Protein AF-A0A0Q5LQ69-F1 (afdb_monomer)

Radius of gyration: 21.46 Å; Cα contacts (8 Å, |Δi|>4): 1223; chains: 1; bounding box: 60×50×64 Å

Mean predicted aligned error: 6.52 Å

Secondary structure (DSSP, 8-state):
-EE-S-SSS-HHHHHHHHHHHH-S-EEEEEPSB-TTSPBEEEEE---EEPTT---TTSEEEE--TTEEEEE-TT-TTTEEEEEPTT---HHHHHHHHH--SSS-----EEEEEE---STTS-EEEES-EEEEPPPPEE----GGG---SSEEPP-EEEEE-TT-EEEEES-EEE--S----SSTT---BSEEEES-EEEEES-EEESBPPTTT-TT--B--BSEEEES-SEEEEES-EEEEETTB-EEEE-TT-S---EEEEES-EEEEEESS-SB-TTSGGG-B----SS--SEEEES--SEEEEES-EEEE-S----GGGG-EEEE--SS---S--EEEEE--EEEETTSGGGTT--EEEE-TTSHHHHT-HHHHEEEE-TT-PBPEEEE--SSSSPPHHHHHHTT--TTTEEEEEE-

Sequence (420 aa):
MPLNTSGTTDFYQQVINTVAAQGKRTVIQLTGYDAFGQPSVYHLNQFRLIGSSGDPTYAFGLWHSNLQGFLCTDGPLACKIQMDANSMTTAQLNAMASMTAASFAPLQMGMMRLDGSNPSSPILIAGVTFQAEDQQMLTATASDTGIVVPQPAPHQGIVLYYGAYSDIGYCRFLAAGRACMSAPPFEMANLSSARGYHNIHNVESDGRLPADLNPARPRRSDVIMGNNELTHSLTDSWLHHSNVSHYAVNDQNSSTSGVYSLTRVKFEHITDNQNTDPALNNGQSLGGWSNGSILGYESVNGTVNITDCNFAIDNTSTNPSCADIKFTWVGSRNPQGGRLHVKGGVWHHHTFPQLEGFFIAAILQSTYWWTDGPATTLDVRRSDNTPLTGYNVTTSWPPSAAQLSAAGVSPSTHYLYKGV

Solvent-accessible surface area (backbone atoms only — not comparable to full-atom values): 20385 Å² total; per-residue (Å²): 102,76,45,76,76,88,64,93,68,55,47,53,60,53,49,54,54,52,34,60,75,63,77,43,73,36,62,39,32,46,45,22,52,44,102,82,71,44,60,25,67,43,56,28,66,38,55,42,70,59,84,88,73,83,46,60,53,39,16,23,33,34,73,50,94,33,41,23,40,39,37,19,91,68,27,29,85,19,20,33,43,34,32,41,57,56,22,68,51,72,63,36,52,54,49,59,27,63,46,44,46,85,67,79,53,74,64,48,27,22,45,27,45,41,55,8,82,39,84,92,58,34,25,41,37,30,10,37,20,39,37,36,47,65,31,53,72,36,75,55,60,36,86,74,45,75,65,48,64,59,33,51,38,64,29,27,15,41,35,41,34,77,45,16,21,34,45,36,29,43,27,32,33,29,10,13,28,33,41,38,39,96,45,64,39,42,66,25,15,24,33,31,41,28,47,18,38,37,43,36,31,44,30,40,24,32,16,32,34,49,59,91,83,36,77,82,35,39,54,17,9,19,31,33,35,43,30,38,33,54,28,39,37,39,30,55,24,39,39,40,25,27,32,62,17,26,45,35,35,37,20,48,93,48,98,69,45,25,42,40,37,40,33,45,26,36,40,35,38,73,47,72,76,47,46,31,38,70,93,43,64,84,38,42,74,48,52,56,51,93,74,19,26,51,31,40,33,30,15,46,36,26,41,37,38,42,32,50,28,37,39,37,34,81,32,92,55,87,58,74,45,55,67,21,36,34,40,42,73,47,88,90,38,78,43,80,51,40,39,38,41,37,35,38,51,48,34,45,29,68,66,43,64,70,49,43,51,34,57,39,40,35,30,29,58,91,30,47,58,39,71,70,31,55,82,73,24,45,47,45,24,41,76,88,64,50,75,40,45,82,40,78,58,84,67,66,84,73,64,51,56,67,59,34,56,75,71,72,53,45,50,93,52,24,31,43,34,32,76,89

Nearest PDB structures (foldseek):
  2nt9-assembly2_B  TM=2.999E-01  e=2.131E-01  Dickeya dadantii 3937
  8hui-assembly1_B  TM=2.451E-01  e=1.192E-01  Streptomyces peucetius subsp. caesius ATCC 27952
  3sze-assembly1_A  TM=1.566E-01  e=8.044E+00  Escherichia coli O157:H7 str. EDL933

Structure (mmCIF, N/CA/C/O backbone):
data_AF-A0A0Q5LQ69-F1
#
_entry.id   AF-A0A0Q5LQ69-F1
#
loop_
_atom_site.group_PDB
_atom_site.id
_atom_site.type_symbol
_atom_site.label_atom_id
_atom_site.label_alt_id
_atom_site.label_comp_id
_atom_site.label_asym_id
_atom_site.label_entity_id
_atom_site.label_seq_id
_atom_site.pdbx_PDB_ins_code
_atom_site.Cartn_x
_atom_site.Cartn_y
_atom_site.Cartn_z
_atom_site.occupancy
_atom_site.B_iso_or_equiv
_atom_site.auth_seq_id
_atom_site.auth_comp_id
_atom_site.auth_asym_id
_atom_site.auth_atom_id
_atom_site.pdbx_PDB_model_num
ATOM 1 N N . MET A 1 1 ? -20.650 -13.742 16.231 1.00 64.50 1 MET A N 1
ATOM 2 C CA . MET A 1 1 ? -21.883 -13.019 16.616 1.00 64.50 1 MET A CA 1
ATOM 3 C C . MET A 1 1 ? -21.990 -11.802 15.715 1.00 64.50 1 MET A C 1
ATOM 5 O O . MET A 1 1 ? -20.954 -11.166 15.535 1.00 64.50 1 MET A O 1
ATOM 9 N N . PRO A 1 2 ? -23.156 -11.534 15.105 1.00 73.44 2 PRO A N 1
ATOM 10 C CA . PRO A 1 2 ? -23.350 -10.345 14.288 1.00 73.44 2 PRO A CA 1
ATOM 11 C C . PRO A 1 2 ? -23.405 -9.091 15.170 1.00 73.44 2 PRO A C 1
ATOM 13 O O . PRO A 1 2 ? -24.098 -9.088 16.187 1.00 73.44 2 PRO A O 1
ATOM 16 N N . LEU A 1 3 ? -22.681 -8.042 14.783 1.00 78.75 3 LEU A N 1
ATOM 17 C CA . LEU A 1 3 ? -22.846 -6.692 15.321 1.00 78.75 3 LEU A CA 1
ATOM 18 C C . LEU A 1 3 ? -23.728 -5.870 14.384 1.00 78.75 3 LEU A C 1
ATOM 20 O O . LEU A 1 3 ? -23.622 -5.984 13.162 1.00 78.75 3 LEU A O 1
ATOM 24 N N . ASN A 1 4 ? -24.574 -5.016 14.948 1.00 71.00 4 ASN A N 1
ATOM 25 C CA . ASN A 1 4 ? -25.393 -4.057 14.211 1.00 71.00 4 ASN A CA 1
ATOM 26 C C . ASN A 1 4 ? -25.081 -2.633 14.690 1.00 71.00 4 ASN A C 1
ATOM 28 O O . ASN A 1 4 ? -24.425 -2.436 15.709 1.00 71.00 4 ASN A O 1
ATOM 32 N N . THR A 1 5 ? -25.537 -1.637 13.941 1.00 68.75 5 THR A N 1
ATOM 33 C CA . THR A 1 5 ? -25.366 -0.218 14.288 1.00 68.75 5 THR A CA 1
ATOM 34 C C . THR A 1 5 ? -26.437 0.287 15.263 1.00 68.75 5 THR A C 1
ATOM 36 O O . THR A 1 5 ? -26.357 1.413 15.745 1.00 68.75 5 THR A O 1
ATOM 39 N N . SER A 1 6 ? -27.447 -0.529 15.587 1.00 55.50 6 SER A N 1
ATOM 40 C CA . SER A 1 6 ? -28.566 -0.134 16.445 1.00 55.50 6 SER A CA 1
ATOM 41 C C . SER A 1 6 ? -28.205 -0.252 17.930 1.00 55.50 6 SER A C 1
ATOM 43 O O . SER A 1 6 ? -28.432 -1.282 18.561 1.00 55.50 6 SER A O 1
ATOM 45 N N . GLY A 1 7 ? -27.655 0.817 18.507 1.00 58.44 7 GLY A N 1
ATOM 46 C CA . GLY A 1 7 ? -27.388 0.913 19.943 1.00 58.44 7 GLY A CA 1
ATOM 47 C C . GLY A 1 7 ? -26.707 2.224 20.341 1.00 58.44 7 GLY A C 1
ATOM 48 O O . GLY A 1 7 ? -26.097 2.891 19.518 1.00 58.44 7 GLY A O 1
ATOM 49 N N . THR A 1 8 ? -26.794 2.598 21.622 1.00 55.69 8 THR A N 1
ATOM 50 C CA . THR A 1 8 ? -26.099 3.775 22.191 1.00 55.69 8 THR A CA 1
ATOM 51 C C . THR A 1 8 ? -24.650 3.489 22.596 1.00 55.69 8 THR A C 1
ATOM 53 O O . THR A 1 8 ? -23.929 4.392 23.009 1.00 55.69 8 THR A O 1
ATOM 56 N N . THR A 1 9 ? -24.228 2.224 22.536 1.00 66.75 9 THR A N 1
ATOM 57 C CA . THR A 1 9 ? -22.876 1.794 22.909 1.00 66.75 9 THR A CA 1
ATOM 58 C C . THR A 1 9 ? -21.931 2.002 21.733 1.00 66.75 9 THR A C 1
ATOM 60 O O . THR A 1 9 ? -22.229 1.533 20.634 1.00 66.75 9 THR A O 1
ATOM 63 N N . ASP A 1 10 ? -20.796 2.669 21.962 1.00 84.31 10 ASP A N 1
ATOM 64 C CA . ASP A 1 10 ? -19.792 2.889 20.917 1.00 84.31 10 ASP A CA 1
ATOM 65 C C . ASP A 1 10 ? -19.305 1.553 20.305 1.00 84.31 10 ASP A C 1
ATOM 67 O O . ASP A 1 10 ? -19.334 0.500 20.955 1.00 84.31 10 ASP A O 1
ATOM 71 N N . PHE A 1 11 ? -18.889 1.575 19.035 1.00 91.50 11 PHE A N 1
ATOM 72 C CA . PHE A 1 11 ? -18.493 0.364 18.308 1.00 91.50 11 PHE A CA 1
ATOM 73 C C . PHE A 1 11 ? -17.311 -0.362 18.963 1.00 91.50 11 PHE A C 1
ATOM 75 O O . PHE A 1 11 ? -17.285 -1.593 19.001 1.00 91.50 11 PHE A O 1
ATOM 82 N N . TYR A 1 12 ? -16.360 0.385 19.529 1.00 92.38 12 TYR A N 1
ATOM 83 C CA . TYR A 1 12 ? -15.230 -0.189 20.253 1.00 92.38 12 TYR A CA 1
ATOM 84 C C . TYR A 1 12 ? -15.726 -1.069 21.405 1.00 92.38 12 TYR A C 1
ATOM 86 O O . TYR A 1 12 ? -15.361 -2.240 21.490 1.00 92.38 12 TYR A O 1
ATOM 94 N N . GLN A 1 13 ? -16.626 -0.567 22.245 1.00 90.88 13 GLN A N 1
ATOM 95 C CA . GLN A 1 13 ? -17.140 -1.295 23.396 1.00 90.88 13 GLN A CA 1
ATOM 96 C C . GLN A 1 13 ? -17.983 -2.503 22.972 1.00 90.88 13 GLN A C 1
ATOM 98 O O . GLN A 1 13 ? -17.910 -3.553 23.616 1.00 90.88 13 GLN A O 1
ATOM 103 N N . GLN A 1 14 ? -18.731 -2.400 21.867 1.00 91.69 14 GLN A N 1
ATOM 104 C CA . GLN A 1 14 ? -19.430 -3.550 21.284 1.00 91.69 14 GLN A CA 1
ATOM 105 C C . GLN A 1 14 ? -18.453 -4.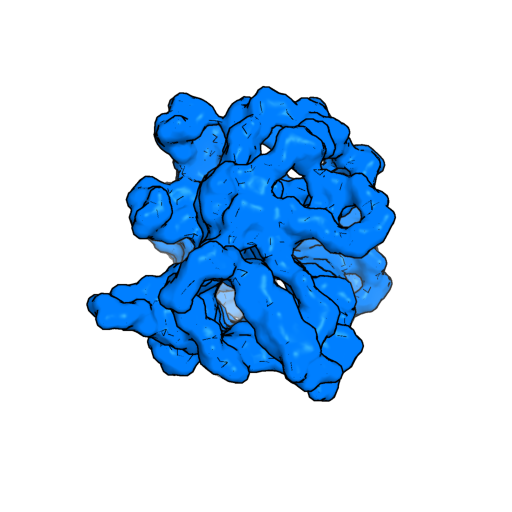659 20.882 1.00 91.69 14 GLN A C 1
ATOM 107 O O . GLN A 1 14 ? -18.685 -5.831 21.198 1.00 91.69 14 GLN A O 1
ATOM 112 N N . VAL A 1 15 ? -17.343 -4.296 20.232 1.00 92.56 15 VAL A N 1
ATOM 113 C CA . VAL A 1 15 ? -16.277 -5.237 19.881 1.00 92.56 15 VAL A CA 1
ATOM 114 C C . VAL A 1 15 ? -15.678 -5.841 21.145 1.00 92.56 15 VAL A C 1
ATOM 116 O O . VAL A 1 15 ? -15.722 -7.061 21.278 1.00 92.56 15 VAL A O 1
ATOM 119 N N . ILE A 1 16 ? -15.203 -5.029 22.098 1.00 90.81 16 ILE A N 1
ATOM 120 C CA . ILE A 1 16 ? -14.569 -5.512 23.336 1.00 90.81 16 ILE A CA 1
ATOM 121 C C . ILE A 1 16 ? -15.477 -6.492 24.087 1.00 90.81 16 ILE A C 1
ATOM 123 O O . ILE A 1 16 ? -15.038 -7.584 24.447 1.00 90.81 16 ILE A O 1
ATOM 127 N N . ASN A 1 17 ? -16.755 -6.156 24.267 1.00 90.31 17 ASN A N 1
ATOM 128 C CA . ASN A 1 17 ? -17.714 -7.035 24.938 1.00 90.31 17 ASN A CA 1
ATOM 129 C C . ASN A 1 17 ? -17.918 -8.347 24.170 1.00 90.31 17 ASN A C 1
ATOM 131 O O . ASN A 1 17 ? -17.982 -9.421 24.770 1.00 90.31 17 ASN A O 1
ATOM 135 N N . THR A 1 18 ? -17.981 -8.269 22.840 1.00 91.38 18 THR A N 1
ATOM 136 C CA . THR A 1 18 ? -18.153 -9.431 21.962 1.00 91.38 18 THR A CA 1
ATOM 137 C C . THR A 1 18 ? -16.970 -10.383 22.053 1.00 91.38 18 THR A C 1
ATOM 139 O O . THR A 1 18 ? -17.181 -11.574 22.272 1.00 91.38 18 THR A O 1
ATOM 142 N N . VAL A 1 19 ? -15.730 -9.897 21.921 1.00 91.75 19 VAL A N 1
ATOM 143 C CA . VAL A 1 19 ? -14.546 -10.769 22.024 1.00 91.75 19 VAL A CA 1
ATOM 144 C C . VAL A 1 19 ? -14.328 -11.288 23.444 1.00 91.75 19 VAL A C 1
ATOM 146 O O . VAL A 1 19 ? -13.984 -12.461 23.602 1.00 91.75 19 VAL A O 1
ATOM 149 N N . ALA A 1 20 ? -14.587 -10.480 24.478 1.00 88.38 20 ALA A N 1
ATOM 150 C CA . ALA A 1 20 ? -14.492 -10.921 25.869 1.00 88.38 20 ALA A CA 1
ATOM 151 C C . ALA A 1 20 ? -15.463 -12.075 26.171 1.00 88.38 20 ALA A C 1
ATOM 153 O O . ALA A 1 20 ? -15.065 -13.072 26.773 1.00 88.38 20 ALA A O 1
ATOM 154 N N . ALA A 1 21 ? -16.705 -11.990 25.683 1.00 89.25 21 ALA A N 1
ATOM 155 C CA . ALA A 1 21 ? -17.717 -13.029 25.878 1.00 89.25 21 ALA A CA 1
ATOM 156 C C . ALA A 1 21 ? -17.370 -14.367 25.200 1.00 89.25 21 ALA A C 1
ATOM 158 O O . ALA A 1 21 ? -17.846 -15.414 25.630 1.00 89.25 21 ALA A O 1
ATOM 159 N N . GLN A 1 22 ? -16.552 -14.357 24.143 1.00 90.44 22 GLN A N 1
ATOM 160 C CA . GLN A 1 22 ? -16.159 -15.581 23.438 1.00 90.44 22 GLN A CA 1
ATOM 161 C C . GLN A 1 22 ? -15.002 -16.321 24.114 1.00 90.44 22 GLN A C 1
ATOM 163 O O . GLN A 1 22 ? -14.830 -17.518 23.882 1.00 90.44 22 GLN A O 1
ATOM 168 N N . GLY A 1 23 ? -14.182 -15.629 24.914 1.00 84.19 23 GLY A N 1
ATOM 169 C CA . GLY A 1 23 ? -13.035 -16.221 25.613 1.00 84.19 23 GLY A CA 1
ATOM 170 C C . GLY A 1 23 ? -11.917 -16.755 24.703 1.00 84.19 23 GLY A C 1
ATOM 171 O O . GLY A 1 23 ? -10.998 -17.410 25.187 1.00 84.19 23 GLY A O 1
ATOM 172 N N . LYS A 1 24 ? -11.980 -16.497 23.390 1.00 89.00 24 LYS A N 1
ATOM 173 C CA . LYS A 1 24 ? -11.014 -16.952 22.377 1.00 89.00 24 LYS A CA 1
ATOM 174 C C . LYS A 1 24 ? -10.913 -15.957 21.224 1.00 89.00 24 LYS A C 1
ATOM 176 O O . LYS A 1 24 ? -11.789 -15.103 21.056 1.00 89.00 24 LYS A O 1
ATOM 181 N N . ARG A 1 25 ? -9.869 -16.104 20.398 1.00 90.50 25 ARG A N 1
ATOM 182 C CA . ARG A 1 25 ? -9.727 -15.326 19.161 1.00 90.50 25 ARG A CA 1
ATOM 183 C C . ARG A 1 25 ? -10.953 -15.505 18.267 1.00 90.50 25 ARG A C 1
ATOM 185 O O . ARG A 1 25 ? -11.378 -16.634 18.031 1.00 90.50 25 ARG A O 1
ATOM 192 N N . THR A 1 26 ? -11.550 -14.393 17.847 1.00 92.25 26 THR A N 1
ATOM 193 C CA . THR A 1 26 ? -12.857 -14.386 17.180 1.00 92.25 26 THR A CA 1
ATOM 194 C C . THR A 1 26 ? -12.877 -13.430 15.996 1.00 92.25 26 THR A C 1
ATOM 196 O O . THR A 1 26 ? -12.436 -12.285 16.106 1.00 92.25 26 THR A O 1
ATOM 199 N N . VAL A 1 27 ? -13.448 -13.895 14.883 1.00 95.00 27 VAL A N 1
ATOM 200 C CA . VAL A 1 27 ? -13.880 -13.044 13.769 1.00 95.00 27 VAL A CA 1
ATOM 201 C C . VAL A 1 27 ? -15.279 -12.521 14.073 1.00 95.00 27 VAL A C 1
ATOM 203 O O . VAL A 1 27 ? -16.198 -13.295 14.360 1.00 95.00 27 VAL A O 1
ATOM 206 N N . ILE A 1 28 ? -15.442 -11.204 14.033 1.00 96.00 28 ILE A N 1
ATOM 207 C CA . ILE A 1 28 ? -16.730 -10.557 14.263 1.00 96.00 28 ILE A CA 1
ATOM 208 C C . ILE A 1 28 ? -17.448 -10.402 12.929 1.00 96.00 28 ILE A C 1
ATOM 210 O O . ILE A 1 28 ? -16.900 -9.852 11.977 1.00 96.00 28 ILE A O 1
ATOM 214 N N . GLN A 1 29 ? -18.692 -10.871 12.872 1.00 95.75 29 GLN A N 1
ATOM 215 C CA . GLN A 1 29 ? -19.537 -10.645 11.711 1.00 95.75 29 GLN A CA 1
ATOM 216 C C . GLN A 1 29 ? -20.187 -9.267 11.832 1.00 95.75 29 GLN A C 1
ATOM 218 O O . GLN A 1 29 ? -20.771 -8.944 12.865 1.00 95.75 29 GLN A O 1
ATOM 223 N N . LEU A 1 30 ? -20.085 -8.463 10.785 1.00 95.06 30 LEU A N 1
ATOM 224 C CA . LEU A 1 30 ? -20.755 -7.178 10.653 1.00 95.06 30 LEU A CA 1
ATOM 225 C C . LEU A 1 30 ? -22.012 -7.357 9.800 1.00 95.06 30 LEU A C 1
ATOM 227 O O . LEU A 1 30 ? -22.044 -8.179 8.883 1.00 95.06 30 LEU A O 1
ATOM 231 N N . THR A 1 31 ? -23.050 -6.603 10.131 1.00 93.44 31 THR A N 1
ATOM 232 C CA . THR A 1 31 ? -24.287 -6.524 9.353 1.00 93.44 31 THR A CA 1
ATOM 233 C C . THR A 1 31 ? -24.090 -5.486 8.251 1.00 93.44 31 THR A C 1
ATOM 235 O O . THR A 1 31 ? -23.644 -4.382 8.547 1.00 93.44 31 THR A O 1
ATOM 238 N N . GLY A 1 32 ? -24.398 -5.818 6.993 1.00 92.88 32 GLY A N 1
ATOM 239 C CA . GLY A 1 32 ? -24.198 -4.907 5.863 1.00 92.88 32 GLY A CA 1
ATOM 240 C C . GLY A 1 32 ? -25.155 -3.733 5.826 1.00 92.88 32 GLY A C 1
ATOM 241 O O . GLY A 1 32 ? -24.763 -2.637 5.449 1.00 92.88 32 GLY A O 1
ATOM 242 N N . TYR A 1 33 ? -26.397 -3.926 6.250 1.00 92.38 33 TYR A N 1
ATOM 243 C CA . TYR A 1 33 ? -27.430 -2.908 6.125 1.00 92.38 33 TYR A CA 1
ATOM 244 C C . TYR A 1 33 ? -28.100 -2.628 7.463 1.00 92.38 33 TYR A C 1
ATOM 246 O O . TYR A 1 33 ? -28.371 -3.544 8.241 1.00 92.38 33 TYR A O 1
ATOM 254 N N . ASP A 1 34 ? -28.356 -1.352 7.726 1.00 87.38 34 ASP A N 1
ATOM 255 C CA . ASP A 1 34 ? -29.121 -0.936 8.891 1.00 87.38 34 ASP A CA 1
ATOM 256 C C . ASP A 1 34 ? -30.625 -1.234 8.717 1.00 87.38 34 ASP A C 1
ATOM 258 O O . ASP A 1 34 ? -31.083 -1.752 7.694 1.00 87.38 34 ASP A O 1
ATOM 262 N N . ALA A 1 35 ? -31.425 -0.894 9.731 1.00 85.81 35 ALA A N 1
ATOM 263 C CA . ALA A 1 35 ? -32.873 -1.116 9.713 1.00 85.81 35 ALA A CA 1
ATOM 264 C C . ALA A 1 35 ? -33.612 -0.354 8.590 1.00 85.81 35 ALA A C 1
ATOM 266 O O . ALA A 1 35 ? -34.784 -0.634 8.335 1.00 85.81 35 ALA A O 1
ATOM 267 N N . PHE A 1 36 ? -32.945 0.592 7.923 1.00 87.81 36 PHE A N 1
ATOM 268 C CA . PHE A 1 36 ? -33.471 1.403 6.827 1.00 87.81 36 PHE A CA 1
ATOM 269 C C . PHE A 1 36 ? -32.895 0.995 5.461 1.00 87.81 36 PHE A C 1
ATOM 271 O O . PHE A 1 36 ? -33.162 1.659 4.457 1.00 87.81 36 PHE A O 1
ATOM 278 N N . GLY A 1 37 ? -32.121 -0.093 5.403 1.00 89.94 37 GLY A N 1
ATOM 279 C CA . GLY A 1 37 ? -31.508 -0.586 4.174 1.00 89.94 37 GLY A CA 1
ATOM 280 C C . GLY A 1 37 ? -30.327 0.256 3.686 1.00 89.94 37 GLY A C 1
ATOM 281 O O . GLY A 1 37 ? -29.952 0.140 2.520 1.00 89.94 37 GLY A O 1
ATOM 282 N N . GLN A 1 38 ? -29.746 1.111 4.534 1.00 90.69 38 GLN A N 1
ATOM 283 C CA . GLN A 1 38 ? -28.528 1.856 4.208 1.00 90.69 38 GLN A CA 1
ATOM 284 C C . GLN A 1 38 ? -27.282 1.050 4.591 1.00 90.69 38 GLN A C 1
ATOM 286 O O . GLN A 1 38 ? -27.338 0.292 5.562 1.00 90.69 38 GLN A O 1
ATOM 291 N N . PRO A 1 39 ? -26.156 1.199 3.863 1.00 92.69 39 PRO A N 1
ATOM 292 C CA . PRO A 1 39 ? -24.878 0.627 4.272 1.00 92.69 39 PRO A CA 1
ATOM 293 C C . PRO A 1 39 ? -24.546 0.962 5.729 1.00 92.69 39 PRO A C 1
ATOM 295 O O . PRO A 1 39 ? -24.624 2.120 6.142 1.00 92.69 39 PRO A O 1
ATOM 298 N N . SER A 1 40 ? -24.161 -0.046 6.502 1.00 94.44 40 SER A N 1
ATOM 299 C CA . SER A 1 40 ? -23.799 0.117 7.905 1.00 94.44 40 SER A CA 1
ATOM 300 C C . SER A 1 40 ? -22.432 0.777 8.048 1.00 94.44 40 SER A C 1
ATOM 302 O O . SER A 1 40 ? -21.438 0.329 7.467 1.00 94.44 40 SER A O 1
ATOM 304 N N . VAL A 1 41 ? -22.374 1.816 8.883 1.00 92.75 41 VAL A N 1
ATOM 305 C CA . VAL A 1 41 ? -21.133 2.494 9.267 1.00 92.75 41 VAL A CA 1
ATOM 306 C C . VAL A 1 41 ? -20.873 2.269 10.753 1.00 92.75 41 VAL A C 1
ATOM 308 O O . VAL A 1 41 ? -21.693 2.590 11.611 1.00 92.75 41 VAL A O 1
ATOM 311 N N . TYR A 1 42 ? -19.720 1.681 11.049 1.00 94.19 42 TYR A N 1
ATOM 312 C CA . TYR A 1 42 ? -19.241 1.387 12.390 1.00 94.19 42 TYR A CA 1
ATOM 313 C C . TYR A 1 42 ? -18.183 2.415 12.784 1.00 94.19 42 TYR A C 1
ATOM 315 O O . TYR A 1 42 ? -17.066 2.409 12.265 1.00 94.19 42 TYR A O 1
ATOM 323 N N . HIS A 1 43 ? -18.566 3.301 13.697 1.00 92.94 43 HIS A N 1
ATOM 324 C CA . HIS A 1 43 ? -17.819 4.506 14.035 1.00 92.94 43 HIS A CA 1
ATOM 325 C C . HIS A 1 43 ? -16.814 4.284 15.174 1.00 92.94 43 HIS A C 1
ATOM 327 O O . HIS A 1 43 ? -17.175 3.872 16.281 1.00 92.94 43 HIS A O 1
ATOM 333 N N . LEU A 1 44 ? -15.547 4.590 14.909 1.00 93.06 44 LEU A N 1
ATOM 334 C CA . LEU A 1 44 ? -14.469 4.725 15.882 1.00 93.06 44 LEU A CA 1
ATOM 335 C C . LEU A 1 44 ? -14.236 6.219 16.110 1.00 93.06 44 LEU A C 1
ATOM 337 O O . LEU A 1 44 ? -13.854 6.927 15.193 1.00 93.06 44 LEU A O 1
ATOM 341 N N . ASN A 1 45 ? -14.442 6.695 17.332 1.00 92.50 45 ASN A N 1
ATOM 342 C CA . ASN A 1 45 ? -14.491 8.132 17.637 1.00 92.50 45 ASN A CA 1
ATOM 343 C C . ASN A 1 45 ? -13.339 8.639 18.517 1.00 92.50 45 ASN A C 1
ATOM 345 O O . ASN A 1 45 ? -13.362 9.779 18.978 1.00 92.50 45 ASN A O 1
ATOM 349 N N . GLN A 1 46 ? -12.382 7.767 18.845 1.00 93.06 46 GLN A N 1
ATOM 350 C CA . GLN A 1 46 ? -11.258 8.078 19.729 1.00 93.06 46 GLN A CA 1
ATOM 351 C C . GLN A 1 46 ? -10.073 7.162 19.434 1.00 93.06 46 GLN A C 1
ATOM 353 O O . GLN A 1 46 ? -10.255 5.950 19.299 1.00 93.06 46 GLN A O 1
ATOM 358 N N . PHE A 1 47 ? -8.855 7.705 19.457 1.00 93.25 47 PHE A N 1
ATOM 359 C CA . PHE A 1 47 ? -7.632 6.902 19.548 1.00 93.25 47 PHE A CA 1
ATOM 360 C C . PHE A 1 47 ? -7.345 6.551 21.010 1.00 93.25 47 PHE A C 1
ATOM 362 O O . PHE A 1 47 ? -6.973 7.411 21.811 1.00 93.25 47 PHE A O 1
ATOM 369 N N . ARG A 1 48 ? -7.507 5.275 21.362 1.00 92.81 48 ARG A N 1
ATOM 370 C CA . ARG A 1 48 ? -7.360 4.766 22.730 1.00 92.81 48 ARG A CA 1
ATOM 371 C C . ARG A 1 48 ? -5.942 4.239 22.942 1.00 92.81 48 ARG A C 1
ATOM 373 O O . ARG A 1 48 ? -5.436 3.474 22.123 1.00 92.81 48 ARG A O 1
ATOM 380 N N . LEU A 1 49 ? -5.304 4.635 24.043 1.00 91.88 49 LEU A N 1
ATOM 381 C CA . LEU A 1 49 ? -3.981 4.125 24.415 1.00 91.88 49 LEU A CA 1
ATOM 382 C C . LEU A 1 49 ? -4.029 2.610 24.624 1.00 91.88 49 LEU A C 1
ATOM 384 O O . LEU A 1 49 ? -4.962 2.095 25.242 1.00 91.88 49 LEU A O 1
ATOM 388 N N . ILE A 1 50 ? -3.006 1.906 24.142 1.00 85.94 50 ILE A N 1
ATOM 389 C CA . ILE A 1 50 ? -2.884 0.460 24.343 1.00 85.94 50 ILE A CA 1
ATOM 390 C C . ILE A 1 50 ? -1.880 0.159 25.456 1.00 85.94 50 ILE A C 1
ATOM 392 O O . ILE A 1 50 ? -0.721 0.566 25.407 1.00 85.94 50 ILE A O 1
ATOM 396 N N . GLY A 1 51 ? -2.298 -0.675 26.410 1.00 77.31 51 GLY A N 1
ATOM 397 C CA . GLY A 1 51 ? -1.427 -1.188 27.465 1.00 77.31 51 GLY A CA 1
ATOM 398 C C . GLY A 1 51 ? -1.014 -0.122 28.482 1.00 77.31 51 GLY A C 1
ATOM 399 O O . GLY A 1 51 ? -1.689 0.886 28.665 1.00 77.31 51 GLY A O 1
ATOM 400 N N . SER A 1 52 ? 0.092 -0.372 29.184 1.00 76.00 52 SER A N 1
ATOM 401 C CA . SER A 1 52 ? 0.603 0.490 30.259 1.00 76.00 52 SER A CA 1
ATOM 402 C C . SER A 1 52 ? 1.776 1.376 29.828 1.00 76.00 52 SER A C 1
ATOM 404 O O . SER A 1 52 ? 2.495 1.871 30.692 1.00 76.00 52 SER A O 1
ATOM 406 N N . SER A 1 53 ? 2.023 1.537 28.521 1.00 73.31 53 SER A N 1
ATOM 407 C CA . SER A 1 53 ? 3.181 2.294 28.019 1.00 73.31 53 SER A CA 1
ATOM 408 C C . SER A 1 53 ? 3.133 3.771 28.416 1.00 73.31 53 SER A C 1
ATOM 410 O O . SER A 1 53 ? 4.181 4.395 28.545 1.00 73.31 53 SER A O 1
ATOM 412 N N . GLY A 1 54 ? 1.930 4.331 28.595 1.00 80.06 54 GLY A N 1
ATOM 413 C CA . GLY A 1 54 ? 1.729 5.766 28.817 1.00 80.06 54 GLY A CA 1
ATOM 414 C C . GLY A 1 54 ? 2.107 6.632 27.611 1.00 80.06 54 GLY A C 1
ATOM 415 O O . GLY A 1 54 ? 2.053 7.854 27.712 1.00 80.06 54 GLY A O 1
ATOM 416 N N . ASP A 1 55 ? 2.481 6.015 26.486 1.00 87.75 55 ASP A N 1
ATOM 417 C CA . ASP A 1 55 ? 2.926 6.701 25.280 1.00 87.75 55 ASP A CA 1
ATOM 418 C C . ASP A 1 55 ? 1.710 7.205 24.486 1.00 87.75 55 ASP A C 1
ATOM 420 O O . ASP A 1 55 ? 0.966 6.385 23.938 1.00 87.75 55 ASP A O 1
ATOM 424 N N . PRO A 1 56 ? 1.495 8.533 24.389 1.00 87.88 56 PRO A N 1
ATOM 425 C CA . PRO A 1 56 ? 0.373 9.104 23.650 1.00 87.88 56 PRO A CA 1
ATOM 426 C C . PRO A 1 56 ? 0.399 8.758 22.156 1.00 87.88 56 PRO A C 1
ATOM 428 O O . PRO A 1 56 ? -0.649 8.798 21.520 1.00 87.88 56 PRO A O 1
ATOM 431 N N . THR A 1 57 ? 1.557 8.400 21.598 1.00 87.25 57 THR A N 1
ATOM 432 C CA . THR A 1 57 ? 1.724 8.043 20.182 1.00 87.25 57 THR A CA 1
ATOM 433 C C . THR A 1 57 ? 1.530 6.553 19.900 1.00 87.25 57 THR A C 1
ATOM 435 O O . THR A 1 57 ? 1.583 6.149 18.742 1.00 87.25 57 THR A O 1
ATOM 438 N N . TYR A 1 58 ? 1.245 5.752 20.933 1.00 90.62 58 TYR A N 1
ATOM 439 C CA . TYR A 1 58 ? 0.889 4.337 20.838 1.00 90.62 58 TYR A CA 1
ATOM 440 C C . TYR A 1 58 ? -0.602 4.137 21.152 1.00 90.62 58 TYR A C 1
ATOM 442 O O . TYR A 1 58 ? -0.996 3.693 22.239 1.00 90.62 58 TYR A O 1
ATOM 450 N N . ALA A 1 59 ? -1.458 4.522 20.206 1.00 92.44 59 ALA A N 1
ATOM 451 C CA . ALA A 1 59 ? -2.900 4.614 20.417 1.00 92.44 59 ALA A CA 1
ATOM 452 C C . ALA A 1 59 ? -3.697 4.207 19.177 1.00 92.44 59 ALA A C 1
ATOM 454 O O . ALA A 1 59 ? -3.385 4.613 18.065 1.00 92.44 59 ALA A O 1
ATOM 455 N N . PHE A 1 60 ? -4.768 3.436 19.353 1.00 93.88 60 PHE A N 1
ATOM 456 C CA . PHE A 1 60 ? -5.543 2.921 18.228 1.00 93.88 60 PHE A CA 1
ATOM 457 C C . PHE A 1 60 ? -7.039 3.108 18.429 1.00 93.88 60 PHE A C 1
ATOM 459 O O . PHE A 1 60 ? -7.536 3.047 19.554 1.00 93.88 60 PHE A O 1
ATOM 466 N N . GLY A 1 61 ? -7.766 3.315 17.330 1.00 93.25 61 GLY A N 1
ATOM 467 C CA . GLY A 1 61 ? -9.231 3.340 17.355 1.00 93.25 61 GLY A CA 1
ATOM 468 C C . GLY A 1 61 ? -9.807 2.038 17.895 1.00 93.25 61 GLY A C 1
ATOM 469 O O . GLY A 1 61 ? -10.715 2.044 18.730 1.00 93.25 61 GLY A O 1
ATOM 470 N N . LEU A 1 62 ? -9.215 0.923 17.464 1.00 93.12 62 LEU A N 1
ATOM 471 C CA . LEU A 1 62 ? -9.595 -0.411 17.890 1.00 93.12 62 LEU A CA 1
ATOM 472 C C . LEU A 1 62 ? -8.392 -1.342 18.061 1.00 93.12 62 LEU A C 1
ATOM 474 O O . LEU A 1 62 ? -7.556 -1.473 17.166 1.00 93.12 62 LEU A O 1
ATOM 478 N N . TRP A 1 63 ? -8.359 -2.044 19.196 1.00 92.75 63 TRP A N 1
ATOM 479 C CA . TRP A 1 63 ? -7.457 -3.165 19.450 1.00 92.75 63 TRP A CA 1
ATOM 480 C C . TRP A 1 63 ? -8.022 -4.093 20.527 1.00 92.75 63 TRP A C 1
ATOM 482 O O . TRP A 1 63 ? -8.575 -3.639 21.527 1.00 92.75 63 TRP A O 1
ATOM 492 N N . HIS A 1 64 ? -7.826 -5.398 20.341 1.00 91.75 64 HIS A N 1
ATOM 493 C CA . HIS A 1 64 ? -7.956 -6.403 21.391 1.00 91.75 64 HIS A CA 1
ATOM 494 C C . HIS A 1 64 ? -7.136 -7.640 21.004 1.00 91.75 64 HIS A C 1
ATOM 496 O O . HIS A 1 64 ? -7.219 -8.113 19.875 1.00 91.75 64 HIS A O 1
ATOM 502 N N . SER A 1 65 ? -6.420 -8.240 21.957 1.00 89.06 65 SER A N 1
ATOM 503 C CA . SER A 1 65 ? -5.639 -9.479 21.758 1.00 89.06 65 SER A CA 1
ATOM 504 C C . SER A 1 65 ? -6.419 -10.676 21.171 1.00 89.06 65 SER A C 1
ATOM 506 O O . SER A 1 65 ? -5.846 -11.513 20.470 1.00 89.06 65 SER A O 1
ATOM 508 N N . ASN A 1 66 ? -7.727 -10.757 21.444 1.00 91.88 66 ASN A N 1
ATOM 509 C CA . ASN A 1 66 ? -8.629 -11.807 20.973 1.00 91.88 66 ASN A CA 1
ATOM 510 C C . ASN A 1 66 ? -9.424 -11.392 19.723 1.00 91.88 66 ASN A C 1
ATOM 512 O O . ASN A 1 66 ? -10.254 -12.162 19.241 1.00 91.88 66 ASN A O 1
ATOM 516 N N . LEU A 1 67 ? -9.204 -10.199 19.173 1.00 93.62 67 LEU A N 1
ATOM 517 C CA . LEU A 1 67 ? -9.801 -9.833 17.896 1.00 93.62 67 LEU A CA 1
ATOM 518 C C . LEU A 1 67 ? -9.015 -10.509 16.770 1.00 93.62 67 LEU A C 1
ATOM 520 O O . LEU A 1 67 ? -7.828 -10.253 16.589 1.00 93.62 67 LEU A O 1
ATOM 524 N N . GLN A 1 68 ? -9.685 -11.387 16.026 1.00 94.56 68 GLN A N 1
ATOM 525 C CA . GLN A 1 68 ? -9.105 -12.038 14.853 1.00 94.56 68 GLN A CA 1
ATOM 526 C C . GLN A 1 68 ? -9.380 -11.244 13.569 1.00 94.56 68 GLN A C 1
ATOM 528 O O . GLN A 1 68 ? -8.601 -11.319 12.628 1.00 94.56 68 GLN A O 1
ATOM 533 N N . GLY A 1 69 ? -10.460 -10.466 13.534 1.00 95.69 69 GLY A N 1
ATOM 534 C CA . GLY A 1 69 ? -10.790 -9.577 12.425 1.00 95.69 69 GLY A CA 1
ATOM 535 C C . GLY A 1 69 ? -12.293 -9.500 12.187 1.00 95.69 69 GLY A C 1
ATOM 536 O O . GLY A 1 69 ? -13.083 -9.744 13.105 1.00 95.69 69 GLY A O 1
ATOM 537 N N . PHE A 1 70 ? -12.679 -9.149 10.963 1.00 97.19 70 PHE A N 1
ATOM 538 C CA . PHE A 1 70 ? -14.051 -8.795 10.607 1.00 97.19 70 PHE A CA 1
ATOM 539 C C . PHE A 1 70 ? -14.510 -9.496 9.339 1.00 97.19 70 PHE A C 1
ATOM 541 O O . PHE A 1 70 ? -13.746 -9.650 8.392 1.00 97.19 70 PHE A O 1
ATOM 548 N N . LEU A 1 71 ? -15.783 -9.864 9.305 1.00 97.31 71 LEU A N 1
ATOM 549 C CA . LEU A 1 71 ? -16.424 -10.426 8.127 1.00 97.31 71 LEU A CA 1
ATOM 550 C C . LEU A 1 71 ? -17.729 -9.692 7.854 1.00 97.31 71 LEU A C 1
ATOM 552 O O . LEU A 1 71 ? -18.577 -9.609 8.737 1.00 97.31 71 LEU A O 1
ATOM 556 N N . CYS A 1 72 ? -17.931 -9.245 6.623 1.00 97.12 72 CYS A N 1
ATOM 557 C CA . CYS A 1 72 ? -19.226 -8.782 6.150 1.00 97.12 72 CYS A CA 1
ATOM 558 C C . CYS A 1 72 ? -19.592 -9.502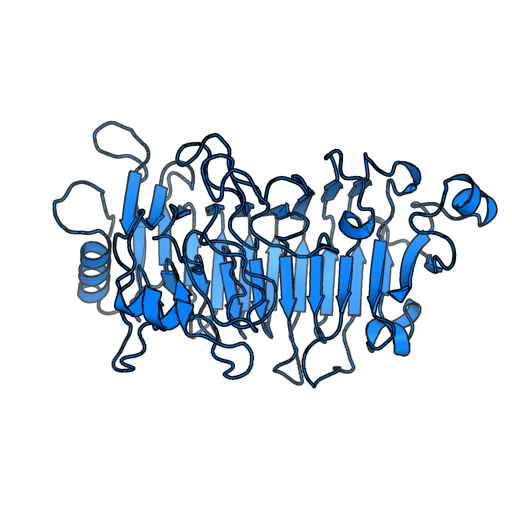 4.858 1.00 97.12 72 CYS A C 1
ATOM 560 O O . CYS A 1 72 ? -18.936 -9.356 3.829 1.00 97.12 72 CYS A O 1
ATOM 562 N N . THR A 1 73 ? -20.646 -10.312 4.918 1.00 94.88 73 THR A N 1
ATOM 563 C CA . THR A 1 73 ? -21.076 -11.145 3.787 1.00 94.88 73 THR A CA 1
ATOM 564 C C . THR A 1 73 ? -21.753 -10.349 2.676 1.00 94.88 73 THR A C 1
ATOM 566 O O . THR A 1 73 ? -21.779 -10.808 1.541 1.00 94.88 73 THR A O 1
ATOM 569 N N . ASP A 1 74 ? -22.252 -9.154 2.991 1.00 95.38 74 ASP A N 1
ATOM 570 C CA . ASP A 1 74 ? -22.889 -8.245 2.032 1.00 95.38 74 ASP A CA 1
ATOM 571 C C . ASP A 1 74 ? -21.861 -7.430 1.220 1.00 95.38 74 ASP A C 1
ATOM 573 O O . ASP A 1 74 ? -22.210 -6.717 0.279 1.00 95.38 74 ASP A O 1
ATOM 577 N N . GLY A 1 75 ? -20.572 -7.564 1.553 1.00 95.38 75 GLY A N 1
ATOM 578 C CA . GLY A 1 75 ? -19.459 -6.971 0.823 1.00 95.38 75 GLY A CA 1
ATOM 579 C C . GLY A 1 75 ? -19.061 -5.565 1.289 1.00 95.38 75 GLY A C 1
ATOM 580 O O . GLY A 1 75 ? -19.748 -4.922 2.091 1.00 95.38 75 GLY A O 1
ATOM 581 N N . PRO A 1 76 ? -17.934 -5.049 0.763 1.00 94.75 76 PRO A N 1
ATOM 582 C CA . PRO A 1 76 ? -17.279 -3.858 1.305 1.00 94.75 76 PRO A CA 1
ATOM 583 C C . PRO A 1 76 ? -18.079 -2.574 1.094 1.00 94.75 76 PRO A C 1
ATOM 585 O O . PRO A 1 76 ? -17.883 -1.608 1.823 1.00 94.75 76 PRO A O 1
ATOM 588 N N . LEU A 1 77 ? -18.993 -2.533 0.123 1.00 93.31 77 LEU A N 1
ATOM 589 C CA . LEU A 1 77 ? -19.862 -1.371 -0.083 1.00 93.31 77 LEU A CA 1
ATOM 590 C C . LEU A 1 77 ? -20.995 -1.283 0.947 1.00 93.31 77 LEU A C 1
ATOM 592 O O . LEU A 1 77 ? -21.535 -0.195 1.138 1.00 93.31 77 LEU A O 1
ATOM 596 N N . ALA A 1 78 ? -21.340 -2.399 1.594 1.00 94.88 78 ALA A N 1
ATOM 597 C CA . ALA A 1 78 ? -22.373 -2.461 2.618 1.00 94.88 78 ALA A CA 1
ATOM 598 C C . ALA A 1 78 ? -21.791 -2.200 4.019 1.00 94.88 78 ALA A C 1
ATOM 600 O O . ALA A 1 78 ? -22.378 -1.453 4.787 1.00 94.88 78 ALA A O 1
ATOM 601 N N . CYS A 1 79 ? -20.606 -2.731 4.342 1.00 94.31 79 CYS A N 1
ATOM 602 C CA . CYS A 1 79 ? -19.988 -2.544 5.660 1.00 94.31 79 CYS A CA 1
ATOM 603 C C . CYS A 1 79 ? -18.786 -1.597 5.641 1.00 94.31 79 CYS A C 1
ATOM 605 O O . CYS A 1 79 ? -17.752 -1.912 5.043 1.00 94.31 79 CYS A O 1
ATOM 607 N N . LYS A 1 80 ? -18.874 -0.499 6.397 1.00 94.06 80 LYS A N 1
ATOM 608 C CA . LYS A 1 80 ? -17.772 0.449 6.606 1.00 94.06 80 LYS A CA 1
ATOM 609 C C . LYS A 1 80 ? -17.349 0.483 8.073 1.00 94.06 80 LYS A C 1
ATOM 611 O O . LYS A 1 80 ? -18.194 0.650 8.945 1.00 94.06 80 LYS A O 1
ATOM 616 N N . ILE A 1 81 ? -16.053 0.382 8.353 1.00 95.12 81 ILE A N 1
ATOM 617 C CA . ILE A 1 81 ? -15.465 0.809 9.629 1.00 95.12 81 ILE A CA 1
ATOM 618 C C . ILE A 1 81 ? -14.799 2.159 9.379 1.00 95.12 81 ILE A C 1
ATOM 620 O O . ILE A 1 81 ? -13.933 2.267 8.508 1.00 95.12 81 ILE A O 1
ATOM 624 N N . GLN A 1 82 ? -15.221 3.176 10.128 1.00 93.44 82 GLN A N 1
ATOM 625 C CA . GLN A 1 82 ? -14.776 4.553 9.952 1.00 93.44 82 GLN A CA 1
ATOM 626 C C . GLN A 1 82 ? -14.114 5.081 11.221 1.00 93.44 82 GLN A C 1
ATOM 628 O O . GLN A 1 82 ? -14.681 4.955 12.302 1.00 93.44 82 GLN A O 1
ATOM 633 N N . MET A 1 83 ? -12.938 5.697 11.089 1.00 92.94 83 MET A N 1
ATOM 634 C CA . MET A 1 83 ? -12.427 6.623 12.103 1.00 92.94 83 MET A CA 1
ATOM 635 C C . MET A 1 83 ? -13.049 8.005 11.884 1.00 92.94 83 MET A C 1
ATOM 637 O O . MET A 1 83 ? -12.844 8.608 10.829 1.00 92.94 83 MET A O 1
ATOM 641 N N . ASP A 1 84 ? -13.787 8.499 12.872 1.00 91.81 84 ASP A N 1
ATOM 642 C CA . ASP A 1 84 ? -14.473 9.788 12.819 1.00 91.81 84 ASP A CA 1
ATOM 643 C C . ASP A 1 84 ? -13.491 10.955 12.926 1.00 91.81 84 ASP A C 1
ATOM 645 O O . ASP A 1 84 ? -12.373 10.830 13.452 1.00 91.81 84 ASP A O 1
ATOM 649 N N . ALA A 1 85 ? -13.930 12.120 12.454 1.00 89.88 85 ALA A N 1
ATOM 650 C CA . ALA A 1 85 ? -13.154 13.344 12.553 1.00 89.88 85 ALA A CA 1
ATOM 651 C C . ALA A 1 85 ? -12.867 13.713 14.013 1.00 89.88 85 ALA A C 1
ATOM 653 O O . ALA A 1 85 ? -13.665 13.476 14.919 1.00 89.88 85 ALA A O 1
ATOM 654 N N . ASN A 1 86 ? -11.749 14.401 14.224 1.00 90.75 86 ASN A N 1
ATOM 655 C CA . ASN A 1 86 ? -11.370 14.948 15.526 1.00 90.75 86 ASN A CA 1
ATOM 656 C C . ASN A 1 86 ? -11.287 13.909 16.671 1.00 90.75 86 ASN A C 1
ATOM 658 O O . ASN A 1 86 ? -11.622 14.205 17.821 1.00 90.75 86 ASN A O 1
ATOM 662 N N . SER A 1 87 ? -10.802 12.704 16.379 1.00 92.81 87 SER A N 1
ATOM 663 C CA . SER A 1 87 ? -10.707 11.601 17.344 1.00 92.81 87 SER A CA 1
ATOM 664 C C . SER A 1 87 ? -9.443 11.641 18.217 1.00 92.81 87 SER A C 1
ATOM 666 O O . SER A 1 87 ? -9.298 10.826 19.135 1.00 92.81 87 SER A O 1
ATOM 668 N N . MET A 1 88 ? -8.498 12.553 17.956 1.00 92.88 88 MET A N 1
ATOM 669 C CA . MET A 1 88 ? -7.264 12.672 18.742 1.00 92.88 88 MET A CA 1
ATOM 670 C C . MET A 1 88 ? -7.435 13.567 19.975 1.00 92.88 88 MET A C 1
ATOM 672 O O . MET A 1 88 ? -8.217 14.510 20.012 1.00 92.88 88 MET A O 1
ATOM 676 N N . THR A 1 89 ? -6.657 13.296 21.011 1.00 93.31 89 THR A N 1
ATOM 677 C CA . THR A 1 89 ? -6.560 14.107 22.226 1.00 93.31 89 THR A CA 1
ATOM 678 C C . THR A 1 89 ? -5.493 15.191 22.078 1.00 93.31 89 THR A C 1
ATOM 680 O O . THR A 1 89 ? -4.545 15.061 21.302 1.00 93.31 89 THR A O 1
ATOM 683 N N . THR A 1 90 ? -5.564 16.239 22.900 1.00 92.88 90 THR A N 1
ATOM 684 C CA . THR A 1 90 ? -4.515 17.272 22.961 1.00 92.88 90 THR A CA 1
ATOM 685 C C . THR A 1 90 ? -3.132 16.686 23.268 1.00 92.88 90 THR A C 1
ATOM 687 O O . THR A 1 90 ? -2.133 17.156 22.734 1.00 92.88 90 THR A O 1
ATOM 690 N N . ALA A 1 91 ? -3.056 15.639 24.097 1.00 92.06 91 ALA A N 1
ATOM 691 C CA . ALA A 1 91 ? -1.794 14.974 24.417 1.00 92.06 91 ALA A CA 1
ATOM 692 C C . ALA A 1 91 ? -1.179 14.274 23.191 1.00 92.06 91 ALA A C 1
ATOM 694 O O . ALA A 1 91 ? 0.020 14.405 22.963 1.00 92.06 91 ALA A O 1
ATOM 695 N N . GLN A 1 92 ? -1.999 13.594 22.380 1.00 92.44 92 GLN A N 1
ATOM 696 C CA . GLN A 1 92 ? -1.580 12.998 21.103 1.00 92.44 92 GLN A CA 1
ATOM 697 C C . GLN A 1 92 ? -1.054 14.059 20.129 1.00 92.44 92 GLN A C 1
ATOM 699 O O . GLN A 1 92 ? 0.023 13.895 19.558 1.00 92.44 92 GLN A O 1
ATOM 704 N N . LEU A 1 93 ? -1.774 15.176 19.991 1.00 91.19 93 LEU A N 1
ATOM 705 C CA . LEU A 1 93 ? -1.387 16.291 19.120 1.00 91.19 93 LEU A CA 1
ATOM 706 C C . LEU A 1 93 ? -0.065 16.934 19.545 1.00 91.19 93 LEU A C 1
ATOM 708 O O . LEU A 1 93 ? 0.824 17.117 18.715 1.00 91.19 93 LEU A O 1
ATOM 712 N N . ASN A 1 94 ? 0.094 17.213 20.839 1.00 90.94 94 ASN A N 1
ATOM 713 C CA . ASN A 1 94 ? 1.331 17.773 21.381 1.00 90.94 94 ASN A CA 1
ATOM 714 C C . ASN A 1 94 ? 2.516 16.818 21.204 1.00 90.94 94 ASN A C 1
ATOM 716 O O . ASN A 1 94 ? 3.612 17.265 20.873 1.00 90.94 94 ASN A O 1
ATOM 720 N N . ALA A 1 95 ? 2.297 15.514 21.399 1.00 88.56 95 ALA A N 1
ATOM 721 C CA . ALA A 1 95 ? 3.337 14.515 21.203 1.00 88.56 95 ALA A CA 1
ATOM 722 C C . ALA A 1 95 ? 3.810 14.497 19.746 1.00 88.56 95 ALA A C 1
ATOM 724 O O . ALA A 1 95 ? 5.004 14.662 19.510 1.00 88.56 95 ALA A O 1
ATOM 725 N N . MET A 1 96 ? 2.890 14.422 18.775 1.00 87.31 96 MET A N 1
ATOM 726 C CA . MET A 1 96 ? 3.239 14.484 17.349 1.00 87.31 96 MET A CA 1
ATOM 727 C C . MET A 1 96 ? 3.958 15.777 16.967 1.00 87.31 96 MET A C 1
ATOM 729 O O . MET A 1 96 ? 4.970 15.725 16.274 1.00 87.31 96 MET A O 1
ATOM 733 N N . ALA A 1 97 ? 3.485 16.931 17.446 1.00 87.00 97 ALA A N 1
ATOM 734 C CA . ALA A 1 97 ? 4.128 18.218 17.179 1.00 87.00 97 ALA A CA 1
ATOM 735 C C . ALA A 1 97 ? 5.579 18.280 17.697 1.00 87.00 97 ALA A C 1
ATOM 737 O O . ALA A 1 97 ? 6.385 19.050 17.177 1.00 87.00 97 ALA A O 1
ATOM 738 N N . SER A 1 98 ? 5.917 17.468 18.703 1.00 86.12 98 SER A N 1
ATOM 739 C CA . SER A 1 98 ? 7.257 17.399 19.296 1.00 86.12 98 SER A CA 1
ATOM 740 C C . SER A 1 98 ? 8.176 16.322 18.703 1.00 86.12 98 SER A C 1
ATOM 742 O O . SER A 1 98 ? 9.358 16.300 19.044 1.00 86.12 98 SER A O 1
ATOM 744 N N . MET A 1 99 ? 7.669 15.425 17.846 1.00 83.81 99 MET A N 1
ATOM 745 C CA . MET A 1 99 ? 8.473 14.332 17.284 1.00 83.81 99 MET A CA 1
ATOM 746 C C . MET A 1 99 ? 9.566 14.874 16.358 1.00 83.81 99 MET A C 1
ATOM 748 O O . MET A 1 99 ? 9.309 15.762 15.551 1.00 83.81 99 MET A O 1
ATOM 752 N N . THR A 1 100 ? 10.767 14.300 16.450 1.00 79.19 100 THR A N 1
ATOM 753 C CA . THR A 1 100 ? 11.936 14.654 15.623 1.00 79.19 100 THR A CA 1
ATOM 754 C C . THR A 1 100 ? 12.366 13.458 14.778 1.00 79.19 100 THR A C 1
ATOM 756 O O . THR A 1 100 ? 12.075 12.312 15.133 1.00 79.19 100 THR A O 1
ATOM 759 N N . ALA A 1 101 ? 13.097 13.695 13.688 1.00 71.75 101 ALA A N 1
ATOM 760 C CA . ALA A 1 101 ? 13.639 12.616 12.860 1.00 71.75 101 ALA A CA 1
ATOM 761 C C . ALA A 1 101 ? 14.744 11.824 13.594 1.00 71.75 101 ALA A C 1
ATOM 763 O O . ALA A 1 101 ? 14.912 10.624 13.378 1.00 71.75 101 ALA A O 1
ATOM 764 N N . ALA A 1 102 ? 15.486 12.480 14.496 1.00 70.25 102 ALA A N 1
ATOM 765 C CA . ALA A 1 102 ? 16.615 11.887 15.220 1.00 70.25 102 ALA A CA 1
ATOM 766 C C . ALA A 1 102 ? 16.201 10.894 16.324 1.00 70.25 102 ALA A C 1
ATOM 768 O O . ALA A 1 102 ? 16.938 9.954 16.627 1.00 70.25 102 ALA A O 1
ATOM 769 N N . SER A 1 103 ? 15.031 11.083 16.937 1.00 66.00 103 SER A N 1
ATOM 770 C CA . SER A 1 103 ? 14.515 10.232 18.013 1.00 66.00 103 SER A CA 1
ATOM 771 C C . SER A 1 103 ? 13.648 9.101 17.456 1.00 66.00 103 SER A C 1
ATOM 773 O O . SER A 1 103 ? 12.474 9.019 17.813 1.00 66.00 103 SER A O 1
ATOM 775 N N . PHE A 1 104 ? 14.194 8.292 16.538 1.00 58.22 104 PHE A N 1
ATOM 776 C CA . PHE A 1 104 ? 13.429 7.306 15.763 1.00 58.22 104 PHE A CA 1
ATOM 777 C C . PHE A 1 104 ? 12.452 6.503 16.640 1.00 58.22 104 PHE A C 1
ATOM 779 O O . PHE A 1 104 ? 12.843 5.613 17.398 1.00 58.22 104 PHE A O 1
ATOM 786 N N . ALA A 1 105 ? 11.170 6.830 16.500 1.00 65.31 105 ALA A N 1
ATOM 787 C CA . ALA A 1 105 ? 10.039 6.106 17.045 1.00 65.31 105 ALA A CA 1
ATOM 788 C C . ALA A 1 105 ? 8.943 6.170 15.976 1.00 65.31 105 ALA A C 1
ATOM 790 O O . ALA A 1 105 ? 8.504 7.272 15.642 1.00 65.31 105 ALA A O 1
ATOM 791 N N . PRO A 1 106 ? 8.539 5.038 15.376 1.00 71.38 106 PRO A N 1
ATOM 792 C CA . PRO A 1 106 ? 7.455 5.052 14.406 1.00 71.38 106 PRO A CA 1
ATOM 793 C C . PRO A 1 106 ? 6.188 5.577 15.083 1.00 71.38 106 PRO A C 1
ATOM 795 O O . PRO A 1 106 ? 5.889 5.174 16.207 1.00 71.38 106 PRO A O 1
ATOM 798 N N . LEU A 1 107 ? 5.431 6.444 14.408 1.00 80.62 107 LEU A N 1
ATOM 799 C CA . LEU A 1 107 ? 4.130 6.874 14.911 1.00 80.62 107 LEU A CA 1
ATOM 800 C C . LEU A 1 107 ? 3.165 5.674 14.907 1.00 80.62 107 LEU A C 1
ATOM 802 O O . LEU A 1 107 ? 2.611 5.294 13.876 1.00 80.62 107 LEU A O 1
ATOM 806 N N . GLN A 1 108 ? 2.979 5.062 16.078 1.00 84.25 108 GLN A N 1
ATOM 807 C CA . GLN A 1 108 ? 2.137 3.883 16.299 1.00 84.25 108 GLN A CA 1
ATOM 808 C C . GLN A 1 108 ? 0.700 4.289 16.639 1.00 84.25 108 GLN A C 1
ATOM 810 O O . GLN A 1 108 ? 0.111 3.841 17.627 1.00 84.25 108 GLN A O 1
ATOM 815 N N . MET A 1 109 ? 0.142 5.166 15.810 1.00 88.44 109 MET A N 1
ATOM 816 C CA . MET A 1 109 ? -1.222 5.634 15.955 1.00 88.44 109 MET A CA 1
ATOM 817 C C . MET A 1 109 ? -2.013 5.287 14.709 1.00 88.44 109 MET A C 1
ATOM 819 O O . MET A 1 109 ? -1.647 5.717 13.620 1.00 88.44 109 MET A O 1
ATOM 823 N N . GLY A 1 110 ? -3.086 4.513 14.856 1.00 90.88 110 GLY A N 1
ATOM 824 C CA . GLY A 1 110 ? -3.836 4.011 13.708 1.00 90.88 110 GLY A CA 1
ATOM 825 C C . GLY A 1 110 ? -5.306 3.755 13.981 1.00 90.88 110 GLY A C 1
ATOM 826 O O . GLY A 1 110 ? -5.728 3.613 15.128 1.00 90.88 110 GLY A O 1
ATOM 827 N N . MET A 1 111 ? -6.111 3.686 12.925 1.00 92.75 111 MET A N 1
ATOM 828 C CA . MET A 1 111 ? -7.525 3.330 13.051 1.00 92.75 111 MET A CA 1
ATOM 829 C C . MET A 1 111 ? -7.675 1.978 13.759 1.00 92.75 111 MET A C 1
ATOM 831 O O . MET A 1 111 ? -8.530 1.822 14.631 1.00 92.75 111 MET A O 1
ATOM 835 N N . MET A 1 112 ? -6.817 1.011 13.431 1.00 93.19 112 MET A N 1
ATOM 836 C CA . MET A 1 112 ? -6.897 -0.324 14.006 1.00 93.19 112 MET A CA 1
ATOM 837 C C . MET A 1 112 ? -5.532 -0.985 14.118 1.00 93.19 112 MET A C 1
ATOM 839 O O . MET A 1 112 ? -4.698 -0.859 13.225 1.00 93.19 112 MET A O 1
ATOM 843 N N . ARG A 1 113 ? -5.347 -1.767 15.181 1.00 93.69 113 ARG A N 1
ATOM 844 C CA . ARG A 1 113 ? -4.257 -2.733 15.288 1.00 93.69 113 ARG A CA 1
ATOM 845 C C . ARG A 1 113 ? -4.813 -4.141 15.387 1.00 93.69 113 ARG A C 1
ATOM 847 O O . ARG A 1 113 ? -5.660 -4.423 16.236 1.00 93.69 113 ARG A O 1
ATOM 854 N N . LEU A 1 114 ? -4.265 -5.036 14.575 1.00 93.94 114 LEU A N 1
ATOM 855 C CA . LEU A 1 114 ? -4.601 -6.451 14.595 1.00 93.94 114 LEU A CA 1
ATOM 856 C C . LEU A 1 114 ? -3.348 -7.276 14.871 1.00 93.94 114 LEU A C 1
ATOM 858 O O . LEU A 1 114 ? -2.353 -7.184 14.157 1.00 93.94 114 LEU A O 1
ATOM 862 N N . ASP A 1 115 ? -3.420 -8.094 15.916 1.00 90.94 115 ASP A N 1
ATOM 863 C CA . ASP A 1 115 ? -2.368 -9.044 16.264 1.00 90.94 115 ASP A CA 1
ATOM 864 C C . ASP A 1 115 ? -2.706 -10.395 15.619 1.00 90.94 115 ASP A C 1
ATOM 866 O O . ASP A 1 115 ? -3.862 -10.812 15.653 1.00 90.94 115 ASP A O 1
ATOM 870 N N . GLY A 1 116 ? -1.731 -11.102 15.045 1.00 84.00 116 GLY A N 1
ATOM 871 C CA . GLY A 1 116 ? -1.946 -12.355 14.302 1.00 84.00 116 GLY A CA 1
ATOM 872 C C . GLY A 1 116 ? -0.842 -13.380 14.518 1.00 84.00 116 GLY A C 1
ATOM 873 O O . GLY A 1 116 ? -0.300 -13.890 13.554 1.00 84.00 116 GLY A O 1
ATOM 874 N N . SER A 1 117 ? -0.449 -13.644 15.760 1.00 78.50 117 SER A N 1
ATOM 875 C CA . SER A 1 117 ? 0.860 -14.232 16.096 1.00 78.50 117 SER A CA 1
ATOM 876 C C . SER A 1 117 ? 1.109 -15.702 15.704 1.00 78.50 117 SER A C 1
ATOM 878 O O . SER A 1 117 ? 2.194 -16.211 15.977 1.00 78.50 117 SER A O 1
ATOM 880 N N . ASN A 1 118 ? 0.151 -16.414 15.098 1.00 82.44 118 ASN A N 1
ATOM 881 C CA . ASN A 1 118 ? 0.308 -17.825 14.715 1.00 82.44 118 ASN A CA 1
ATOM 882 C C . ASN A 1 118 ? -0.519 -18.157 13.453 1.00 82.44 118 ASN A C 1
ATOM 884 O O . ASN A 1 118 ? -1.681 -17.742 13.385 1.00 82.44 118 ASN A O 1
ATOM 888 N N . PRO A 1 119 ? 0.011 -18.954 12.501 1.00 84.81 119 PRO A N 1
ATOM 889 C CA . PRO A 1 119 ? -0.714 -19.392 11.304 1.00 84.81 119 PRO A CA 1
ATOM 890 C C . PRO A 1 119 ? -2.016 -20.153 11.588 1.00 84.81 119 PRO A C 1
ATOM 892 O O . PRO A 1 119 ? -2.907 -20.149 10.748 1.00 84.81 119 PRO A O 1
ATOM 895 N N . SER A 1 120 ? -2.170 -20.795 12.752 1.00 86.19 120 SER A N 1
ATOM 896 C CA . SER A 1 120 ? -3.418 -21.484 13.119 1.00 86.19 120 SER A CA 1
ATOM 897 C C . SER A 1 120 ? -4.519 -20.543 13.631 1.00 86.19 120 SER A C 1
ATOM 899 O O . SER A 1 120 ? -5.636 -20.986 13.888 1.00 86.19 120 SER A O 1
ATOM 901 N N . SER A 1 121 ? -4.214 -19.259 13.839 1.00 87.12 121 SER A N 1
ATOM 902 C CA . SER A 1 121 ? -5.188 -18.223 14.200 1.00 87.12 121 SER A CA 1
ATOM 903 C C . SER A 1 121 ? -4.800 -16.883 13.557 1.00 87.12 121 SER A C 1
ATOM 905 O O . SER A 1 121 ? -4.517 -15.904 14.264 1.00 87.12 121 SER A O 1
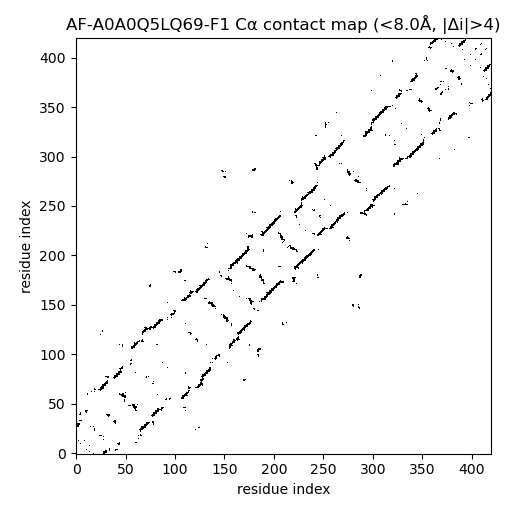ATOM 907 N N . PRO A 1 122 ? -4.761 -16.836 12.212 1.00 94.06 122 PRO A N 1
ATOM 908 C CA . PRO A 1 122 ? -4.327 -15.655 11.483 1.00 94.06 122 PRO A CA 1
ATOM 909 C C . PRO A 1 122 ? -5.357 -14.538 11.638 1.00 94.06 122 PRO A C 1
ATOM 911 O O . PRO A 1 122 ? -6.494 -14.777 12.046 1.00 94.06 122 PRO A O 1
ATOM 914 N N . ILE A 1 123 ? -4.972 -13.318 11.295 1.00 97.12 123 ILE A N 1
ATOM 915 C CA . ILE A 1 123 ? -5.913 -12.225 11.067 1.00 97.12 123 ILE A CA 1
ATOM 916 C C . ILE A 1 123 ? -6.791 -12.595 9.868 1.00 97.12 123 ILE A C 1
ATOM 918 O O . ILE A 1 123 ? -6.263 -13.018 8.845 1.00 97.12 123 ILE A O 1
ATOM 922 N N . LEU A 1 124 ? -8.109 -12.446 10.001 1.00 96.75 124 LEU A N 1
ATOM 923 C CA . LEU A 1 124 ? -9.081 -12.755 8.951 1.00 96.75 124 LEU A CA 1
ATOM 924 C C . LEU A 1 124 ? -9.988 -11.549 8.732 1.00 96.75 124 LEU A C 1
ATOM 926 O O . LEU A 1 124 ? -10.781 -11.203 9.612 1.00 96.75 124 LEU A O 1
ATOM 930 N N . ILE A 1 125 ? -9.872 -10.912 7.570 1.00 97.44 125 ILE A N 1
ATOM 931 C CA . ILE A 1 125 ? -10.703 -9.762 7.210 1.00 97.44 125 ILE A CA 1
ATOM 932 C C . ILE A 1 125 ? -11.314 -9.995 5.837 1.00 97.44 125 ILE A C 1
ATOM 934 O O . ILE A 1 125 ? -10.582 -10.216 4.874 1.00 97.44 125 ILE A O 1
ATOM 938 N N . ALA A 1 126 ? -12.640 -9.905 5.733 1.00 97.88 126 ALA A N 1
ATOM 939 C CA . ALA A 1 126 ? -13.286 -9.937 4.432 1.00 97.88 126 ALA A CA 1
ATOM 940 C C . ALA A 1 126 ? -14.555 -9.097 4.320 1.00 97.88 126 ALA A C 1
ATOM 942 O O . ALA A 1 126 ? -15.380 -9.057 5.235 1.00 97.88 126 ALA A O 1
ATOM 943 N N . GLY A 1 127 ? -14.732 -8.465 3.158 1.00 97.69 127 GLY A N 1
ATOM 944 C CA . GLY A 1 127 ? -15.968 -7.764 2.813 1.00 97.69 127 GLY A CA 1
ATOM 945 C C . GLY A 1 127 ? -16.151 -6.416 3.507 1.00 97.69 127 GLY A C 1
ATOM 946 O O . GLY A 1 127 ? -17.279 -5.967 3.642 1.00 97.69 127 GLY A O 1
ATOM 947 N N . VAL A 1 128 ? -15.084 -5.771 3.983 1.00 97.19 128 VAL A N 1
ATOM 948 C CA . VAL A 1 128 ? -15.174 -4.526 4.770 1.00 97.19 128 VAL A CA 1
ATOM 949 C C . VAL A 1 128 ? -14.438 -3.383 4.076 1.00 97.19 128 VAL A C 1
ATOM 951 O O . VAL A 1 128 ? -13.323 -3.570 3.583 1.00 97.19 128 VAL A O 1
ATOM 954 N N . THR A 1 129 ? -15.053 -2.198 4.056 1.00 96.19 129 THR A N 1
ATOM 955 C CA . THR A 1 129 ? -14.365 -0.937 3.759 1.00 96.19 129 THR A CA 1
ATOM 956 C C . THR A 1 129 ? -13.819 -0.329 5.041 1.00 96.19 129 THR A C 1
ATOM 958 O O . THR A 1 129 ? -14.536 -0.196 6.031 1.00 96.19 129 THR A O 1
ATOM 961 N N . PHE A 1 130 ? -12.566 0.094 4.999 1.00 94.69 130 PHE A N 1
ATOM 962 C CA . PHE A 1 130 ? -11.917 0.864 6.045 1.00 94.69 130 PHE A CA 1
ATOM 963 C C . PHE A 1 130 ? -11.669 2.275 5.548 1.00 94.69 130 PHE A C 1
ATOM 965 O O . PHE A 1 130 ? -11.099 2.447 4.469 1.00 94.69 130 PHE A O 1
ATOM 972 N N . GLN A 1 131 ? -12.092 3.264 6.330 1.00 92.19 131 GLN A N 1
ATOM 973 C CA . GLN A 1 131 ? -11.905 4.665 5.982 1.00 92.19 131 GLN A CA 1
ATOM 974 C C . GLN A 1 131 ? -11.677 5.554 7.200 1.00 92.19 131 GLN A C 1
ATOM 976 O O . GLN A 1 131 ? -12.018 5.182 8.322 1.00 92.19 131 GLN A O 1
ATOM 981 N N . ALA A 1 132 ? -11.110 6.737 6.986 1.00 89.50 132 ALA A N 1
ATOM 982 C CA . ALA A 1 132 ? -10.967 7.735 8.035 1.00 89.50 132 ALA A CA 1
ATOM 983 C C . ALA A 1 132 ? -11.318 9.137 7.537 1.00 89.50 132 ALA A C 1
ATOM 985 O O . ALA A 1 132 ? -11.061 9.501 6.390 1.00 89.50 132 ALA A O 1
ATOM 986 N N . GLU A 1 133 ? -11.877 9.936 8.437 1.00 88.12 133 GLU A N 1
ATOM 987 C CA . GLU A 1 133 ? -12.001 11.378 8.271 1.00 88.12 133 GLU A CA 1
ATOM 988 C C . GLU A 1 133 ? -10.723 12.115 8.706 1.00 88.12 133 GLU A C 1
ATOM 990 O O . GLU A 1 133 ? -9.829 11.564 9.365 1.00 88.12 133 GLU A O 1
ATOM 995 N N . ASP A 1 134 ? -10.660 13.405 8.369 1.00 86.12 134 ASP A N 1
ATOM 996 C CA . ASP A 1 134 ? -9.579 14.284 8.802 1.00 86.12 134 ASP A CA 1
ATOM 997 C C . ASP A 1 134 ? -9.542 14.418 10.329 1.00 86.12 134 ASP A C 1
ATOM 999 O O . ASP A 1 134 ? -10.537 14.703 11.000 1.00 86.12 134 ASP A O 1
ATOM 1003 N N . GLN A 1 135 ? -8.348 14.234 10.883 1.00 88.44 135 GLN A N 1
ATOM 1004 C CA . GLN A 1 135 ? -8.085 14.442 12.304 1.00 88.44 135 GLN A CA 1
ATOM 1005 C C . GLN A 1 135 ? -7.713 15.903 12.562 1.00 88.44 135 GLN A C 1
ATOM 1007 O O . GLN A 1 135 ? -7.469 16.664 11.622 1.00 88.44 135 GLN A O 1
ATOM 1012 N N . GLN A 1 136 ? -7.673 16.304 13.836 1.00 90.25 136 GLN A N 1
ATOM 1013 C CA . GLN A 1 136 ? -7.401 17.689 14.220 1.00 90.25 136 GLN A CA 1
ATOM 1014 C C . GLN A 1 136 ? -6.162 18.255 13.514 1.00 90.25 136 GLN A C 1
ATOM 1016 O O . GLN A 1 136 ? -5.161 17.566 13.316 1.00 90.25 136 GLN A O 1
ATOM 1021 N N . MET A 1 137 ? -6.220 19.541 13.170 1.00 85.69 137 MET A N 1
ATOM 1022 C CA . MET A 1 137 ? -5.119 20.238 12.510 1.00 85.69 137 MET A CA 1
ATOM 1023 C C . MET A 1 137 ? -3.887 20.340 13.423 1.00 85.69 137 MET A C 1
ATOM 1025 O O . MET A 1 137 ? -3.932 20.969 14.478 1.00 85.69 137 MET A O 1
ATOM 1029 N N . LEU A 1 138 ? -2.760 19.798 12.970 1.00 84.62 138 LEU A N 1
ATOM 1030 C CA . LEU A 1 138 ? -1.421 20.159 13.414 1.00 84.62 138 LEU A CA 1
ATOM 1031 C C . LEU A 1 138 ? -1.029 21.514 12.826 1.00 84.62 138 LEU A C 1
ATOM 1033 O O . LEU A 1 138 ? -1.037 21.717 11.611 1.00 84.62 138 LEU A O 1
ATOM 1037 N N . THR A 1 139 ? -0.642 22.440 13.695 1.00 86.00 139 THR A N 1
ATOM 1038 C CA . THR A 1 139 ? -0.197 23.792 13.319 1.00 86.00 139 THR A CA 1
ATOM 1039 C C . THR A 1 139 ? 1.297 24.011 13.537 1.00 86.00 139 THR A C 1
ATOM 1041 O O . THR A 1 139 ? 1.815 25.062 13.175 1.00 86.00 139 THR A O 1
ATOM 1044 N N . ALA A 1 140 ? 1.988 23.043 14.138 1.00 85.44 140 ALA A N 1
ATOM 1045 C CA . ALA A 1 140 ? 3.416 23.079 14.413 1.00 85.44 140 ALA A CA 1
ATOM 1046 C C . ALA A 1 140 ? 3.993 21.658 14.404 1.00 85.44 140 ALA A C 1
ATOM 1048 O O . ALA A 1 140 ? 3.300 20.705 14.763 1.00 85.44 140 ALA A O 1
ATOM 1049 N N . THR A 1 141 ? 5.261 21.546 14.022 1.00 84.06 141 THR A N 1
ATOM 1050 C CA . THR A 1 141 ? 6.085 20.334 14.105 1.00 84.06 141 THR A CA 1
ATOM 1051 C C . THR A 1 141 ? 7.531 20.719 14.406 1.00 84.06 141 THR A C 1
ATOM 1053 O O . THR A 1 141 ? 7.910 21.889 14.272 1.00 84.06 141 THR A O 1
ATOM 1056 N N . ALA A 1 142 ? 8.361 19.747 14.787 1.00 80.56 142 ALA A N 1
ATOM 1057 C CA . ALA A 1 142 ? 9.801 19.956 14.804 1.00 80.56 142 ALA A CA 1
ATOM 1058 C C . ALA A 1 142 ? 10.322 20.235 13.382 1.00 80.56 142 ALA A C 1
ATOM 1060 O O . ALA A 1 142 ? 9.874 19.637 12.398 1.00 80.56 142 ALA A O 1
ATOM 1061 N N . SER A 1 143 ? 11.279 21.159 13.273 1.00 76.56 143 SER A N 1
ATOM 1062 C CA . SER A 1 143 ? 11.774 21.685 11.993 1.00 76.56 143 SER A CA 1
ATOM 1063 C C . SER A 1 143 ? 12.495 20.655 11.121 1.00 76.56 143 SER A C 1
ATOM 1065 O O . SER A 1 143 ? 12.647 20.867 9.923 1.00 76.56 143 SER A O 1
ATOM 1067 N N . ASP A 1 144 ? 12.970 19.562 11.714 1.00 71.69 144 ASP A N 1
ATOM 1068 C CA . ASP A 1 144 ? 13.730 18.497 11.056 1.00 71.69 144 ASP A CA 1
ATOM 1069 C C . ASP A 1 144 ? 12.841 17.394 10.452 1.00 71.69 144 ASP A C 1
ATOM 1071 O O . ASP A 1 144 ? 13.349 16.486 9.803 1.00 71.69 144 ASP A O 1
ATOM 1075 N N . THR A 1 145 ? 11.519 17.479 10.630 1.00 70.12 145 THR A N 1
ATOM 1076 C CA . THR A 1 145 ? 10.557 16.474 10.139 1.00 70.12 145 THR A CA 1
ATOM 1077 C C . THR A 1 145 ? 10.169 16.651 8.673 1.00 70.12 145 THR A C 1
ATOM 1079 O O . THR A 1 145 ? 9.559 15.757 8.098 1.00 70.12 145 THR A O 1
ATOM 1082 N N . GLY A 1 146 ? 10.444 17.820 8.078 1.00 68.81 146 GLY A N 1
ATOM 1083 C CA . GLY A 1 146 ? 10.014 18.190 6.720 1.00 68.81 146 GLY A CA 1
ATOM 1084 C C . GLY A 1 146 ? 8.493 18.198 6.490 1.00 68.81 146 GLY A C 1
ATOM 1085 O O . GLY A 1 146 ? 8.033 18.290 5.353 1.00 68.81 146 GLY A O 1
ATOM 1086 N N . ILE A 1 147 ? 7.696 18.136 7.560 1.00 75.06 147 ILE A N 1
ATOM 1087 C CA . ILE A 1 147 ? 6.238 18.250 7.506 1.00 75.06 147 ILE A CA 1
ATOM 1088 C C . ILE A 1 147 ? 5.834 19.701 7.231 1.00 75.06 147 ILE A C 1
ATOM 1090 O O . ILE A 1 147 ? 6.251 20.622 7.931 1.00 75.06 147 ILE A O 1
ATOM 1094 N N . VAL A 1 148 ? 4.946 19.898 6.253 1.00 76.19 148 VAL A N 1
ATOM 1095 C CA . VAL A 1 148 ? 4.365 21.212 5.937 1.00 76.19 148 VAL A CA 1
ATOM 1096 C C . VAL A 1 148 ? 3.078 21.429 6.737 1.00 76.19 148 VAL A C 1
ATOM 1098 O O . VAL A 1 148 ? 2.040 20.847 6.428 1.00 76.19 148 VAL A O 1
ATOM 1101 N N . VAL A 1 149 ? 3.126 22.266 7.768 1.00 79.56 149 VAL A N 1
ATOM 1102 C CA . VAL A 1 149 ? 1.948 22.703 8.543 1.00 79.56 149 VAL A CA 1
ATOM 1103 C C . VAL A 1 149 ? 1.407 24.042 8.010 1.00 79.56 149 VAL A C 1
ATOM 1105 O O . VAL A 1 149 ? 2.187 24.818 7.458 1.00 79.56 149 VAL A O 1
ATOM 1108 N N . PRO A 1 150 ? 0.107 24.363 8.178 1.00 80.94 150 PRO A N 1
ATOM 1109 C CA . PRO A 1 150 ? -0.929 23.606 8.886 1.00 80.94 150 PRO A CA 1
ATOM 1110 C C . PRO A 1 150 ? -1.453 22.372 8.125 1.00 80.94 150 PRO A C 1
ATOM 1112 O O . PRO A 1 150 ? -1.635 22.398 6.903 1.00 80.94 150 PRO A O 1
ATOM 1115 N N . GLN A 1 151 ? -1.738 21.286 8.860 1.00 80.88 151 GLN A N 1
ATOM 1116 C CA . GLN A 1 151 ? -2.281 20.050 8.292 1.00 80.88 151 GLN A CA 1
ATOM 1117 C C . GLN A 1 151 ? -3.121 19.151 9.202 1.00 80.88 151 GLN A C 1
ATOM 1119 O O . GLN A 1 151 ? -2.799 19.112 10.377 1.00 80.88 151 GLN A O 1
ATOM 1124 N N . PRO A 1 152 ? -4.115 18.367 8.712 1.00 84.00 152 PRO A N 1
ATOM 1125 C CA . PRO A 1 152 ? -4.724 17.301 9.504 1.00 84.00 152 PRO A CA 1
ATOM 1126 C C . PRO A 1 152 ? -3.666 16.347 10.046 1.00 84.00 152 PRO A C 1
ATOM 1128 O O . PRO A 1 152 ? -2.716 16.007 9.336 1.00 84.00 152 PRO A O 1
ATOM 1131 N N . ALA A 1 153 ? -3.828 15.924 11.295 1.00 86.38 153 ALA A N 1
ATOM 1132 C CA . ALA A 1 153 ? -2.859 15.064 11.949 1.00 86.38 153 ALA A CA 1
ATOM 1133 C C . ALA A 1 153 ? -2.716 13.687 11.253 1.00 86.38 153 ALA A C 1
ATOM 1135 O O . ALA A 1 153 ? -3.725 13.040 10.933 1.00 86.38 153 ALA A O 1
ATOM 1136 N N . PRO A 1 154 ? -1.475 13.212 11.030 1.00 84.31 154 PRO A N 1
ATOM 1137 C CA . PRO A 1 154 ? -1.203 11.918 10.415 1.00 84.31 154 PRO A CA 1
ATOM 1138 C C . PRO A 1 154 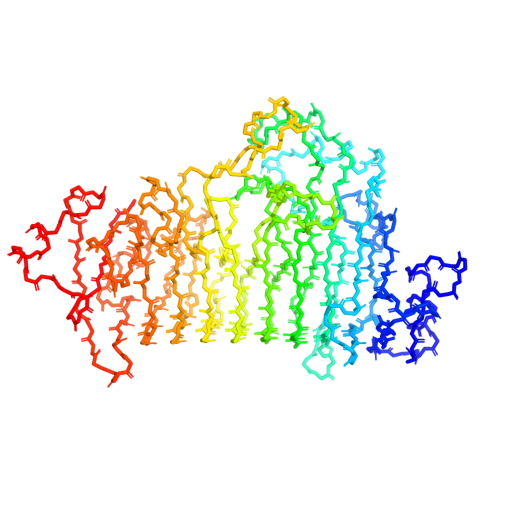? -1.578 10.759 11.342 1.00 84.31 154 PRO A C 1
ATOM 1140 O O . PRO A 1 154 ? -1.447 10.848 12.560 1.00 84.31 154 PRO A O 1
ATOM 1143 N N . HIS A 1 155 ? -2.031 9.657 10.752 1.00 87.50 155 HIS A N 1
ATOM 1144 C CA . HIS A 1 155 ? -2.309 8.395 11.436 1.00 87.50 155 HIS A CA 1
ATOM 1145 C C . HIS A 1 155 ? -2.303 7.242 10.423 1.00 87.50 155 HIS A C 1
ATOM 1147 O O . HIS A 1 155 ? -2.489 7.457 9.232 1.00 87.50 155 HIS A O 1
ATOM 1153 N N . GLN A 1 156 ? -2.098 6.019 10.898 1.00 87.31 156 GLN A N 1
ATOM 1154 C CA . GLN A 1 156 ? -2.150 4.791 10.107 1.00 87.31 156 GLN A CA 1
ATOM 1155 C C . GLN A 1 156 ? -3.605 4.353 9.874 1.00 87.31 156 GLN A C 1
ATOM 1157 O O . GLN A 1 156 ? -4.495 4.622 10.688 1.00 87.31 156 GLN A O 1
ATOM 1162 N N . GLY A 1 157 ? -3.840 3.574 8.821 1.00 91.00 157 GLY A N 1
ATOM 1163 C CA . GLY A 1 157 ? -5.066 2.791 8.688 1.00 91.00 157 GLY A CA 1
ATOM 1164 C C . GLY A 1 157 ? -5.044 1.565 9.583 1.00 91.00 157 GLY A C 1
ATOM 1165 O O . GLY A 1 157 ? -5.113 1.668 10.812 1.00 91.00 157 GLY A O 1
ATOM 1166 N N . ILE A 1 158 ? -4.983 0.391 8.965 1.00 92.62 158 ILE A N 1
ATOM 1167 C CA . ILE A 1 158 ? -4.815 -0.861 9.698 1.00 92.62 158 ILE A CA 1
ATOM 1168 C C . ILE A 1 158 ? -3.331 -1.164 9.842 1.00 92.62 158 ILE A C 1
ATOM 1170 O O . ILE A 1 158 ? -2.605 -1.225 8.854 1.00 92.62 158 ILE A O 1
ATOM 1174 N N . VAL A 1 159 ? -2.916 -1.438 11.074 1.00 92.50 159 VAL A N 1
ATOM 1175 C CA . VAL A 1 159 ? -1.590 -1.960 11.392 1.00 92.50 159 VAL A CA 1
ATOM 1176 C C . VAL A 1 159 ? -1.703 -3.458 11.664 1.00 92.50 159 VAL A C 1
ATOM 1178 O O . VAL A 1 159 ? -2.282 -3.881 12.673 1.00 92.50 159 VAL A O 1
ATOM 1181 N N . LEU A 1 160 ? -1.140 -4.268 10.769 1.00 93.44 160 LEU A N 1
ATOM 1182 C CA . LEU A 1 160 ? -0.895 -5.688 11.001 1.00 93.44 160 LEU A CA 1
ATOM 1183 C C . LEU A 1 160 ? 0.355 -5.789 11.866 1.00 93.44 160 LEU A C 1
ATOM 1185 O O . LEU A 1 160 ? 1.472 -5.538 11.411 1.00 93.44 160 LEU A O 1
ATOM 1189 N N . TYR A 1 161 ? 0.153 -6.075 13.149 1.00 90.56 161 TYR A N 1
ATOM 1190 C CA . TYR A 1 161 ? 1.228 -5.955 14.118 1.00 90.56 161 TYR A CA 1
ATOM 1191 C C . TYR A 1 161 ? 2.356 -6.949 13.838 1.00 90.56 161 TYR A C 1
ATOM 1193 O O . TYR A 1 161 ? 2.153 -8.002 13.235 1.00 90.56 161 TYR A O 1
ATOM 1201 N N . TYR A 1 162 ? 3.547 -6.602 14.319 1.00 88.50 162 TYR A N 1
ATOM 1202 C CA . TYR A 1 162 ? 4.785 -7.341 14.112 1.00 88.50 162 TYR A CA 1
ATOM 1203 C C . TYR A 1 162 ? 4.607 -8.870 14.175 1.00 88.50 162 TYR A C 1
ATOM 1205 O O . TYR A 1 162 ? 4.136 -9.406 15.183 1.00 88.50 162 TYR A O 1
ATOM 1213 N N . GLY A 1 163 ? 5.044 -9.575 13.128 1.00 90.38 163 GLY A N 1
ATOM 1214 C CA . GLY A 1 163 ? 5.012 -11.041 13.086 1.00 90.38 163 GLY A CA 1
ATOM 1215 C C . GLY A 1 163 ? 3.641 -11.647 12.782 1.00 90.38 163 GLY A C 1
ATOM 1216 O O . GLY A 1 163 ? 3.449 -12.844 13.000 1.00 90.38 163 GLY A O 1
ATOM 1217 N N . ALA A 1 164 ? 2.671 -10.846 12.335 1.00 92.75 164 ALA A N 1
ATOM 1218 C CA . ALA A 1 164 ? 1.325 -11.329 12.073 1.00 92.75 164 ALA A CA 1
ATOM 1219 C C . ALA A 1 164 ? 1.235 -12.239 10.839 1.00 92.75 164 ALA A C 1
ATOM 1221 O O . ALA A 1 164 ? 1.870 -12.013 9.814 1.00 92.75 164 ALA A O 1
ATOM 1222 N N . TYR A 1 165 ? 0.355 -13.229 10.932 1.00 96.31 165 TYR A N 1
ATOM 1223 C CA . TYR A 1 165 ? -0.201 -13.978 9.816 1.00 96.31 165 TYR A CA 1
ATOM 1224 C C . TYR A 1 165 ? -1.547 -13.355 9.460 1.00 96.31 165 TYR A C 1
ATOM 1226 O O . TYR A 1 165 ? -2.354 -13.115 10.363 1.00 96.31 165 TYR A O 1
ATOM 1234 N N . SER A 1 166 ? -1.815 -13.107 8.181 1.00 96.75 166 SER A N 1
ATOM 1235 C CA . SER A 1 166 ? -3.092 -12.535 7.752 1.00 96.75 166 SER A CA 1
ATOM 1236 C C . SER A 1 166 ? -3.591 -13.096 6.431 1.00 96.75 166 SER A C 1
ATOM 1238 O O . SER A 1 166 ? -2.812 -13.280 5.497 1.00 96.75 166 SER A O 1
ATOM 1240 N N . ASP A 1 167 ? -4.907 -13.250 6.353 1.00 97.00 167 ASP A N 1
ATOM 1241 C CA . ASP A 1 167 ? -5.660 -13.441 5.123 1.00 97.00 167 ASP A CA 1
ATOM 1242 C C . ASP A 1 167 ? -6.711 -12.330 5.022 1.00 97.00 167 ASP A C 1
ATOM 1244 O O . ASP A 1 167 ? -7.581 -12.185 5.891 1.00 97.00 167 ASP A O 1
ATOM 1248 N N . ILE A 1 168 ? -6.555 -11.470 4.021 1.00 97.75 168 ILE A N 1
ATOM 1249 C CA . ILE A 1 168 ? -7.350 -10.257 3.858 1.00 97.75 168 ILE A CA 1
ATOM 1250 C C . ILE A 1 168 ? -7.864 -10.202 2.431 1.00 97.75 168 ILE A C 1
ATOM 1252 O O . ILE A 1 168 ? -7.068 -10.123 1.495 1.00 97.75 168 ILE A O 1
ATOM 1256 N N . GLY A 1 169 ? -9.183 -10.147 2.248 1.00 97.81 169 GLY A N 1
ATOM 1257 C CA . GLY A 1 169 ? -9.696 -9.984 0.899 1.00 97.81 169 GLY A CA 1
ATOM 1258 C C . GLY A 1 169 ? -11.109 -9.472 0.739 1.00 97.81 169 GLY A C 1
ATOM 1259 O O . GLY A 1 169 ? -11.882 -9.393 1.684 1.00 97.81 169 GLY A O 1
ATOM 1260 N N . TYR A 1 170 ? -11.451 -9.074 -0.485 1.00 97.81 170 TYR A N 1
ATOM 1261 C CA . TYR A 1 170 ? -12.732 -8.417 -0.785 1.00 97.81 170 TYR A CA 1
ATOM 1262 C C . TYR A 1 170 ? -12.942 -7.144 0.052 1.00 97.81 170 TYR A C 1
ATOM 1264 O O . TYR A 1 170 ? -14.046 -6.853 0.512 1.00 97.81 170 TYR A O 1
ATOM 1272 N N . CYS A 1 171 ? -11.861 -6.403 0.289 1.00 97.50 171 CYS A N 1
ATOM 1273 C CA . CYS A 1 171 ? -11.831 -5.217 1.138 1.00 97.50 171 CYS A CA 1
ATOM 1274 C C . CYS A 1 171 ? -11.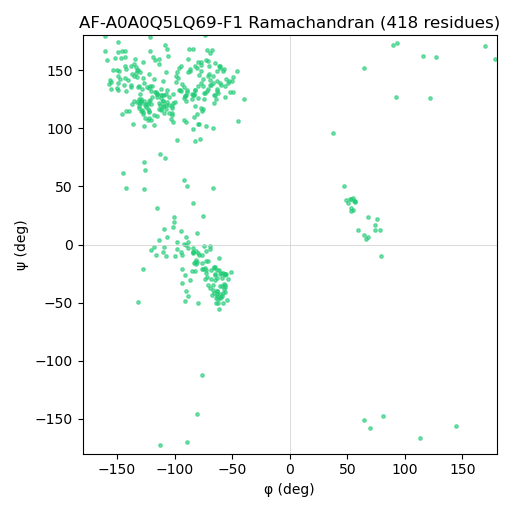545 -3.953 0.334 1.00 97.50 171 CYS A C 1
ATOM 1276 O O . CYS A 1 171 ? -10.979 -4.001 -0.758 1.00 97.50 171 CYS A O 1
ATOM 1278 N N . ARG A 1 172 ? -11.903 -2.807 0.914 1.00 95.19 172 ARG A N 1
ATOM 1279 C CA . ARG A 1 172 ? -11.472 -1.497 0.420 1.00 95.19 172 ARG A CA 1
ATOM 1280 C C . ARG A 1 172 ? -10.745 -0.763 1.534 1.00 95.19 172 ARG A C 1
ATOM 1282 O O . ARG A 1 172 ? -11.239 -0.732 2.658 1.00 95.19 172 ARG A O 1
ATOM 1289 N N . PHE A 1 173 ? -9.609 -0.159 1.226 1.00 92.94 173 PHE A N 1
ATOM 1290 C CA . PHE A 1 173 ? -8.896 0.717 2.148 1.00 92.94 173 PHE A CA 1
ATOM 1291 C C . PHE A 1 173 ? -8.841 2.108 1.542 1.00 92.94 173 PHE A C 1
ATOM 1293 O O . PHE A 1 173 ? -8.214 2.314 0.506 1.00 92.94 173 PHE A O 1
ATOM 1300 N N . LEU A 1 174 ? -9.553 3.046 2.152 1.00 88.25 174 LEU A N 1
ATOM 1301 C CA . LEU A 1 174 ? -9.757 4.379 1.608 1.00 88.25 174 LEU A CA 1
ATOM 1302 C C . LEU A 1 174 ? -9.265 5.403 2.627 1.00 88.25 174 LEU A C 1
ATOM 1304 O O . LEU A 1 174 ? -9.918 5.609 3.640 1.00 88.25 174 LEU A O 1
ATOM 1308 N N . ALA A 1 175 ? -8.125 6.029 2.345 1.00 72.56 175 ALA A N 1
ATOM 1309 C CA . ALA A 1 175 ? -7.515 7.113 3.118 1.00 72.56 175 ALA A CA 1
ATOM 1310 C C . ALA A 1 175 ? -7.627 7.020 4.653 1.00 72.56 175 ALA A C 1
ATOM 1312 O O . ALA A 1 175 ? -8.565 7.530 5.266 1.00 72.56 175 ALA A O 1
ATOM 1313 N N . ALA A 1 176 ? -6.583 6.491 5.281 1.00 64.44 176 ALA A N 1
ATOM 1314 C CA . ALA A 1 176 ? -6.306 6.709 6.692 1.00 64.44 176 ALA A CA 1
ATOM 1315 C C . ALA A 1 176 ? -5.080 7.613 6.877 1.00 64.44 176 ALA A C 1
ATOM 1317 O O . ALA A 1 176 ? -3.974 7.204 6.545 1.00 64.44 176 ALA A O 1
ATOM 1318 N N . GLY A 1 177 ? -5.320 8.821 7.406 1.00 60.19 177 GLY A N 1
ATOM 1319 C CA . GLY A 1 177 ? -4.333 9.819 7.849 1.00 60.19 177 GLY A CA 1
ATOM 1320 C C . GLY A 1 177 ? -3.432 10.420 6.776 1.00 60.19 177 GLY A C 1
ATOM 1321 O O . GLY A 1 177 ? -3.214 9.827 5.737 1.00 60.19 177 GLY A O 1
ATOM 1322 N N . ARG A 1 178 ? -2.970 11.660 6.997 1.00 62.53 178 ARG A N 1
ATOM 1323 C CA . ARG A 1 178 ? -2.306 12.505 5.987 1.00 62.53 178 ARG A CA 1
ATOM 1324 C C . ARG A 1 178 ? -0.839 12.124 5.707 1.00 62.53 178 ARG A C 1
ATOM 1326 O O . ARG A 1 178 ? -0.117 11.702 6.606 1.00 62.53 178 ARG A O 1
ATOM 1333 N N . ALA A 1 179 ? -0.416 12.365 4.462 1.00 53.25 179 ALA A N 1
ATOM 1334 C CA . ALA A 1 179 ? 0.842 11.951 3.870 1.00 53.25 179 ALA A CA 1
ATOM 1335 C C . ALA A 1 179 ? 1.888 12.910 4.391 1.00 53.25 179 ALA A C 1
ATOM 1337 O O . ALA A 1 179 ? 2.110 13.997 3.851 1.00 53.25 179 ALA A O 1
ATOM 1338 N N . CYS A 1 180 ? 2.477 12.531 5.508 1.00 54.06 180 CYS A N 1
ATOM 1339 C CA . CYS A 1 180 ? 3.759 13.076 5.871 1.00 54.06 180 CYS A CA 1
ATOM 1340 C C . CYS A 1 180 ? 4.800 12.372 5.006 1.00 54.06 180 CYS A C 1
ATOM 1342 O O . CYS A 1 180 ? 4.540 11.304 4.456 1.00 54.06 180 CYS A O 1
ATOM 1344 N N . MET A 1 181 ? 5.930 13.036 4.789 1.00 49.16 181 MET A N 1
ATOM 1345 C CA . MET A 1 181 ? 6.977 12.542 3.899 1.00 49.16 181 MET A CA 1
ATOM 1346 C C . MET A 1 181 ? 7.273 11.055 4.159 1.00 49.16 181 MET A C 1
ATOM 1348 O O . MET A 1 181 ? 7.161 10.616 5.302 1.00 49.16 181 MET A O 1
ATOM 1352 N N . SER A 1 182 ? 7.682 10.311 3.126 1.00 50.31 182 SER A N 1
ATOM 1353 C CA . SER A 1 182 ? 8.190 8.928 3.213 1.00 50.31 182 SER A CA 1
ATOM 1354 C C . SER A 1 182 ? 9.536 8.868 3.960 1.00 50.31 182 SER A C 1
ATOM 1356 O O . SER A 1 182 ? 10.538 8.385 3.447 1.00 50.31 182 SER A O 1
ATOM 1358 N N . ALA A 1 183 ? 9.593 9.510 5.122 1.00 53.66 183 ALA A N 1
ATOM 1359 C CA . ALA A 1 183 ? 10.722 9.583 6.013 1.00 53.66 183 ALA A CA 1
ATOM 1360 C C . ALA A 1 183 ? 10.197 9.471 7.453 1.00 53.66 183 ALA A C 1
ATOM 1362 O O . ALA A 1 183 ? 9.160 10.062 7.796 1.00 53.66 183 ALA A O 1
ATOM 1363 N N . PRO A 1 184 ? 10.913 8.765 8.337 1.00 56.47 184 PRO A N 1
ATOM 1364 C CA . PRO A 1 184 ? 10.514 8.650 9.727 1.00 56.47 184 PRO A CA 1
ATOM 1365 C C . PRO A 1 184 ? 10.400 10.025 10.407 1.00 56.47 184 PRO A C 1
ATOM 1367 O O . PRO A 1 184 ? 11.162 10.938 10.082 1.00 56.47 184 PRO A O 1
ATOM 1370 N N . PRO A 1 185 ? 9.502 10.184 11.396 1.00 54.72 185 PRO A N 1
ATOM 1371 C CA . PRO A 1 185 ? 8.664 9.145 12.008 1.00 54.72 185 PRO A CA 1
ATOM 1372 C C . PRO A 1 185 ? 7.250 8.987 11.408 1.00 54.72 185 PRO A C 1
ATOM 1374 O O . PRO A 1 185 ? 6.415 8.303 12.005 1.00 54.72 185 PRO A O 1
ATOM 1377 N N . PHE A 1 186 ? 6.960 9.605 10.257 1.00 66.56 186 PHE A N 1
ATOM 1378 C CA . PHE A 1 186 ? 5.585 9.814 9.789 1.00 66.56 186 PHE A CA 1
ATOM 1379 C C . PHE A 1 186 ? 5.206 9.087 8.483 1.00 66.56 186 PHE A C 1
ATOM 1381 O O . PHE A 1 186 ? 4.339 9.543 7.741 1.00 66.56 186 PHE A O 1
ATOM 1388 N N . GLU A 1 187 ? 5.790 7.918 8.236 1.00 72.19 187 GLU A N 1
ATOM 1389 C CA . GLU A 1 187 ? 5.423 7.029 7.123 1.00 72.19 187 GLU A CA 1
ATOM 1390 C C . GLU A 1 187 ? 4.064 6.347 7.392 1.00 72.19 187 GLU A C 1
ATOM 1392 O O . GLU A 1 187 ? 3.962 5.429 8.215 1.00 72.19 187 GLU A O 1
ATOM 1397 N N . MET A 1 188 ? 2.995 6.838 6.754 1.00 78.56 188 MET A N 1
ATOM 1398 C CA . MET A 1 188 ? 1.611 6.402 7.001 1.00 78.56 188 MET A CA 1
ATOM 1399 C C . MET A 1 188 ? 1.006 5.721 5.777 1.00 78.56 188 MET A C 1
ATOM 1401 O O . MET A 1 188 ? 0.972 6.302 4.693 1.00 78.56 188 MET A O 1
ATOM 1405 N N . ALA A 1 189 ? 0.425 4.537 5.983 1.00 83.38 189 ALA A N 1
ATOM 1406 C CA . ALA A 1 189 ? -0.288 3.802 4.947 1.00 83.38 189 ALA A CA 1
ATOM 1407 C C . ALA A 1 189 ? -1.704 3.403 5.384 1.00 83.38 189 ALA A C 1
ATOM 14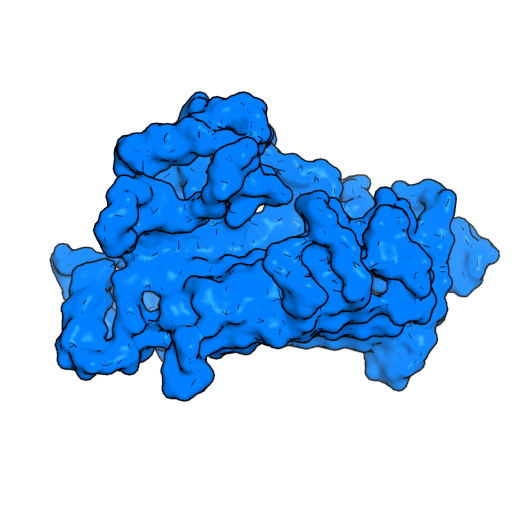09 O O . ALA A 1 189 ? -2.000 3.245 6.572 1.00 83.38 189 ALA A O 1
ATOM 1410 N N . ASN A 1 190 ? -2.569 3.168 4.398 1.00 88.81 190 ASN A N 1
ATOM 1411 C CA . ASN A 1 190 ? -3.881 2.545 4.589 1.00 88.81 190 ASN A CA 1
ATOM 1412 C C . ASN A 1 190 ? -3.782 1.157 5.244 1.00 88.81 190 ASN A C 1
ATOM 1414 O O . ASN A 1 190 ? -4.615 0.783 6.073 1.00 88.81 190 ASN A O 1
ATOM 1418 N N . LEU A 1 191 ? -2.754 0.402 4.863 1.00 90.44 191 LEU A N 1
ATOM 1419 C CA . LEU A 1 191 ? -2.409 -0.890 5.431 1.00 90.44 191 LEU A CA 1
ATOM 1420 C C . LEU A 1 191 ? -0.897 -0.940 5.627 1.00 90.44 191 LEU A C 1
ATOM 1422 O O . LEU A 1 191 ? -0.147 -0.804 4.659 1.00 90.44 191 LEU A O 1
ATOM 1426 N N . SER A 1 192 ? -0.459 -1.148 6.863 1.00 89.88 192 SER A N 1
ATOM 1427 C CA . SER A 1 192 ? 0.951 -1.345 7.182 1.00 89.88 192 SER A CA 1
ATOM 1428 C C . SER A 1 192 ? 1.189 -2.673 7.880 1.00 89.88 192 SER A C 1
ATOM 1430 O O . SER A 1 192 ? 0.349 -3.171 8.634 1.00 89.88 192 SER A O 1
ATOM 1432 N N . SER A 1 193 ? 2.347 -3.260 7.611 1.00 90.00 193 SER A N 1
ATOM 1433 C CA . SER A 1 193 ? 2.762 -4.529 8.194 1.00 90.00 193 SER A CA 1
ATOM 1434 C C . SER A 1 193 ? 4.255 -4.546 8.495 1.00 90.00 193 SER A C 1
ATOM 1436 O O . SER A 1 193 ? 5.025 -3.713 8.003 1.00 90.00 193 SER A O 1
ATOM 1438 N N . ALA A 1 194 ? 4.652 -5.474 9.367 1.00 87.25 194 ALA A N 1
ATOM 1439 C CA . ALA A 1 194 ? 6.056 -5.742 9.611 1.00 87.25 194 ALA A CA 1
ATOM 1440 C C . ALA A 1 194 ? 6.314 -7.206 9.985 1.00 87.25 194 ALA A C 1
ATOM 1442 O O . ALA A 1 194 ? 5.703 -7.748 10.912 1.00 87.25 194 ALA A O 1
ATOM 1443 N N . ARG A 1 195 ? 7.328 -7.803 9.352 1.00 88.25 195 ARG A N 1
ATOM 1444 C CA . ARG A 1 195 ? 7.878 -9.133 9.670 1.00 88.25 195 ARG A CA 1
ATOM 1445 C C . ARG A 1 195 ? 6.859 -10.271 9.668 1.00 88.25 195 ARG A C 1
ATOM 1447 O O . ARG A 1 195 ? 7.026 -11.224 10.430 1.00 88.25 195 ARG A O 1
ATOM 1454 N N . GLY A 1 196 ? 5.812 -10.177 8.856 1.00 90.88 196 GLY A N 1
ATOM 1455 C CA . GLY A 1 196 ? 4.699 -11.117 8.858 1.00 90.88 196 GLY A CA 1
ATOM 1456 C C . GLY A 1 196 ? 4.582 -11.978 7.602 1.00 90.88 196 GLY A C 1
ATOM 1457 O O . GLY A 1 196 ? 5.461 -12.008 6.735 1.00 90.88 196 GLY A O 1
ATOM 1458 N N . TYR A 1 197 ? 3.477 -12.721 7.554 1.00 94.62 197 TYR A N 1
ATOM 1459 C CA . TYR A 1 197 ? 3.046 -13.558 6.437 1.00 94.62 197 TYR A CA 1
ATOM 1460 C C . TYR A 1 197 ? 1.657 -13.108 5.995 1.00 94.62 197 TYR A C 1
ATOM 1462 O O . TYR A 1 197 ? 0.665 -13.334 6.692 1.00 94.62 197 TYR A O 1
ATOM 1470 N N . HIS A 1 198 ? 1.585 -12.483 4.829 1.00 95.31 198 HIS A N 1
ATOM 1471 C CA . HIS A 1 198 ? 0.394 -11.778 4.385 1.00 95.31 198 HIS A CA 1
ATOM 1472 C C . HIS A 1 198 ? -0.097 -12.326 3.050 1.00 95.31 198 HIS A C 1
ATOM 1474 O O . HIS A 1 198 ? 0.627 -12.300 2.055 1.00 95.31 198 HIS A O 1
ATOM 1480 N N . ASN A 1 199 ? -1.339 -12.808 3.040 1.00 96.81 199 ASN A N 1
ATOM 1481 C CA . ASN A 1 199 ? -2.120 -13.042 1.835 1.00 96.81 199 ASN A CA 1
ATOM 1482 C C . ASN A 1 199 ? -3.173 -11.938 1.723 1.00 96.81 199 ASN A C 1
ATOM 1484 O O . ASN A 1 199 ? -4.057 -11.831 2.572 1.00 96.81 199 ASN A O 1
ATOM 1488 N N . ILE A 1 200 ? -3.047 -11.088 0.710 1.00 97.56 200 ILE A N 1
ATOM 1489 C CA . ILE A 1 200 ? -3.950 -9.970 0.454 1.00 97.56 200 ILE A CA 1
ATOM 1490 C C . ILE A 1 200 ? -4.516 -10.159 -0.950 1.00 97.56 200 ILE A C 1
ATOM 1492 O O . ILE A 1 200 ? -3.763 -10.279 -1.917 1.00 97.56 200 ILE A O 1
ATOM 1496 N N . HIS A 1 201 ? -5.836 -10.216 -1.092 1.00 98.19 201 HIS A N 1
ATOM 1497 C CA . HIS A 1 201 ? -6.437 -10.533 -2.383 1.00 98.19 201 HIS A CA 1
ATOM 1498 C C . HIS A 1 201 ? -7.786 -9.858 -2.624 1.00 98.19 201 HIS A C 1
ATOM 1500 O O . HIS A 1 201 ? -8.559 -9.639 -1.701 1.00 98.19 201 HIS A O 1
ATOM 1506 N N . ASN A 1 202 ? -8.115 -9.543 -3.877 1.00 98.06 202 ASN A N 1
ATOM 1507 C CA . ASN A 1 202 ? -9.393 -8.900 -4.210 1.00 98.06 202 ASN A CA 1
ATOM 1508 C C . ASN A 1 202 ? -9.618 -7.589 -3.437 1.00 98.06 202 ASN A C 1
ATOM 1510 O O . ASN A 1 202 ? -10.735 -7.323 -2.990 1.00 98.06 202 ASN A O 1
ATOM 1514 N N . VAL A 1 203 ? -8.561 -6.795 -3.227 1.00 97.12 203 VAL A N 1
ATOM 1515 C CA . VAL A 1 203 ? -8.659 -5.530 -2.490 1.00 97.12 203 VAL A CA 1
ATOM 1516 C C . VAL A 1 203 ? -8.541 -4.321 -3.405 1.00 97.12 203 VAL A C 1
ATOM 1518 O O . VAL A 1 203 ? -7.820 -4.337 -4.400 1.00 97.12 203 VAL A O 1
ATOM 1521 N N . GLU A 1 204 ? -9.217 -3.243 -3.030 1.00 95.06 204 GLU A N 1
ATOM 1522 C CA . GLU A 1 204 ? -8.942 -1.902 -3.538 1.00 95.06 204 GLU A CA 1
ATOM 1523 C C . GLU A 1 204 ? -8.243 -1.102 -2.437 1.00 95.06 204 GLU A C 1
ATOM 1525 O O . GLU A 1 204 ? -8.702 -1.105 -1.294 1.00 95.06 204 GLU A O 1
ATOM 1530 N N . SER A 1 205 ? -7.160 -0.398 -2.752 1.00 91.19 205 SER A N 1
ATOM 1531 C CA . SER A 1 205 ? -6.594 0.583 -1.824 1.00 91.19 205 SER A CA 1
ATOM 1532 C C . SER A 1 205 ? -6.332 1.901 -2.543 1.00 91.19 205 SER A C 1
ATOM 1534 O O . SER A 1 205 ? -5.676 1.946 -3.586 1.00 91.19 205 SER A O 1
ATOM 1536 N N . ASP A 1 206 ? -6.902 2.968 -1.989 1.00 86.81 206 ASP A N 1
ATOM 1537 C CA . ASP A 1 206 ? -6.881 4.320 -2.535 1.00 86.81 206 ASP A CA 1
ATOM 1538 C C . ASP A 1 206 ? -6.430 5.297 -1.446 1.00 86.81 206 ASP A C 1
ATOM 1540 O O . ASP A 1 206 ? -7.021 5.377 -0.365 1.00 86.81 206 ASP A O 1
ATOM 1544 N N . GLY A 1 207 ? -5.361 6.042 -1.724 1.00 79.75 207 GLY A N 1
ATOM 1545 C CA . GLY A 1 207 ? -4.845 7.066 -0.816 1.00 79.75 207 GLY A CA 1
ATOM 1546 C C . GLY A 1 207 ? -5.713 8.329 -0.748 1.00 79.75 207 GLY A C 1
ATOM 1547 O O . GLY A 1 207 ? -5.400 9.231 0.026 1.00 79.75 207 GLY A O 1
ATOM 1548 N N . ARG A 1 208 ? -6.772 8.458 -1.560 1.00 80.94 208 ARG A N 1
ATOM 1549 C CA . ARG A 1 208 ? -7.711 9.596 -1.529 1.00 80.94 208 ARG A CA 1
ATOM 1550 C C . ARG A 1 208 ? -8.836 9.394 -0.527 1.00 80.94 208 ARG A C 1
ATOM 1552 O O . ARG A 1 208 ? -9.326 8.277 -0.361 1.00 80.94 208 ARG A O 1
ATOM 1559 N N . LEU A 1 209 ? -9.334 10.500 0.031 1.00 81.50 209 LEU A N 1
ATOM 1560 C CA . LEU A 1 209 ? -10.578 10.462 0.796 1.00 81.50 209 LEU A CA 1
ATOM 1561 C C . LEU A 1 209 ? -11.735 9.867 -0.037 1.00 81.50 209 LEU A C 1
ATOM 1563 O O . LEU A 1 209 ? -11.850 10.133 -1.248 1.00 81.50 209 LEU A O 1
ATOM 1567 N N . PRO A 1 210 ? -12.613 9.076 0.605 1.00 84.50 210 PRO A N 1
ATOM 1568 C CA . PRO A 1 210 ? -13.898 8.693 0.040 1.00 84.50 210 PRO A CA 1
ATOM 1569 C C . PRO A 1 210 ? -14.708 9.916 -0.416 1.00 84.50 210 PRO A C 1
ATOM 1571 O O . PRO A 1 210 ? -14.724 10.954 0.247 1.00 84.50 210 PRO A O 1
ATOM 1574 N N . ALA A 1 211 ? -15.396 9.793 -1.554 1.00 84.06 211 ALA A N 1
ATOM 1575 C CA . ALA A 1 211 ? -16.166 10.893 -2.143 1.00 84.06 211 ALA A CA 1
ATOM 1576 C C . ALA A 1 211 ? -17.354 11.344 -1.273 1.00 84.06 211 ALA A C 1
ATOM 1578 O O . ALA A 1 211 ? -17.778 12.493 -1.367 1.00 84.06 211 ALA A O 1
ATOM 1579 N N . ASP A 1 212 ? -17.881 10.442 -0.443 1.00 84.88 212 ASP A N 1
ATOM 1580 C CA . ASP A 1 212 ? -18.931 10.700 0.546 1.00 84.88 212 ASP A CA 1
ATOM 1581 C C . ASP A 1 212 ? -18.430 11.497 1.758 1.00 84.88 212 ASP A C 1
ATOM 1583 O O . ASP A 1 212 ? -19.225 12.204 2.369 1.00 84.88 212 ASP A O 1
ATOM 1587 N N . LEU A 1 213 ? -17.130 11.441 2.071 1.00 84.75 213 LEU A N 1
ATOM 1588 C CA . LEU A 1 213 ? -16.518 12.263 3.122 1.00 84.75 213 LEU A CA 1
ATOM 1589 C C . LEU A 1 213 ? -16.045 13.616 2.584 1.00 84.75 213 LEU A C 1
ATOM 1591 O O . LEU A 1 213 ? -16.278 14.655 3.197 1.00 84.75 213 LEU A O 1
ATOM 1595 N N . ASN A 1 214 ? -15.390 13.621 1.422 1.00 81.00 214 ASN A N 1
ATOM 1596 C CA . ASN A 1 214 ? -14.970 14.848 0.757 1.00 81.00 214 ASN A CA 1
ATOM 1597 C C . ASN A 1 214 ? -15.048 14.675 -0.772 1.00 81.00 214 ASN A C 1
ATOM 1599 O O . ASN A 1 214 ? -14.235 13.939 -1.342 1.00 81.00 214 ASN A O 1
ATOM 1603 N N . PRO A 1 215 ? -15.959 15.385 -1.467 1.00 79.88 215 PRO A N 1
ATOM 1604 C CA . PRO A 1 215 ? -16.102 15.294 -2.921 1.00 79.88 215 PRO A CA 1
ATOM 1605 C C . PRO A 1 215 ? -14.852 15.699 -3.709 1.00 79.88 215 PRO A C 1
ATOM 1607 O O . PRO A 1 215 ? -14.661 15.225 -4.828 1.00 79.88 215 PRO A O 1
ATOM 1610 N N . ALA A 1 216 ? -13.989 16.551 -3.144 1.00 75.19 216 ALA A N 1
ATOM 1611 C CA . ALA A 1 216 ? -12.714 16.916 -3.762 1.00 75.19 216 ALA A CA 1
ATOM 1612 C C . ALA A 1 216 ? -11.684 15.775 -3.699 1.00 75.19 216 ALA A C 1
ATOM 1614 O O . ALA A 1 216 ? -10.685 15.819 -4.415 1.00 75.19 216 ALA A O 1
ATOM 1615 N N . ARG A 1 217 ? -11.936 14.751 -2.869 1.00 75.38 217 ARG A N 1
ATOM 1616 C CA . ARG A 1 217 ? -11.113 13.547 -2.693 1.00 75.38 217 ARG A CA 1
ATOM 1617 C C . ARG A 1 217 ? -9.617 13.861 -2.526 1.00 75.38 217 ARG A C 1
ATOM 1619 O O . ARG A 1 217 ? -8.796 13.274 -3.239 1.00 75.38 217 ARG A O 1
ATOM 1626 N N . PRO A 1 218 ? -9.243 14.781 -1.611 1.00 73.56 218 PRO A N 1
ATOM 1627 C CA . PRO A 1 218 ? -7.845 15.115 -1.394 1.00 73.56 218 PRO A CA 1
ATOM 1628 C C . PRO A 1 218 ? -7.081 13.878 -0.917 1.00 73.56 218 PRO A C 1
ATOM 1630 O O . PRO A 1 218 ? -7.641 12.949 -0.322 1.00 73.56 218 PRO A O 1
ATOM 1633 N N . ARG A 1 219 ? -5.781 13.862 -1.192 1.00 70.38 219 ARG A N 1
ATOM 1634 C CA . ARG A 1 219 ? -4.911 12.736 -0.848 1.00 70.38 219 ARG A CA 1
ATOM 1635 C C . ARG A 1 219 ? -4.519 12.743 0.610 1.00 70.38 219 ARG A C 1
ATOM 1637 O O . ARG A 1 219 ? -4.345 13.806 1.213 1.00 70.38 219 ARG A O 1
ATOM 1644 N N . ARG A 1 220 ? -4.378 11.536 1.150 1.00 71.31 220 ARG A N 1
ATOM 1645 C CA . ARG A 1 220 ? -4.108 11.299 2.556 1.00 71.31 220 ARG A CA 1
ATOM 1646 C C . ARG A 1 220 ? -2.970 10.307 2.777 1.00 71.31 220 ARG A C 1
ATOM 1648 O O . ARG A 1 220 ? -2.073 10.723 3.456 1.00 71.31 220 ARG A O 1
ATOM 1655 N N . SER A 1 221 ? -2.854 9.124 2.190 1.00 71.88 221 SER A N 1
ATOM 1656 C CA . SER A 1 221 ? -1.837 8.151 2.676 1.00 71.88 221 SER A CA 1
ATOM 1657 C C . SER A 1 221 ? -1.170 7.329 1.583 1.00 71.88 221 SER A C 1
ATOM 1659 O O . SER A 1 221 ? -1.681 7.281 0.462 1.00 71.88 221 SER A O 1
ATOM 1661 N N . ASP A 1 222 ? -0.063 6.649 1.910 1.00 74.81 222 ASP A N 1
ATOM 1662 C CA . ASP A 1 222 ? 0.443 5.525 1.115 1.00 74.81 222 ASP A CA 1
ATOM 1663 C C . ASP A 1 222 ? -0.592 4.391 1.054 1.00 74.81 222 ASP A C 1
ATOM 1665 O O . ASP A 1 222 ? -1.446 4.213 1.931 1.00 74.81 222 ASP A O 1
ATOM 1669 N N . VAL A 1 223 ? -0.520 3.603 -0.015 1.00 82.44 223 VAL A N 1
ATOM 1670 C CA . VAL A 1 223 ? -1.538 2.598 -0.325 1.00 82.44 223 VAL A CA 1
ATOM 1671 C C . VAL A 1 223 ? -1.346 1.339 0.521 1.00 82.44 223 VAL A C 1
ATOM 1673 O O . VAL A 1 223 ? -2.295 0.852 1.136 1.00 82.44 223 VAL A O 1
ATOM 1676 N N . ILE A 1 224 ? -0.126 0.800 0.542 1.00 88.69 224 ILE A N 1
ATOM 1677 C CA . ILE A 1 224 ? 0.293 -0.340 1.366 1.00 88.69 224 ILE A CA 1
ATOM 1678 C C . ILE A 1 224 ? 1.782 -0.157 1.661 1.00 88.69 224 ILE A C 1
ATOM 1680 O O . ILE A 1 224 ? 2.553 0.112 0.739 1.00 88.69 224 ILE A O 1
ATOM 1684 N N . MET A 1 225 ? 2.180 -0.356 2.918 1.00 87.81 225 MET A N 1
ATOM 1685 C CA . MET A 1 225 ? 3.582 -0.336 3.330 1.00 87.81 225 MET A CA 1
ATOM 1686 C C . MET A 1 225 ? 3.964 -1.636 4.044 1.00 87.81 225 MET A C 1
ATOM 1688 O O . MET A 1 225 ? 3.380 -1.978 5.072 1.00 87.81 225 MET A O 1
ATOM 1692 N N . GLY A 1 226 ? 4.955 -2.353 3.515 1.00 87.88 226 GLY A N 1
ATOM 1693 C CA . GLY A 1 226 ? 5.499 -3.571 4.122 1.00 87.88 226 GLY A CA 1
ATOM 1694 C C . GLY A 1 226 ? 6.912 -3.363 4.654 1.00 87.88 226 GLY A C 1
ATOM 1695 O O . GLY A 1 226 ? 7.727 -2.707 4.010 1.00 87.88 226 GLY A O 1
ATOM 1696 N N . ASN A 1 227 ? 7.228 -3.948 5.808 1.00 85.12 227 ASN A N 1
ATOM 1697 C CA . ASN A 1 227 ? 8.555 -3.832 6.411 1.00 85.12 227 ASN A CA 1
ATOM 1698 C C . ASN A 1 227 ? 9.125 -5.200 6.783 1.00 85.12 227 ASN A C 1
ATOM 1700 O O . ASN A 1 227 ? 8.639 -5.847 7.713 1.00 85.12 227 ASN A O 1
ATOM 1704 N N . ASN A 1 228 ? 10.219 -5.618 6.139 1.00 85.12 228 ASN A N 1
ATOM 1705 C CA . ASN A 1 228 ? 10.905 -6.874 6.456 1.00 85.12 228 ASN A CA 1
ATOM 1706 C C . ASN A 1 228 ? 9.994 -8.109 6.399 1.00 85.12 228 ASN A C 1
ATOM 1708 O O . ASN A 1 228 ? 10.089 -8.975 7.271 1.00 85.12 228 ASN A O 1
ATOM 1712 N N . GLU A 1 229 ? 9.093 -8.178 5.422 1.00 87.62 229 GLU A N 1
ATOM 1713 C CA . GLU A 1 229 ? 8.094 -9.242 5.365 1.00 87.62 229 GLU A CA 1
ATOM 1714 C C . GLU A 1 229 ? 8.719 -10.611 5.113 1.00 87.62 229 GLU A C 1
ATOM 1716 O O . GLU A 1 229 ? 9.685 -10.758 4.368 1.00 87.62 229 GLU A O 1
ATOM 1721 N N . LEU A 1 230 ? 8.139 -11.645 5.723 1.00 88.19 230 LEU A N 1
ATOM 1722 C CA . LEU A 1 230 ? 8.535 -13.035 5.488 1.00 88.19 230 LEU A CA 1
ATOM 1723 C C . LEU A 1 230 ? 7.780 -13.614 4.290 1.00 88.19 230 LEU A C 1
ATOM 1725 O O . LEU A 1 230 ? 8.296 -14.453 3.551 1.00 88.19 230 LEU A O 1
ATOM 1729 N N . THR A 1 231 ? 6.557 -13.147 4.058 1.00 91.44 231 THR A N 1
ATOM 1730 C CA . THR A 1 231 ? 5.814 -13.347 2.812 1.00 91.44 231 THR A CA 1
ATOM 1731 C C . THR A 1 231 ? 4.805 -12.220 2.657 1.00 91.44 231 THR A C 1
ATOM 1733 O O . THR A 1 231 ? 4.069 -11.925 3.594 1.00 91.44 231 THR A O 1
ATOM 1736 N N . HIS A 1 232 ? 4.722 -11.634 1.468 1.00 94.19 232 HIS A N 1
ATOM 1737 C CA . HIS A 1 232 ? 3.706 -10.644 1.132 1.00 94.19 232 HIS A CA 1
ATOM 1738 C C . HIS A 1 232 ? 3.151 -10.960 -0.255 1.00 94.19 232 HIS A C 1
ATOM 1740 O O . HIS A 1 232 ? 3.805 -10.708 -1.266 1.00 94.19 232 HIS A O 1
ATOM 1746 N N . SER A 1 233 ? 1.950 -11.530 -0.312 1.00 96.88 233 SER A N 1
ATOM 1747 C CA . SER A 1 233 ? 1.227 -11.783 -1.556 1.00 96.88 233 SER A CA 1
ATOM 1748 C C . SER A 1 233 ? 0.097 -10.775 -1.718 1.00 96.88 233 SER A C 1
ATOM 1750 O O . SER A 1 233 ? -0.725 -10.627 -0.819 1.00 96.88 233 SER A O 1
ATOM 1752 N N . LEU A 1 234 ? 0.059 -10.106 -2.868 1.00 97.75 234 LEU A N 1
ATOM 1753 C CA . LEU A 1 234 ? -1.028 -9.239 -3.298 1.00 97.75 234 LEU A CA 1
ATOM 1754 C C . LEU A 1 234 ? -1.575 -9.750 -4.634 1.00 97.75 234 LEU A C 1
ATOM 1756 O O . LEU A 1 234 ? -0.864 -9.740 -5.642 1.00 97.75 234 LEU A O 1
ATOM 1760 N N . THR A 1 235 ? -2.829 -10.199 -4.647 1.00 98.44 235 THR A N 1
ATOM 1761 C CA . THR A 1 235 ? -3.449 -10.832 -5.823 1.00 98.44 235 THR A CA 1
ATOM 1762 C C . THR A 1 235 ? -4.775 -10.171 -6.196 1.00 98.44 235 THR A C 1
ATOM 1764 O O . THR A 1 235 ? -5.537 -9.780 -5.319 1.00 98.44 235 THR A O 1
ATOM 1767 N N . ASP A 1 236 ? -5.096 -10.037 -7.483 1.00 98.38 236 ASP A N 1
ATOM 1768 C CA . ASP A 1 236 ? -6.415 -9.548 -7.944 1.00 98.38 236 ASP A CA 1
ATOM 1769 C C . ASP A 1 236 ? -6.848 -8.220 -7.334 1.00 98.38 236 ASP A C 1
ATOM 1771 O O . ASP A 1 236 ? -7.999 -8.032 -6.949 1.00 98.38 236 ASP A O 1
ATOM 1775 N N . SER A 1 237 ? -5.897 -7.311 -7.180 1.00 97.81 237 SER A N 1
ATOM 1776 C CA . SER A 1 237 ? -6.094 -6.092 -6.407 1.00 97.81 237 SER A CA 1
ATOM 1777 C C . SER A 1 237 ? -5.920 -4.854 -7.272 1.00 97.81 237 SER A C 1
ATOM 1779 O O . SER A 1 237 ? -5.331 -4.908 -8.352 1.00 97.81 237 SER A O 1
ATOM 1781 N N . TRP A 1 238 ? -6.431 -3.727 -6.797 1.00 95.25 238 TRP A N 1
ATOM 1782 C CA . TRP A 1 238 ? -6.326 -2.445 -7.477 1.00 95.25 238 TRP A CA 1
ATOM 1783 C C . TRP A 1 238 ? -5.790 -1.386 -6.524 1.00 95.25 238 TRP A C 1
ATOM 1785 O O . TRP A 1 238 ? -6.409 -1.067 -5.509 1.00 95.25 238 TRP A O 1
ATOM 1795 N N . LEU A 1 239 ? -4.610 -0.869 -6.847 1.00 91.75 239 LEU A N 1
ATOM 1796 C CA . LEU A 1 239 ? -3.923 0.157 -6.084 1.00 91.75 239 LEU A CA 1
ATOM 1797 C C . LEU A 1 239 ? -3.947 1.476 -6.854 1.00 91.75 239 LEU A C 1
ATOM 1799 O O . LEU A 1 239 ? -3.546 1.531 -8.020 1.00 91.75 239 LEU A O 1
ATOM 1803 N N . HIS A 1 240 ? -4.372 2.542 -6.187 1.00 86.88 240 HIS A N 1
ATOM 1804 C CA . HIS A 1 240 ? -4.366 3.896 -6.738 1.00 86.88 240 HIS A CA 1
ATOM 1805 C C . HIS A 1 240 ? -3.170 4.667 -6.179 1.00 86.88 240 HIS A C 1
ATOM 1807 O O . HIS A 1 240 ? -3.187 5.063 -5.015 1.00 86.88 240 HIS A O 1
ATOM 1813 N N . HIS A 1 241 ? -2.135 4.879 -6.993 1.00 78.56 241 HIS A N 1
ATOM 1814 C CA . HIS A 1 241 ? -0.873 5.494 -6.566 1.00 78.56 241 HIS A CA 1
ATOM 1815 C C . HIS A 1 241 ? -0.684 6.924 -7.110 1.00 78.56 241 HIS A C 1
ATOM 1817 O O . HIS A 1 241 ? -1.456 7.423 -7.936 1.00 78.56 241 HIS A O 1
ATOM 1823 N N . SER A 1 242 ? 0.351 7.612 -6.623 1.00 73.56 242 SER A N 1
ATOM 1824 C CA . SER A 1 242 ? 0.723 8.987 -6.966 1.00 73.56 242 SER A CA 1
ATOM 1825 C C . SER A 1 242 ? 2.170 9.336 -6.622 1.00 73.56 242 SER A C 1
ATOM 1827 O O . SER A 1 242 ? 2.856 8.526 -6.007 1.00 73.56 242 SER A O 1
ATOM 1829 N N . ASN A 1 243 ? 2.610 10.570 -6.907 1.00 65.44 243 ASN A N 1
ATOM 1830 C CA . ASN A 1 243 ? 3.907 11.085 -6.449 1.00 65.44 243 ASN A CA 1
ATOM 1831 C C . ASN A 1 243 ? 4.207 10.945 -4.942 1.00 65.44 243 ASN A C 1
ATOM 1833 O O . ASN A 1 243 ? 5.376 10.964 -4.566 1.00 65.44 243 ASN A O 1
ATOM 1837 N N . VAL A 1 244 ? 3.186 10.846 -4.085 1.00 61.06 244 VAL A N 1
ATOM 1838 C CA . VAL A 1 244 ? 3.333 10.808 -2.614 1.00 61.06 244 VAL A CA 1
ATOM 1839 C C . VAL A 1 244 ? 2.769 9.547 -1.967 1.00 61.06 244 VAL A C 1
ATOM 1841 O O . VAL A 1 244 ? 2.837 9.422 -0.754 1.00 61.06 244 VAL A O 1
ATOM 1844 N N . SER A 1 245 ? 2.134 8.679 -2.756 1.00 68.00 245 SER A N 1
ATOM 1845 C CA . SER A 1 245 ? 1.398 7.515 -2.267 1.00 68.00 245 SER A CA 1
ATOM 1846 C C . SER A 1 245 ? 1.666 6.347 -3.187 1.00 68.00 245 SER A C 1
ATOM 1848 O O . SER A 1 245 ? 1.294 6.410 -4.357 1.00 68.00 245 SER A O 1
ATOM 1850 N N . HIS A 1 246 ? 2.310 5.301 -2.697 1.00 76.38 246 HIS A N 1
ATOM 1851 C CA . HIS A 1 246 ? 2.622 4.137 -3.512 1.00 76.38 246 HIS A CA 1
ATOM 1852 C C . HIS A 1 246 ? 2.638 2.856 -2.681 1.00 76.38 246 HIS A C 1
ATOM 1854 O O . HIS A 1 246 ? 2.448 2.866 -1.465 1.00 76.38 246 HIS A O 1
ATOM 1860 N N . TYR A 1 247 ? 2.789 1.725 -3.364 1.00 86.69 247 TYR A N 1
ATOM 1861 C CA . TYR A 1 247 ? 3.154 0.485 -2.694 1.00 86.69 247 TYR A CA 1
ATOM 1862 C C . TYR A 1 247 ? 4.639 0.562 -2.345 1.00 86.69 247 TYR A C 1
ATOM 1864 O O . TYR A 1 247 ? 5.476 0.642 -3.252 1.00 86.69 247 TYR A O 1
ATOM 1872 N N . ALA A 1 248 ? 4.944 0.551 -1.051 1.00 84.94 248 ALA A N 1
ATOM 1873 C CA . ALA A 1 248 ? 6.294 0.722 -0.537 1.00 84.94 248 ALA A CA 1
ATOM 1874 C C . ALA A 1 248 ? 6.711 -0.483 0.307 1.00 84.94 248 ALA A C 1
ATOM 1876 O O . ALA A 1 248 ? 5.951 -0.985 1.138 1.00 84.94 248 ALA A O 1
ATOM 1877 N N . VAL A 1 249 ? 7.937 -0.949 0.099 1.00 87.44 249 VAL A N 1
ATOM 1878 C CA . VAL A 1 249 ? 8.527 -2.042 0.868 1.00 87.44 249 VAL A CA 1
ATOM 1879 C C . VAL A 1 249 ? 9.920 -1.655 1.324 1.00 87.44 249 VAL A C 1
ATOM 1881 O O . VAL A 1 249 ? 10.719 -1.168 0.523 1.00 87.44 249 VAL A O 1
ATOM 1884 N N . ASN A 1 250 ? 10.226 -1.936 2.589 1.00 85.44 250 ASN A N 1
ATOM 1885 C CA . ASN A 1 250 ? 11.522 -1.636 3.173 1.00 85.44 250 ASN A CA 1
ATOM 1886 C C . ASN A 1 250 ? 12.072 -2.806 4.006 1.00 85.44 250 ASN A C 1
ATOM 1888 O O . ASN A 1 250 ? 11.442 -3.253 4.966 1.00 85.44 250 ASN A O 1
ATOM 1892 N N . ASP A 1 251 ? 13.277 -3.288 3.670 1.00 84.50 251 ASP A N 1
ATOM 1893 C CA . ASP A 1 251 ? 13.933 -4.379 4.407 1.00 84.50 251 ASP A CA 1
ATOM 1894 C C . ASP A 1 251 ? 15.149 -3.949 5.246 1.00 84.50 251 ASP A C 1
ATOM 1896 O O . ASP A 1 251 ? 15.875 -4.798 5.775 1.00 84.50 251 ASP A O 1
ATOM 1900 N N . GLN A 1 252 ? 15.364 -2.651 5.470 1.00 80.44 252 GLN A N 1
ATOM 1901 C CA . GLN A 1 252 ? 16.588 -2.141 6.101 1.00 80.44 252 GLN A CA 1
ATOM 1902 C C . GLN A 1 252 ? 16.890 -2.731 7.493 1.00 80.44 252 GLN A C 1
ATOM 1904 O O . GLN A 1 252 ? 18.049 -2.767 7.910 1.00 80.44 252 GLN A O 1
ATOM 1909 N N . ASN A 1 253 ? 15.881 -3.205 8.238 1.00 72.94 253 ASN A N 1
ATOM 1910 C CA . ASN A 1 253 ? 16.050 -3.637 9.630 1.00 72.94 253 ASN A CA 1
ATOM 1911 C C . ASN A 1 253 ? 16.362 -5.139 9.801 1.00 72.94 253 ASN A C 1
ATOM 1913 O O . ASN A 1 253 ? 16.560 -5.590 10.934 1.00 72.94 253 ASN A O 1
ATOM 1917 N N . SER A 1 254 ? 16.466 -5.922 8.720 1.00 71.44 254 SER A N 1
ATOM 1918 C CA . SER A 1 254 ? 16.782 -7.363 8.758 1.00 71.44 254 SER A CA 1
ATOM 1919 C C . SER A 1 254 ? 17.878 -7.730 7.758 1.00 71.44 254 SER A C 1
ATOM 1921 O O . SER A 1 254 ? 18.046 -7.084 6.732 1.00 71.44 254 SER A O 1
ATOM 1923 N N . SER A 1 255 ? 18.669 -8.759 8.069 1.00 65.25 255 SER A N 1
ATOM 1924 C CA . SER A 1 255 ? 19.695 -9.295 7.158 1.00 65.25 255 SER A CA 1
ATOM 1925 C C . SER A 1 255 ? 19.126 -10.252 6.109 1.00 65.25 255 SER A C 1
ATOM 1927 O O . SER A 1 255 ? 19.789 -10.526 5.116 1.00 65.25 255 SER A O 1
ATOM 1929 N N . THR A 1 256 ? 17.913 -10.756 6.330 1.00 61.34 256 THR A N 1
ATOM 1930 C CA . THR A 1 256 ? 17.178 -11.626 5.407 1.00 61.34 256 THR A CA 1
ATOM 1931 C C . THR A 1 256 ? 15.732 -11.156 5.330 1.00 61.34 256 THR A C 1
ATOM 1933 O O . THR A 1 256 ? 15.180 -10.679 6.328 1.00 61.34 256 THR A O 1
ATOM 1936 N N . SER A 1 257 ? 15.143 -11.276 4.147 1.00 72.38 257 SER A N 1
ATOM 1937 C CA . SER A 1 257 ? 13.750 -10.944 3.867 1.00 72.38 257 SER A CA 1
ATOM 1938 C C . SER A 1 257 ? 13.119 -12.055 3.041 1.00 72.38 257 SER A C 1
ATOM 1940 O O . SER A 1 257 ? 13.814 -12.887 2.449 1.00 72.38 257 SER A O 1
ATOM 1942 N N . GLY A 1 258 ? 11.798 -12.098 3.078 1.00 85.44 258 GLY A N 1
ATOM 1943 C CA . GLY A 1 258 ? 10.980 -13.083 2.410 1.00 85.44 258 GLY A CA 1
ATOM 1944 C C . GLY A 1 258 ? 10.753 -12.796 0.932 1.00 85.44 258 GLY A C 1
ATOM 1945 O O . GLY A 1 258 ? 11.617 -12.300 0.204 1.00 85.44 258 GLY A O 1
ATOM 1946 N N . VAL A 1 259 ? 9.558 -13.166 0.478 1.00 91.88 259 VAL A N 1
ATOM 1947 C CA . VAL A 1 259 ? 9.126 -13.003 -0.911 1.00 91.88 259 VAL A CA 1
ATOM 1948 C C . VAL A 1 259 ? 7.963 -12.020 -0.982 1.00 91.88 259 VAL A C 1
ATOM 1950 O O . VAL A 1 259 ? 6.948 -12.195 -0.305 1.00 91.88 259 VAL A O 1
ATOM 1953 N N . TYR A 1 260 ? 8.095 -11.041 -1.871 1.00 94.06 260 TYR A N 1
ATOM 1954 C CA . TYR A 1 260 ? 7.050 -10.111 -2.283 1.00 94.06 260 TYR A CA 1
ATOM 1955 C C . TYR A 1 260 ? 6.473 -10.596 -3.611 1.00 94.06 260 TYR A C 1
ATOM 1957 O O . TYR A 1 260 ? 7.214 -10.803 -4.566 1.00 94.06 260 TYR A O 1
ATOM 1965 N N . SER A 1 261 ? 5.168 -10.839 -3.689 1.00 97.00 261 SER A N 1
ATOM 1966 C CA . SER A 1 261 ? 4.512 -11.366 -4.891 1.00 97.00 261 SER A CA 1
ATOM 1967 C C . SER A 1 261 ? 3.284 -10.544 -5.246 1.00 97.00 261 SER A C 1
ATOM 1969 O O . SER A 1 261 ? 2.319 -10.515 -4.492 1.00 97.00 261 SER A O 1
ATOM 1971 N N . LEU A 1 262 ? 3.306 -9.923 -6.420 1.00 97.62 262 LEU A N 1
ATOM 1972 C CA . LEU A 1 262 ? 2.219 -9.133 -6.987 1.00 97.62 262 LEU A CA 1
ATOM 1973 C C . LEU A 1 262 ? 1.680 -9.893 -8.203 1.00 97.62 262 LEU A C 1
ATOM 1975 O O . LEU A 1 262 ? 2.421 -10.127 -9.157 1.00 97.62 262 LEU A O 1
ATOM 1979 N N . THR A 1 263 ? 0.417 -10.321 -8.169 1.00 98.19 263 THR A N 1
ATOM 1980 C CA . THR A 1 263 ? -0.196 -11.122 -9.245 1.00 98.19 263 THR A CA 1
ATOM 1981 C C . THR A 1 263 ? -1.528 -10.532 -9.687 1.00 98.19 263 THR A C 1
ATOM 1983 O O . THR A 1 263 ? -2.439 -10.399 -8.875 1.00 98.19 263 THR A O 1
ATOM 1986 N N . ARG A 1 264 ? -1.681 -10.214 -10.979 1.00 97.75 264 ARG A N 1
ATOM 1987 C CA . ARG A 1 264 ? -2.921 -9.621 -11.525 1.00 97.75 264 ARG A CA 1
ATOM 1988 C C . ARG A 1 264 ? -3.368 -8.374 -10.750 1.00 97.75 264 ARG A C 1
ATOM 1990 O O . ARG A 1 264 ? -4.549 -8.170 -10.485 1.00 97.75 264 ARG A O 1
ATOM 1997 N N . VAL A 1 265 ? -2.400 -7.547 -10.357 1.00 97.12 265 VAL A N 1
ATOM 1998 C CA . VAL A 1 265 ? -2.650 -6.285 -9.654 1.00 97.12 265 VAL A CA 1
ATOM 1999 C C . VAL A 1 265 ? -2.676 -5.148 -10.666 1.00 97.12 265 VAL A C 1
ATOM 2001 O O . VAL A 1 265 ? -1.793 -5.061 -11.522 1.00 97.12 265 VAL A O 1
ATOM 2004 N N . LYS A 1 266 ? -3.678 -4.274 -10.573 1.00 95.31 266 LYS A N 1
ATOM 2005 C CA . LYS A 1 266 ? -3.707 -3.007 -11.303 1.00 95.31 266 LYS A CA 1
ATOM 2006 C C . LYS A 1 266 ? -3.093 -1.911 -10.434 1.00 95.31 266 LYS A C 1
ATOM 2008 O O . LYS A 1 266 ? -3.561 -1.686 -9.323 1.00 95.31 266 LYS A O 1
ATOM 2013 N N . PHE A 1 267 ? -2.102 -1.205 -10.958 1.00 91.19 267 PHE A N 1
ATOM 2014 C CA . PHE A 1 267 ? -1.567 0.029 -10.396 1.00 91.19 267 PHE A CA 1
ATOM 2015 C C . PHE A 1 267 ? -2.020 1.174 -11.289 1.00 91.19 267 PHE A C 1
ATOM 2017 O O . PHE A 1 267 ? -1.692 1.204 -12.473 1.00 91.19 267 PHE A O 1
ATOM 2024 N N . GLU A 1 268 ? -2.816 2.084 -10.743 1.00 88.38 268 GLU A N 1
ATOM 2025 C CA . GLU A 1 268 ? -3.326 3.240 -11.472 1.00 88.38 268 GLU A CA 1
ATOM 2026 C C . GLU A 1 268 ? -2.727 4.523 -10.911 1.00 88.38 268 GLU A C 1
ATOM 2028 O O . GLU A 1 268 ? -2.917 4.847 -9.735 1.00 88.38 268 GLU A O 1
ATOM 2033 N N . HIS A 1 269 ? -2.025 5.272 -11.759 1.00 82.56 269 HIS A N 1
ATOM 2034 C CA . HIS A 1 269 ? -1.522 6.579 -11.395 1.00 82.56 269 HIS A CA 1
ATOM 2035 C C . HIS A 1 269 ? -2.648 7.608 -11.505 1.00 82.56 269 HIS A C 1
ATOM 2037 O O . HIS A 1 269 ? -2.977 8.109 -12.581 1.00 82.56 269 HIS A O 1
ATOM 2043 N N . ILE A 1 270 ? -3.199 8.010 -10.368 1.00 78.06 270 ILE A N 1
ATOM 2044 C CA . ILE A 1 270 ? -4.396 8.851 -10.344 1.00 78.06 270 ILE A CA 1
ATOM 2045 C C . ILE A 1 270 ? -4.137 10.367 -10.478 1.00 78.06 270 ILE A C 1
ATOM 2047 O O . ILE A 1 270 ? -5.066 11.065 -10.870 1.00 78.06 270 ILE A O 1
ATOM 2051 N N . THR A 1 271 ? -2.940 10.905 -10.160 1.00 70.69 271 THR A N 1
ATOM 2052 C CA . THR A 1 271 ? -2.504 12.329 -10.367 1.00 70.69 271 THR A CA 1
ATOM 2053 C C . THR A 1 271 ? -1.164 12.643 -9.658 1.00 70.69 271 THR A C 1
ATOM 2055 O O . THR A 1 271 ? -0.719 11.858 -8.829 1.00 70.69 271 THR A O 1
ATOM 2058 N N . ASP A 1 272 ? -0.550 13.805 -9.890 1.00 67.06 272 ASP A N 1
ATOM 2059 C CA . ASP A 1 272 ? 0.597 14.326 -9.112 1.00 67.06 272 ASP A CA 1
ATOM 2060 C C . ASP A 1 272 ? 0.297 15.632 -8.356 1.00 67.06 272 ASP A C 1
ATOM 2062 O O . ASP A 1 272 ? 1.074 16.074 -7.510 1.00 67.06 272 ASP A O 1
ATOM 2066 N N . ASN A 1 273 ? -0.865 16.240 -8.615 1.00 57.41 273 ASN A N 1
ATOM 2067 C CA . ASN A 1 273 ? -1.158 17.618 -8.204 1.00 57.41 273 ASN A CA 1
ATOM 2068 C C . ASN A 1 273 ? -2.191 17.724 -7.065 1.00 57.41 273 ASN A C 1
ATOM 2070 O O . ASN A 1 273 ? -2.488 18.824 -6.604 1.00 57.41 273 ASN A O 1
ATOM 2074 N N . GLN A 1 274 ? -2.746 16.600 -6.592 1.00 59.09 274 GLN A N 1
ATOM 2075 C CA . GLN A 1 274 ? -3.832 16.579 -5.593 1.00 59.09 274 GLN A CA 1
ATOM 2076 C C . GLN A 1 274 ? -3.375 16.290 -4.156 1.00 59.09 274 GLN A C 1
ATOM 2078 O O . GLN A 1 274 ? -4.181 15.877 -3.325 1.00 59.09 274 GLN A O 1
ATOM 2083 N N . ASN A 1 275 ? -2.106 16.550 -3.820 1.00 66.00 275 ASN A N 1
ATOM 2084 C CA . ASN A 1 275 ? -1.762 16.816 -2.416 1.00 66.00 275 ASN A CA 1
ATOM 2085 C C . ASN A 1 275 ? -2.012 18.293 -2.065 1.00 66.00 275 ASN A C 1
ATOM 2087 O O . ASN A 1 275 ? -1.243 18.925 -1.353 1.00 66.00 275 ASN A O 1
ATOM 2091 N N . THR A 1 276 ? -3.055 18.873 -2.647 1.00 65.19 276 THR A N 1
ATOM 2092 C CA . THR A 1 276 ? -3.577 20.203 -2.358 1.00 65.19 276 THR A CA 1
ATOM 2093 C C . THR A 1 276 ? -5.041 20.005 -2.007 1.00 65.19 276 THR A C 1
ATOM 2095 O O . THR A 1 276 ? -5.746 19.224 -2.645 1.00 65.19 276 THR A O 1
ATOM 2098 N N . ASP A 1 277 ? -5.495 20.672 -0.959 1.00 69.31 277 ASP A N 1
ATOM 2099 C CA . ASP A 1 277 ? -6.898 20.682 -0.573 1.00 69.31 277 ASP A CA 1
ATOM 2100 C C . ASP A 1 277 ? -7.299 22.154 -0.490 1.00 69.31 277 ASP A C 1
ATOM 2102 O O . ASP A 1 277 ? -6.807 22.841 0.396 1.00 69.31 277 ASP A O 1
ATOM 2106 N N . PRO A 1 278 ? -8.117 22.689 -1.414 1.00 72.19 278 PRO A N 1
ATOM 2107 C CA . PRO A 1 278 ? -8.460 24.111 -1.427 1.00 72.19 278 PRO A CA 1
ATOM 2108 C C . PRO A 1 278 ? -9.074 24.619 -0.117 1.00 72.19 278 PRO A C 1
ATOM 2110 O O . PRO A 1 278 ? -8.956 25.805 0.189 1.00 72.19 278 PRO A O 1
ATOM 2113 N N . ALA A 1 279 ? -9.708 23.735 0.660 1.00 71.62 279 ALA A N 1
ATOM 2114 C CA . ALA A 1 279 ? -10.279 24.074 1.958 1.00 71.62 279 ALA A CA 1
ATOM 2115 C C . ALA A 1 279 ? -9.232 24.111 3.090 1.00 71.62 279 ALA A C 1
ATOM 2117 O O . ALA A 1 279 ? -9.507 24.662 4.156 1.00 71.62 279 ALA A O 1
ATOM 2118 N N . LEU A 1 280 ? -8.030 23.564 2.877 1.00 70.44 280 LEU A N 1
ATOM 2119 C CA . LEU A 1 280 ? -6.947 23.492 3.860 1.00 70.44 280 LEU A CA 1
ATOM 2120 C C . LEU A 1 280 ? -5.713 24.267 3.375 1.00 70.44 280 LEU A C 1
ATOM 2122 O O . LEU A 1 280 ? -5.357 24.250 2.2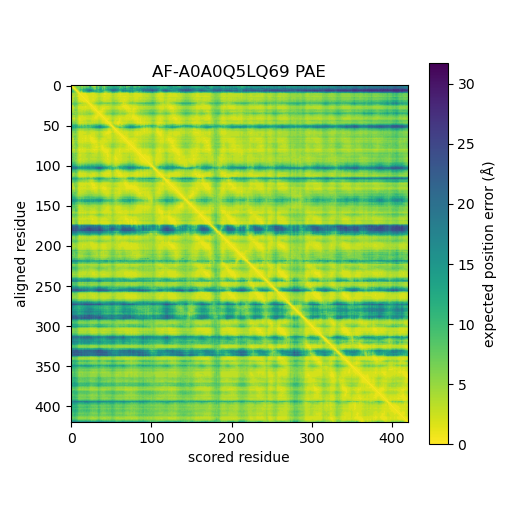03 1.00 70.44 280 LEU A O 1
ATOM 2126 N N . ASN A 1 281 ? -5.009 24.943 4.285 1.00 65.12 281 ASN A N 1
ATOM 2127 C CA . ASN A 1 281 ? -3.761 25.658 3.969 1.00 65.12 281 ASN A CA 1
ATOM 2128 C C . ASN A 1 281 ? -3.855 26.608 2.743 1.00 65.12 281 ASN A C 1
ATOM 2130 O O . ASN A 1 281 ? -2.917 26.720 1.955 1.00 65.12 281 ASN A O 1
ATOM 2134 N N . ASN A 1 282 ? -5.008 27.260 2.537 1.00 68.81 282 ASN A N 1
ATOM 2135 C CA . ASN A 1 282 ? -5.287 28.133 1.384 1.00 68.81 282 ASN A CA 1
ATOM 2136 C C . ASN A 1 282 ? -5.025 27.474 0.009 1.00 68.81 282 ASN A C 1
ATOM 2138 O O . ASN A 1 282 ? -4.653 28.162 -0.942 1.00 68.81 282 ASN A O 1
ATOM 2142 N N . GLY A 1 283 ? -5.162 26.147 -0.097 1.00 70.00 283 GLY A N 1
ATOM 2143 C CA . GLY A 1 283 ? -4.896 25.404 -1.331 1.00 70.00 283 GLY A CA 1
ATOM 2144 C C . GLY A 1 283 ? -3.413 25.245 -1.684 1.00 70.00 283 GLY A C 1
ATOM 2145 O O . GLY A 1 283 ? -3.100 24.838 -2.802 1.00 70.00 283 GLY A O 1
ATOM 2146 N N . GLN A 1 284 ? -2.491 25.549 -0.764 1.00 68.56 284 GLN A N 1
ATOM 2147 C CA . GLN A 1 284 ? -1.070 25.251 -0.950 1.00 68.56 284 GLN A CA 1
ATOM 2148 C C . GLN A 1 284 ? -0.795 23.744 -0.866 1.00 68.56 284 GLN A C 1
ATOM 2150 O O . GLN A 1 284 ? -1.567 22.984 -0.277 1.00 68.56 284 GLN A O 1
ATOM 2155 N N . SER A 1 285 ? 0.331 23.314 -1.449 1.00 70.19 285 SER A N 1
ATOM 2156 C CA . SER A 1 285 ? 0.787 21.926 -1.338 1.00 70.19 285 SER A CA 1
ATOM 2157 C C . SER A 1 285 ? 0.941 21.533 0.125 1.00 70.19 285 SER A C 1
ATOM 2159 O O . SER A 1 285 ? 1.476 22.272 0.951 1.00 70.19 285 SER A O 1
ATOM 2161 N N . LEU A 1 286 ? 0.457 20.341 0.425 1.00 66.88 286 LEU A N 1
ATOM 2162 C CA . LEU A 1 286 ? 0.400 19.759 1.749 1.00 66.88 286 LEU A CA 1
ATOM 2163 C C . LEU A 1 286 ? 1.665 18.953 2.100 1.00 66.88 286 LEU A C 1
ATOM 2165 O O . LEU A 1 286 ? 1.701 18.331 3.163 1.00 66.88 286 LEU A O 1
ATOM 2169 N N . GLY A 1 287 ? 2.687 18.999 1.234 1.00 64.25 287 GLY A N 1
ATOM 2170 C CA . GLY A 1 287 ? 3.937 18.238 1.316 1.00 64.25 287 GLY A CA 1
ATOM 2171 C C . GLY A 1 287 ? 4.056 17.210 0.186 1.00 64.25 287 GLY A C 1
ATOM 2172 O O . GLY A 1 287 ? 3.291 17.256 -0.779 1.00 64.25 287 GLY A O 1
ATOM 2173 N N . GLY A 1 288 ? 4.999 16.272 0.296 1.00 59.81 288 GLY A N 1
ATOM 2174 C CA . GLY A 1 288 ? 5.125 15.151 -0.641 1.00 59.81 288 GLY A CA 1
ATOM 2175 C C . GLY A 1 288 ? 6.505 14.957 -1.259 1.00 59.81 288 GLY A C 1
ATOM 2176 O O . GLY A 1 288 ? 7.329 15.869 -1.276 1.00 59.81 288 GLY A O 1
ATOM 2177 N N . TRP A 1 289 ? 6.743 13.759 -1.795 1.00 58.41 289 TRP A N 1
ATOM 2178 C CA . TRP A 1 289 ? 7.966 13.427 -2.515 1.00 58.41 289 TRP A CA 1
ATOM 2179 C C . TRP A 1 289 ? 7.922 13.957 -3.956 1.00 58.41 289 TRP A C 1
ATOM 2181 O O . TRP A 1 289 ? 6.918 13.848 -4.659 1.00 58.41 289 TRP A O 1
ATOM 2191 N N . SER A 1 290 ? 9.026 14.546 -4.417 1.00 54.44 290 SER A N 1
ATOM 2192 C CA . SER A 1 290 ? 9.147 15.099 -5.775 1.00 54.44 290 SER A CA 1
ATOM 2193 C C . SER A 1 290 ? 9.456 14.039 -6.842 1.00 54.44 290 SER A C 1
ATOM 2195 O O . SER A 1 290 ? 9.309 14.306 -8.034 1.00 54.44 290 SER A O 1
ATOM 2197 N N . ASN A 1 291 ? 9.838 12.828 -6.425 1.00 58.59 291 ASN A N 1
ATOM 2198 C CA . ASN A 1 291 ? 10.287 11.735 -7.290 1.00 58.59 291 ASN A CA 1
ATOM 2199 C C . ASN A 1 291 ? 9.483 10.446 -7.035 1.00 58.59 291 ASN A C 1
ATOM 2201 O O . ASN A 1 291 ? 10.081 9.393 -6.795 1.00 58.59 291 ASN A O 1
ATOM 2205 N N . GLY A 1 292 ? 8.152 10.516 -6.974 1.00 64.94 292 GLY A N 1
ATOM 2206 C CA . GLY A 1 292 ? 7.335 9.331 -6.693 1.00 64.94 292 GLY A CA 1
ATOM 2207 C C . GLY A 1 292 ? 7.352 8.328 -7.843 1.00 64.94 292 GLY A C 1
ATOM 2208 O O . GLY A 1 292 ? 7.290 8.711 -9.009 1.00 64.94 292 GLY A O 1
ATOM 2209 N N . SER A 1 293 ? 7.478 7.053 -7.493 1.00 78.25 293 SER A N 1
ATOM 2210 C CA . SER A 1 293 ? 7.459 5.905 -8.400 1.00 78.25 293 SER A CA 1
ATOM 2211 C C . SER A 1 293 ? 6.142 5.140 -8.262 1.00 78.25 293 SER A C 1
ATOM 2213 O O . SER A 1 293 ? 5.371 5.375 -7.332 1.00 78.25 293 SER A O 1
ATOM 2215 N N . ILE A 1 294 ? 5.864 4.214 -9.182 1.00 81.00 294 ILE A N 1
ATOM 2216 C CA . ILE A 1 294 ? 4.662 3.369 -9.084 1.00 81.00 294 ILE A CA 1
ATOM 2217 C C . ILE A 1 294 ? 4.772 2.416 -7.892 1.00 81.00 294 ILE A C 1
ATOM 2219 O O . ILE A 1 294 ? 3.826 2.237 -7.127 1.00 81.00 294 ILE A O 1
ATOM 2223 N N . LEU A 1 295 ? 5.957 1.821 -7.746 1.00 87.94 295 LEU A N 1
ATOM 2224 C CA . LEU A 1 295 ? 6.350 0.959 -6.637 1.00 87.94 295 LEU A CA 1
ATOM 2225 C C . LEU A 1 295 ? 7.702 1.429 -6.101 1.00 87.94 295 LEU A C 1
ATOM 2227 O O . LEU A 1 295 ? 8.547 1.905 -6.871 1.00 87.94 295 LEU A O 1
ATOM 2231 N N . GLY A 1 296 ? 7.910 1.255 -4.804 1.00 87.12 296 GLY A N 1
ATOM 2232 C CA . GLY A 1 296 ? 9.129 1.626 -4.099 1.00 87.12 296 GLY A CA 1
ATOM 2233 C C . GLY A 1 296 ? 9.666 0.433 -3.326 1.00 87.12 296 GLY A C 1
ATOM 2234 O O . GLY A 1 296 ? 8.962 -0.158 -2.509 1.00 87.12 296 GLY A O 1
ATOM 2235 N N . TYR A 1 297 ? 10.914 0.078 -3.602 1.00 87.81 297 TYR A N 1
ATOM 2236 C CA . TYR A 1 297 ? 11.657 -0.955 -2.896 1.00 87.81 297 TYR A CA 1
ATOM 2237 C C . TYR A 1 297 ? 12.907 -0.314 -2.298 1.00 87.81 297 TYR A C 1
ATOM 2239 O O . TYR A 1 297 ? 13.851 0.025 -3.014 1.00 87.81 297 TYR A O 1
ATOM 2247 N N . GLU A 1 298 ? 12.916 -0.140 -0.983 1.00 84.50 298 GLU A N 1
ATOM 2248 C CA . GLU A 1 298 ? 13.975 0.558 -0.261 1.00 84.50 298 GLU A CA 1
ATOM 2249 C C . GLU A 1 298 ? 14.805 -0.421 0.564 1.00 84.50 298 GLU A C 1
ATOM 2251 O O . GLU A 1 298 ? 14.292 -1.102 1.452 1.00 84.50 298 GLU A O 1
ATOM 2256 N N . SER A 1 299 ? 16.106 -0.523 0.277 1.00 84.94 299 SER A N 1
ATOM 2257 C CA . SER A 1 299 ? 16.987 -1.480 0.965 1.00 84.94 299 SER A CA 1
ATOM 2258 C C . SER A 1 299 ? 16.392 -2.898 0.998 1.00 84.94 299 SER A C 1
ATOM 2260 O O . SER A 1 299 ? 16.492 -3.588 2.008 1.00 84.94 299 SER A O 1
ATOM 2262 N N . VAL A 1 300 ? 15.732 -3.318 -0.088 1.00 86.06 300 VAL A N 1
ATOM 2263 C CA . VAL A 1 300 ? 15.061 -4.621 -0.204 1.00 86.06 300 VAL A CA 1
ATOM 2264 C C . VAL A 1 300 ? 16.063 -5.690 -0.602 1.00 86.06 300 VAL A C 1
ATOM 2266 O O . VAL A 1 300 ? 16.775 -5.528 -1.593 1.00 86.06 300 VAL A O 1
ATOM 2269 N N . ASN A 1 301 ? 16.085 -6.792 0.148 1.00 84.00 301 ASN A N 1
ATOM 2270 C CA . ASN A 1 301 ? 16.896 -7.979 -0.145 1.00 84.00 301 ASN A CA 1
ATOM 2271 C C . ASN A 1 301 ? 16.083 -9.251 -0.389 1.00 84.00 301 ASN A C 1
ATOM 2273 O O . ASN A 1 301 ? 16.661 -10.296 -0.700 1.00 84.00 301 ASN A O 1
ATOM 2277 N N . GLY A 1 302 ? 14.757 -9.162 -0.268 1.00 85.94 302 GLY A N 1
ATOM 2278 C CA . GLY A 1 302 ? 13.828 -10.226 -0.624 1.00 85.94 302 GLY A CA 1
ATOM 2279 C C . GLY A 1 302 ? 13.703 -10.436 -2.135 1.00 85.94 302 GLY A C 1
ATOM 2280 O O . GLY A 1 302 ? 14.132 -9.619 -2.953 1.00 85.94 302 GLY A O 1
ATOM 2281 N N . THR A 1 303 ? 13.085 -11.552 -2.522 1.00 91.38 303 THR A N 1
ATOM 2282 C CA . THR A 1 303 ? 12.710 -11.779 -3.929 1.00 91.38 303 THR A CA 1
ATOM 2283 C C . THR A 1 303 ? 11.395 -11.072 -4.226 1.00 91.38 303 THR A C 1
ATOM 2285 O O . THR A 1 303 ? 10.436 -11.213 -3.470 1.00 91.38 303 THR A O 1
ATOM 2288 N N . VAL A 1 304 ? 11.339 -10.347 -5.338 1.00 94.62 304 VAL A N 1
ATOM 2289 C CA . VAL A 1 304 ? 10.151 -9.650 -5.827 1.00 94.62 304 VAL A CA 1
ATOM 2290 C C . VAL A 1 304 ? 9.653 -10.355 -7.084 1.00 94.62 304 VAL A C 1
ATOM 2292 O O . VAL A 1 304 ? 10.386 -10.485 -8.060 1.00 94.62 304 VAL A O 1
ATOM 2295 N N . ASN A 1 305 ? 8.397 -10.782 -7.077 1.00 97.00 305 ASN A N 1
ATOM 2296 C CA . ASN A 1 305 ? 7.724 -11.398 -8.212 1.00 97.00 305 ASN A CA 1
ATOM 2297 C C . ASN A 1 305 ? 6.569 -10.505 -8.669 1.00 97.00 305 ASN A C 1
ATOM 2299 O O . ASN A 1 305 ? 5.694 -10.171 -7.873 1.00 97.00 305 ASN A O 1
ATOM 2303 N N . ILE A 1 306 ? 6.532 -10.159 -9.953 1.00 97.31 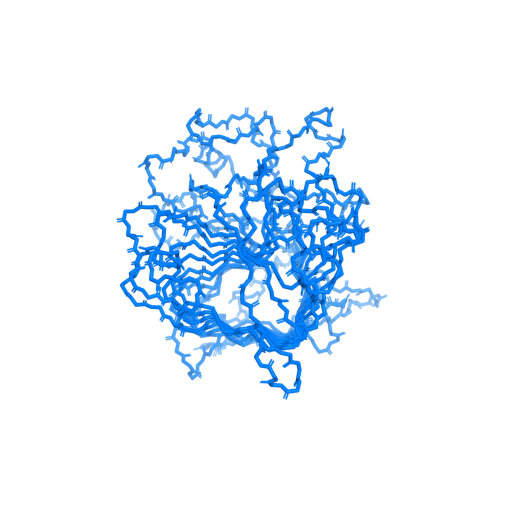306 ILE A N 1
ATOM 2304 C CA . ILE A 1 306 ? 5.445 -9.405 -10.586 1.00 97.31 306 ILE A CA 1
ATOM 2305 C C . ILE A 1 306 ? 4.908 -10.244 -11.742 1.00 97.31 306 ILE A C 1
ATOM 2307 O O . ILE A 1 306 ? 5.638 -10.534 -12.688 1.00 97.31 306 ILE A O 1
ATOM 2311 N N . THR A 1 307 ? 3.644 -10.654 -11.672 1.00 98.00 307 THR A N 1
ATOM 2312 C CA . THR A 1 307 ? 3.028 -11.543 -12.668 1.00 98.00 307 THR A CA 1
ATOM 2313 C C . THR A 1 307 ? 1.706 -10.976 -13.165 1.00 98.00 307 THR A C 1
ATOM 2315 O O . THR A 1 307 ? 0.786 -10.760 -12.380 1.00 98.00 307 THR A O 1
ATOM 2318 N N . ASP A 1 308 ? 1.599 -10.758 -14.476 1.00 96.56 308 ASP A N 1
ATOM 2319 C CA . ASP A 1 308 ? 0.365 -10.334 -15.156 1.00 96.56 308 ASP A CA 1
ATOM 2320 C C . ASP A 1 308 ? -0.297 -9.077 -14.555 1.00 96.56 308 ASP A C 1
ATOM 2322 O O . ASP A 1 308 ? -1.518 -8.922 -14.570 1.00 96.56 308 ASP A O 1
ATOM 2326 N N . CYS A 1 309 ? 0.509 -8.166 -14.009 1.00 96.62 309 CYS A N 1
ATOM 2327 C CA . CYS A 1 309 ? 0.041 -6.895 -13.462 1.00 96.62 309 CYS A CA 1
ATOM 2328 C C . CYS A 1 309 ? -0.197 -5.853 -14.568 1.00 96.62 309 CYS A C 1
ATOM 2330 O O . CYS A 1 309 ? 0.457 -5.873 -15.611 1.00 96.62 309 CYS A O 1
ATOM 2332 N N . ASN A 1 310 ? -1.118 -4.921 -14.326 1.00 94.19 310 ASN A N 1
ATOM 2333 C CA . ASN A 1 310 ? -1.395 -3.792 -15.213 1.00 94.19 310 ASN A CA 1
ATOM 2334 C C . ASN A 1 310 ? -0.918 -2.500 -14.546 1.00 94.19 310 ASN A C 1
ATOM 2336 O O . ASN A 1 310 ? -1.350 -2.185 -13.442 1.00 94.19 310 ASN A O 1
ATOM 2340 N N . PHE A 1 311 ? -0.046 -1.762 -15.213 1.00 91.06 311 PHE A N 1
ATOM 2341 C CA . PHE A 1 311 ? 0.457 -0.472 -14.773 1.00 91.06 311 PHE A CA 1
ATOM 2342 C C . PHE A 1 311 ? -0.092 0.586 -15.716 1.00 91.06 311 PHE A C 1
ATOM 2344 O O . PHE A 1 311 ? 0.218 0.558 -16.903 1.00 91.06 311 PHE A O 1
ATOM 2351 N N . ALA A 1 312 ? -0.911 1.496 -15.199 1.00 88.38 312 ALA A N 1
ATOM 2352 C CA . ALA A 1 312 ? -1.595 2.500 -15.997 1.00 88.38 312 ALA A CA 1
ATOM 2353 C C . ALA A 1 312 ? -1.302 3.908 -15.488 1.00 88.38 312 ALA A C 1
ATOM 2355 O O . ALA A 1 312 ? -1.642 4.260 -14.357 1.00 88.38 312 ALA A O 1
ATOM 2356 N N . ILE A 1 313 ? -0.693 4.724 -16.346 1.00 79.94 313 ILE A N 1
ATOM 2357 C CA . ILE A 1 313 ? -0.388 6.131 -16.100 1.00 79.94 313 ILE A CA 1
ATOM 2358 C C . ILE A 1 313 ? -1.231 6.979 -17.038 1.00 79.94 313 ILE A C 1
ATOM 2360 O O . ILE A 1 313 ? -0.765 7.488 -18.059 1.00 79.94 313 ILE A O 1
ATOM 2364 N N . ASP A 1 314 ? -2.496 7.124 -16.663 1.00 67.19 314 ASP A N 1
ATOM 2365 C CA . ASP A 1 314 ? -3.517 7.766 -17.495 1.00 67.19 314 ASP A CA 1
ATOM 2366 C C . ASP A 1 314 ? -3.806 9.215 -17.071 1.00 67.19 314 ASP A C 1
ATOM 2368 O O . ASP A 1 314 ? -4.842 9.787 -17.411 1.00 67.19 314 ASP A O 1
ATOM 2372 N N . ASN A 1 315 ? -2.895 9.841 -16.321 1.00 67.81 315 ASN A N 1
ATOM 2373 C CA . ASN A 1 315 ? -3.027 11.230 -15.887 1.00 67.81 315 ASN A CA 1
ATOM 2374 C C . ASN A 1 315 ? -2.091 12.169 -16.656 1.00 67.81 315 ASN A C 1
ATOM 2376 O O . ASN A 1 315 ? -1.095 11.748 -17.233 1.00 67.81 315 ASN A O 1
ATOM 2380 N N . THR A 1 316 ? -2.371 13.471 -16.619 1.00 69.25 316 THR A N 1
ATOM 2381 C CA . THR A 1 316 ? -1.615 14.511 -17.339 1.00 69.25 316 THR A CA 1
ATOM 2382 C C . THR A 1 316 ? -0.250 14.848 -16.712 1.00 69.25 316 THR A C 1
ATOM 2384 O O . THR A 1 316 ? 0.216 15.980 -16.852 1.00 69.25 316 THR A O 1
ATOM 2387 N N . SER A 1 317 ? 0.371 13.938 -15.953 1.00 69.69 317 SER A N 1
ATOM 2388 C CA . SER A 1 317 ? 1.654 14.197 -15.295 1.00 69.69 317 SER A CA 1
ATOM 2389 C C . SER A 1 317 ? 2.775 14.403 -16.304 1.00 69.69 317 SER A C 1
ATOM 2391 O O . SER A 1 317 ? 3.041 13.557 -17.149 1.00 69.69 317 SER A O 1
ATOM 2393 N N . THR A 1 318 ? 3.514 15.499 -16.152 1.00 73.38 318 THR A N 1
ATOM 2394 C CA . THR A 1 318 ? 4.754 15.736 -16.898 1.00 73.38 318 THR A CA 1
ATOM 2395 C C . THR A 1 318 ? 5.984 15.156 -16.198 1.00 73.38 318 THR A C 1
ATOM 2397 O O . THR A 1 318 ? 7.096 15.359 -16.681 1.00 73.38 318 THR A O 1
ATOM 2400 N N . ASN A 1 319 ? 5.826 14.475 -15.057 1.00 76.44 319 ASN A N 1
ATOM 2401 C CA . ASN A 1 319 ? 6.929 13.894 -14.301 1.00 76.44 319 ASN A CA 1
ATOM 2402 C C . ASN A 1 319 ? 7.182 12.442 -14.744 1.00 76.44 319 ASN A C 1
ATOM 2404 O O . ASN A 1 319 ? 6.438 11.544 -14.360 1.00 76.44 319 ASN A O 1
ATOM 2408 N N . PRO A 1 320 ? 8.264 12.155 -15.483 1.00 74.06 320 PRO A N 1
ATOM 2409 C CA . PRO A 1 320 ? 8.529 10.816 -16.002 1.00 74.06 320 PRO A CA 1
ATOM 2410 C C . PRO A 1 320 ? 9.023 9.829 -14.933 1.00 74.06 320 PRO A C 1
ATOM 2412 O O . PRO A 1 320 ? 9.304 8.679 -15.265 1.00 74.06 320 PRO A O 1
ATOM 2415 N N . SER A 1 321 ? 9.195 10.255 -13.674 1.00 73.38 321 SER A N 1
ATOM 2416 C CA . SER A 1 321 ? 9.492 9.337 -12.563 1.00 73.38 321 SER A CA 1
ATOM 2417 C C . SER A 1 321 ? 8.269 8.543 -12.111 1.00 73.38 321 SER A C 1
ATOM 2419 O O . SER A 1 321 ? 8.422 7.436 -11.612 1.00 73.38 321 SER A O 1
ATOM 2421 N N . CYS A 1 322 ? 7.056 9.017 -12.406 1.00 72.12 322 CYS A N 1
ATOM 2422 C CA . CYS A 1 322 ? 5.845 8.276 -12.070 1.00 72.12 322 CYS A CA 1
ATOM 2423 C C . CYS A 1 322 ? 5.644 6.991 -12.888 1.00 72.12 322 CYS A C 1
ATOM 2425 O O . CYS A 1 322 ? 4.684 6.270 -12.641 1.00 72.12 322 CYS A O 1
ATOM 2427 N N . ALA A 1 323 ? 6.530 6.730 -13.856 1.00 79.25 323 ALA A N 1
ATOM 2428 C CA . ALA A 1 323 ? 6.516 5.572 -14.738 1.00 79.25 323 ALA A CA 1
ATOM 2429 C C . ALA A 1 323 ? 7.466 4.449 -14.340 1.00 79.25 323 ALA A C 1
ATOM 2431 O O . ALA A 1 323 ? 7.401 3.364 -14.920 1.00 79.25 323 ALA A O 1
ATOM 2432 N N . ASP A 1 324 ? 8.351 4.700 -13.377 1.00 87.00 324 ASP A N 1
ATOM 2433 C CA . ASP A 1 324 ? 9.331 3.718 -12.950 1.00 87.00 324 ASP A CA 1
ATOM 2434 C C . ASP A 1 324 ? 8.881 2.928 -11.715 1.00 87.00 324 ASP A C 1
ATOM 2436 O O . ASP A 1 324 ? 8.103 3.385 -10.876 1.00 87.00 324 ASP A O 1
ATOM 2440 N N . ILE A 1 325 ? 9.383 1.698 -11.623 1.00 89.94 325 ILE A N 1
ATOM 2441 C CA . ILE A 1 325 ? 9.535 0.984 -10.358 1.00 89.94 325 ILE A CA 1
ATOM 2442 C C . ILE A 1 325 ? 10.912 1.338 -9.817 1.00 89.94 325 ILE A C 1
ATOM 2444 O O . ILE A 1 325 ? 11.903 1.253 -10.550 1.00 89.94 325 ILE A O 1
ATOM 2448 N N . LYS A 1 326 ? 10.983 1.726 -8.543 1.00 89.00 326 LYS A N 1
ATOM 2449 C CA . LYS A 1 326 ? 12.204 2.282 -7.971 1.00 89.00 326 LYS A CA 1
ATOM 2450 C C . LYS A 1 326 ? 12.840 1.372 -6.935 1.00 89.00 326 LYS A C 1
ATOM 2452 O O . LYS A 1 326 ? 12.167 0.883 -6.035 1.00 89.00 326 LYS A O 1
ATOM 2457 N N . PHE A 1 327 ? 14.152 1.214 -7.060 1.00 89.00 327 PHE A N 1
ATOM 2458 C CA . PHE A 1 327 ? 15.011 0.508 -6.120 1.00 89.00 327 PHE A CA 1
ATOM 2459 C C . PHE A 1 327 ? 15.987 1.508 -5.506 1.00 89.00 327 PHE A C 1
ATOM 2461 O O . PHE A 1 327 ? 16.860 2.040 -6.199 1.00 89.00 327 PHE A O 1
ATOM 2468 N N . THR A 1 328 ? 15.821 1.795 -4.220 1.00 86.81 328 THR A N 1
ATOM 2469 C CA . THR A 1 328 ? 16.631 2.767 -3.477 1.00 86.81 328 THR A CA 1
ATOM 2470 C C . THR A 1 328 ? 17.328 2.112 -2.293 1.00 86.81 328 THR A C 1
ATOM 2472 O O . THR A 1 328 ? 17.196 0.916 -2.020 1.00 86.81 328 THR A O 1
ATOM 2475 N N . TRP A 1 329 ? 18.110 2.920 -1.587 1.00 82.50 329 TRP A N 1
ATOM 2476 C CA . TRP A 1 329 ? 18.751 2.550 -0.343 1.00 82.50 329 TRP A CA 1
ATOM 2477 C C . TRP A 1 329 ? 18.437 3.596 0.723 1.00 82.50 329 TRP A C 1
ATOM 2479 O O . TRP A 1 329 ? 18.566 4.795 0.476 1.00 82.50 329 TRP A O 1
ATOM 2489 N N . VAL A 1 330 ? 18.070 3.115 1.906 1.00 75.94 330 VAL A N 1
ATOM 2490 C CA . VAL A 1 330 ? 17.852 3.904 3.120 1.00 75.94 330 VAL A CA 1
ATOM 2491 C C . VAL A 1 330 ? 18.542 3.252 4.322 1.00 75.94 330 VAL A C 1
ATOM 2493 O O . VAL A 1 330 ? 18.740 2.031 4.373 1.00 75.94 330 VAL A O 1
ATOM 2496 N N . GLY A 1 331 ? 18.913 4.083 5.299 1.00 70.31 331 GLY A N 1
ATOM 2497 C CA . GLY A 1 331 ? 19.507 3.647 6.564 1.00 70.31 331 GLY A CA 1
ATOM 2498 C C . GLY A 1 331 ? 21.004 3.343 6.474 1.00 70.31 331 GLY A C 1
ATOM 2499 O O . GLY A 1 331 ? 21.738 4.002 5.752 1.00 70.31 331 GLY A O 1
ATOM 2500 N N . SER A 1 332 ? 21.486 2.378 7.263 1.00 64.25 332 SER A N 1
ATOM 2501 C CA . SER A 1 332 ? 22.905 1.972 7.300 1.00 64.25 332 SER A CA 1
ATOM 2502 C C . SER A 1 332 ? 23.175 0.617 6.642 1.00 64.25 332 SER A C 1
ATOM 2504 O O . SER A 1 332 ? 24.333 0.244 6.447 1.00 64.25 332 SER A O 1
ATOM 2506 N N . ARG A 1 333 ? 22.125 -0.135 6.291 1.00 64.69 333 ARG A N 1
ATOM 2507 C CA . ARG A 1 333 ? 22.246 -1.457 5.668 1.00 64.69 333 ARG A CA 1
ATOM 2508 C C . ARG A 1 333 ? 21.978 -1.338 4.181 1.00 64.69 333 ARG A C 1
ATOM 2510 O O . ARG A 1 333 ? 20.866 -1.019 3.793 1.00 64.69 333 ARG A O 1
ATOM 2517 N N . ASN A 1 334 ? 23.001 -1.563 3.3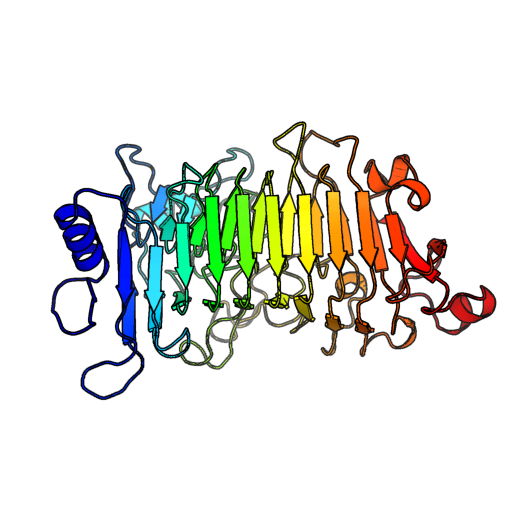64 1.00 68.88 334 ASN A N 1
ATOM 2518 C CA . ASN A 1 334 ? 22.868 -1.778 1.924 1.00 68.88 334 ASN A CA 1
ATOM 2519 C C . ASN A 1 334 ? 22.894 -3.290 1.714 1.00 68.88 334 ASN A C 1
ATOM 2521 O O . ASN A 1 334 ? 23.986 -3.864 1.694 1.00 68.88 334 ASN A O 1
ATOM 2525 N N . PRO A 1 335 ? 21.742 -3.976 1.743 1.00 69.81 335 PRO A N 1
ATOM 2526 C CA . PRO A 1 335 ? 21.779 -5.416 1.837 1.00 69.81 335 PRO A CA 1
ATOM 2527 C C . PRO A 1 335 ? 22.181 -6.016 0.490 1.00 69.81 335 PRO A C 1
ATOM 2529 O O . PRO A 1 335 ? 21.716 -5.602 -0.569 1.00 69.81 335 PRO A O 1
ATOM 2532 N N . GLN A 1 336 ? 23.071 -6.999 0.552 1.00 71.94 336 GLN A N 1
ATOM 2533 C CA . GLN A 1 336 ? 23.431 -7.810 -0.598 1.00 71.94 336 GLN A CA 1
ATOM 2534 C C . GLN A 1 336 ? 22.336 -8.861 -0.803 1.00 71.94 336 GLN A C 1
ATOM 2536 O O . GLN A 1 336 ? 21.999 -9.592 0.129 1.00 71.94 336 GLN A O 1
ATOM 2541 N N . GLY A 1 337 ? 21.778 -8.932 -2.008 1.00 66.00 337 GLY A N 1
ATOM 2542 C CA . GLY A 1 337 ? 20.635 -9.793 -2.311 1.00 66.00 337 GLY A CA 1
ATOM 2543 C C . GLY A 1 337 ? 19.394 -8.993 -2.690 1.00 66.00 337 GLY A C 1
ATOM 2544 O O . GLY A 1 337 ? 19.321 -7.792 -2.463 1.00 66.00 337 GLY A O 1
ATOM 2545 N N . GLY A 1 338 ? 18.449 -9.673 -3.329 1.00 77.50 338 GLY A N 1
ATOM 2546 C CA . GLY A 1 338 ? 17.304 -9.068 -4.001 1.00 77.50 338 GLY A CA 1
ATOM 2547 C C . GLY A 1 338 ? 17.282 -9.456 -5.474 1.00 77.50 338 GLY A C 1
ATOM 2548 O O . GLY A 1 338 ? 18.289 -9.334 -6.177 1.00 77.50 338 GLY A O 1
ATOM 2549 N N . ARG A 1 339 ? 16.159 -10.003 -5.935 1.00 91.19 339 ARG A N 1
ATOM 2550 C CA . ARG A 1 339 ? 15.936 -10.368 -7.340 1.00 91.19 339 ARG A CA 1
ATOM 2551 C C . ARG A 1 339 ? 14.535 -9.957 -7.733 1.00 91.19 339 ARG A C 1
ATOM 2553 O O . ARG A 1 339 ? 13.607 -10.159 -6.954 1.00 91.19 339 ARG A O 1
ATOM 2560 N N . LEU A 1 340 ? 14.396 -9.391 -8.923 1.00 95.19 340 LEU A N 1
ATOM 2561 C CA . LEU A 1 340 ? 13.103 -9.088 -9.510 1.00 95.19 340 LEU A CA 1
ATOM 2562 C C . LEU A 1 340 ? 12.828 -10.084 -10.629 1.00 95.19 340 LEU A C 1
ATOM 2564 O O . LEU A 1 340 ? 13.578 -10.141 -11.601 1.00 95.19 340 LEU A O 1
ATOM 2568 N N . HIS A 1 341 ? 11.719 -10.801 -10.519 1.00 97.06 341 HIS A N 1
ATOM 2569 C CA . HIS A 1 341 ? 11.162 -11.606 -11.592 1.00 97.06 341 HIS A CA 1
ATOM 2570 C C . HIS A 1 341 ? 9.872 -10.956 -12.076 1.00 97.06 341 HIS A C 1
ATOM 2572 O O . HIS A 1 341 ? 8.912 -10.813 -11.319 1.00 97.06 341 HIS A O 1
ATOM 2578 N N . VAL A 1 342 ? 9.841 -10.571 -13.346 1.00 97.25 342 VAL A N 1
ATOM 2579 C CA . VAL A 1 342 ? 8.653 -10.024 -14.000 1.00 97.25 342 VAL A CA 1
ATOM 2580 C C . VAL A 1 342 ? 8.221 -10.977 -15.095 1.00 97.25 342 VAL A C 1
ATOM 2582 O O . VAL A 1 342 ? 9.019 -11.354 -15.953 1.00 97.25 342 VAL A O 1
ATOM 2585 N N . LYS A 1 343 ? 6.944 -11.342 -15.096 1.00 97.19 343 LYS A N 1
ATOM 2586 C CA . LYS A 1 343 ? 6.343 -12.158 -16.141 1.00 97.19 343 LYS A CA 1
ATOM 2587 C C . LYS A 1 343 ? 5.049 -11.528 -16.630 1.00 97.19 343 LYS A C 1
ATOM 2589 O O . LYS A 1 343 ? 4.082 -11.416 -15.881 1.00 97.19 343 LYS A O 1
ATOM 2594 N N . GLY A 1 344 ? 5.027 -11.191 -17.916 1.00 92.75 344 GLY A N 1
ATOM 2595 C CA . GLY A 1 344 ? 3.852 -10.618 -18.557 1.00 92.75 344 GLY A CA 1
ATOM 2596 C C . GLY A 1 344 ? 3.489 -9.246 -17.991 1.00 92.75 344 GLY A C 1
ATOM 2597 O O . GLY A 1 344 ? 4.350 -8.490 -17.542 1.00 92.75 344 GLY A O 1
ATOM 2598 N N . GLY A 1 345 ? 2.196 -8.941 -18.039 1.00 91.75 345 GLY A N 1
ATOM 2599 C CA . GLY A 1 345 ? 1.650 -7.647 -17.651 1.00 91.75 345 GLY A CA 1
ATOM 2600 C C . GLY A 1 345 ? 1.502 -6.659 -18.805 1.00 91.75 345 GLY A C 1
ATOM 2601 O O . GLY A 1 345 ? 1.896 -6.922 -19.943 1.00 91.75 345 GLY A O 1
ATOM 2602 N N . VAL A 1 346 ? 0.882 -5.525 -18.493 1.00 92.56 346 VAL A N 1
ATOM 2603 C CA . VAL A 1 346 ? 0.585 -4.449 -19.442 1.00 92.56 346 VAL A CA 1
ATOM 2604 C C . VAL A 1 346 ? 1.050 -3.126 -18.844 1.00 92.56 346 VAL A C 1
ATOM 2606 O O . VAL A 1 346 ? 0.836 -2.883 -17.659 1.00 92.56 346 VAL A O 1
ATOM 2609 N N . TRP A 1 347 ? 1.703 -2.299 -19.660 1.00 91.69 347 TRP A N 1
ATOM 2610 C CA . TRP A 1 347 ? 2.331 -1.045 -19.242 1.00 91.69 347 TRP A CA 1
ATOM 2611 C C . TRP A 1 347 ? 1.814 0.094 -20.114 1.00 91.69 347 TRP A C 1
ATOM 2613 O O . TRP A 1 347 ? 2.248 0.239 -21.255 1.00 91.69 347 TRP A O 1
ATOM 2623 N N . HIS A 1 348 ? 0.885 0.871 -19.576 1.00 90.44 348 HIS A N 1
ATOM 2624 C CA . HIS A 1 348 ? 0.268 2.008 -20.240 1.00 90.44 348 HIS A CA 1
ATOM 2625 C C . HIS A 1 348 ? 0.867 3.315 -19.720 1.00 90.44 348 HIS A C 1
ATOM 2627 O O . HIS A 1 348 ? 0.764 3.638 -18.536 1.00 90.44 348 HIS A O 1
ATOM 2633 N N . HIS A 1 349 ? 1.483 4.074 -20.621 1.00 86.00 349 HIS A N 1
ATOM 2634 C CA . HIS A 1 349 ? 2.205 5.316 -20.360 1.00 86.00 349 HIS A CA 1
ATOM 2635 C C . HIS A 1 349 ? 1.648 6.429 -21.246 1.00 86.00 349 HIS A C 1
ATOM 2637 O O . HIS A 1 349 ? 2.340 6.975 -22.104 1.00 86.00 349 HIS A O 1
ATOM 2643 N N . HIS A 1 350 ? 0.379 6.783 -21.049 1.00 79.19 350 HIS A N 1
ATOM 2644 C CA . HIS A 1 350 ? -0.359 7.651 -21.971 1.00 79.19 350 HIS A CA 1
ATOM 2645 C C . HIS A 1 350 ? 0.296 9.033 -22.168 1.00 79.19 350 HIS A C 1
ATOM 2647 O O . HIS A 1 350 ? 0.317 9.566 -23.278 1.00 79.19 350 HIS A O 1
ATOM 2653 N N . THR A 1 351 ? 0.900 9.592 -21.114 1.00 79.00 351 THR A N 1
ATOM 2654 C CA . THR A 1 351 ? 1.597 10.893 -21.175 1.00 79.00 351 THR A CA 1
ATOM 2655 C C . THR A 1 351 ? 3.026 10.804 -21.718 1.00 79.00 351 THR A C 1
ATOM 2657 O O . THR A 1 351 ? 3.591 11.805 -22.161 1.00 79.00 351 THR A O 1
ATOM 2660 N N . PHE A 1 352 ? 3.593 9.598 -21.783 1.00 86.94 352 PHE A N 1
ATOM 2661 C CA . PHE A 1 352 ? 4.884 9.324 -22.411 1.00 86.94 352 PHE A CA 1
ATOM 2662 C C . PHE A 1 352 ? 4.732 8.191 -23.438 1.00 86.94 352 PHE A C 1
ATOM 2664 O O . PHE A 1 352 ? 5.235 7.094 -23.199 1.00 86.94 352 PHE A O 1
ATOM 2671 N N . PRO A 1 353 ? 4.073 8.422 -24.594 1.00 88.88 353 PRO A N 1
ATOM 2672 C CA . PRO A 1 353 ? 3.718 7.355 -25.538 1.00 88.88 353 PRO A CA 1
ATOM 2673 C C . PRO A 1 353 ? 4.905 6.523 -26.034 1.00 88.88 353 PRO A C 1
ATOM 2675 O O . PRO A 1 353 ? 4.760 5.366 -26.410 1.00 88.88 353 PRO A O 1
ATOM 2678 N N . GLN A 1 354 ? 6.107 7.097 -26.039 1.00 91.19 354 GLN A N 1
ATOM 2679 C CA . GLN A 1 354 ? 7.335 6.397 -26.403 1.00 91.19 354 GLN A CA 1
ATOM 2680 C C . GLN A 1 354 ? 7.792 5.354 -25.369 1.00 91.19 354 GLN A C 1
ATOM 2682 O O . GLN A 1 354 ? 8.667 4.547 -25.672 1.00 91.19 354 GLN A O 1
ATOM 2687 N N . LEU A 1 355 ? 7.229 5.384 -24.161 1.00 92.12 355 LEU A N 1
ATOM 2688 C CA . LEU A 1 355 ? 7.433 4.401 -23.101 1.00 92.12 355 LEU A CA 1
ATOM 2689 C C . LEU A 1 355 ? 6.355 3.306 -23.100 1.00 92.12 355 LEU A C 1
ATOM 2691 O O . LEU A 1 355 ? 6.493 2.339 -22.354 1.00 92.12 355 LEU A O 1
ATOM 2695 N N . GLU A 1 356 ? 5.312 3.424 -23.927 1.00 92.50 356 GLU A N 1
ATOM 2696 C CA . GLU A 1 356 ? 4.196 2.475 -23.982 1.00 92.50 356 GLU A CA 1
ATOM 2697 C C . GLU A 1 356 ? 4.684 1.026 -24.147 1.00 92.50 356 GLU A C 1
ATOM 2699 O O . GLU A 1 356 ? 5.520 0.710 -24.998 1.00 92.50 356 GLU A O 1
ATOM 2704 N N . GLY A 1 357 ? 4.153 0.133 -23.313 1.00 92.81 357 GLY A N 1
ATOM 2705 C CA . GLY A 1 357 ? 4.481 -1.290 -23.297 1.00 92.81 357 GLY A CA 1
ATOM 2706 C C . GLY A 1 357 ? 5.792 -1.654 -22.594 1.00 92.81 357 GLY A C 1
ATOM 2707 O O . GLY A 1 357 ? 6.027 -2.841 -22.370 1.00 92.81 357 GLY A O 1
ATOM 2708 N N . PHE A 1 358 ? 6.643 -0.692 -22.223 1.00 94.25 358 PHE A N 1
ATOM 2709 C CA . PHE A 1 358 ? 7.889 -0.994 -21.522 1.00 94.25 358 PHE A CA 1
ATOM 2710 C C . PHE A 1 358 ? 7.675 -1.186 -20.015 1.00 94.25 358 PHE A C 1
ATOM 2712 O O . PHE A 1 358 ? 7.104 -0.333 -19.332 1.00 94.25 358 PHE A O 1
ATOM 2719 N N . PHE A 1 359 ? 8.264 -2.262 -19.484 1.00 94.31 359 PHE A N 1
ATOM 2720 C CA . PHE A 1 359 ? 8.691 -2.312 -18.086 1.00 94.31 359 PHE A CA 1
ATOM 2721 C C . PHE A 1 359 ? 9.861 -1.338 -17.878 1.00 94.31 359 PHE A C 1
ATOM 2723 O O . PHE A 1 359 ? 10.791 -1.309 -18.695 1.00 94.31 359 PHE A O 1
ATOM 2730 N N . ILE A 1 360 ? 9.838 -0.583 -16.775 1.00 93.69 360 ILE A N 1
ATOM 2731 C CA . ILE A 1 360 ? 10.844 0.436 -16.457 1.00 93.69 360 ILE A CA 1
ATOM 2732 C C . ILE A 1 360 ? 11.323 0.292 -15.008 1.00 93.69 360 ILE A C 1
ATOM 2734 O O . ILE A 1 360 ? 10.533 0.420 -14.073 1.00 93.69 360 ILE A O 1
ATOM 2738 N N . ALA A 1 361 ? 12.635 0.118 -14.824 1.00 93.88 361 ALA A N 1
ATOM 2739 C CA . ALA A 1 361 ? 13.285 0.152 -13.512 1.00 93.88 361 ALA A CA 1
ATOM 2740 C C . ALA A 1 361 ? 14.205 1.373 -13.343 1.00 93.88 361 ALA A C 1
ATOM 2742 O O . ALA A 1 361 ? 15.103 1.620 -14.151 1.00 93.88 361 ALA A O 1
ATOM 2743 N N . ALA A 1 362 ? 14.028 2.106 -12.246 1.00 92.06 362 ALA A N 1
ATOM 2744 C CA . ALA A 1 362 ? 14.953 3.128 -11.773 1.00 92.06 362 ALA A CA 1
ATOM 2745 C C . ALA A 1 362 ? 15.732 2.586 -10.575 1.00 92.06 362 ALA A C 1
ATOM 2747 O O . ALA A 1 362 ? 15.139 2.224 -9.561 1.00 92.06 362 ALA A O 1
ATOM 2748 N N . ILE A 1 363 ? 17.054 2.515 -10.687 1.00 91.88 363 ILE A N 1
ATOM 2749 C CA . ILE A 1 363 ? 17.889 1.829 -9.700 1.00 91.88 363 ILE A CA 1
ATOM 2750 C C . ILE A 1 363 ? 18.956 2.796 -9.204 1.00 91.88 363 ILE A C 1
ATOM 2752 O O . ILE A 1 363 ? 19.769 3.287 -9.989 1.00 91.88 363 ILE A O 1
ATOM 2756 N N . LEU A 1 364 ? 18.960 3.067 -7.902 1.00 90.06 364 LEU A N 1
ATOM 2757 C CA . LEU A 1 364 ? 19.990 3.884 -7.273 1.00 90.06 364 LEU A CA 1
ATOM 2758 C C . LEU A 1 364 ? 21.342 3.173 -7.397 1.00 90.06 364 LEU A C 1
ATOM 2760 O O . LEU A 1 364 ? 21.488 2.024 -6.971 1.00 90.06 364 LEU A O 1
ATOM 2764 N N . GLN A 1 365 ? 22.340 3.852 -7.965 1.00 91.25 365 GLN A N 1
ATOM 2765 C CA . GLN A 1 365 ? 23.598 3.203 -8.367 1.00 91.25 365 GLN A CA 1
ATOM 2766 C C . GLN A 1 365 ? 24.431 2.648 -7.201 1.00 91.25 365 GLN A C 1
ATOM 2768 O O . GLN A 1 365 ? 25.289 1.791 -7.403 1.00 91.25 365 GLN A O 1
ATOM 2773 N N . SER A 1 366 ? 24.182 3.124 -5.981 1.00 87.81 366 SER A N 1
ATOM 2774 C CA . SER A 1 366 ? 24.839 2.640 -4.764 1.00 87.81 366 SER A CA 1
ATOM 2775 C C . SER A 1 366 ? 24.263 1.322 -4.230 1.00 87.81 366 SER A C 1
ATOM 2777 O O . SER A 1 366 ? 24.845 0.737 -3.319 1.00 87.81 366 SER A O 1
ATOM 2779 N N . THR A 1 367 ? 23.141 0.840 -4.768 1.00 87.62 367 THR A N 1
ATOM 2780 C CA . THR A 1 367 ? 22.489 -0.403 -4.325 1.00 87.62 367 THR A CA 1
ATOM 2781 C C . THR A 1 367 ? 23.127 -1.645 -4.952 1.00 87.62 367 THR A C 1
ATOM 2783 O O . THR A 1 367 ? 23.617 -1.597 -6.083 1.00 87.62 367 THR A O 1
ATOM 2786 N N . TYR A 1 368 ? 23.025 -2.796 -4.278 1.00 87.56 368 TYR A N 1
ATOM 2787 C CA . TYR A 1 368 ? 23.406 -4.089 -4.873 1.00 87.56 368 TYR A CA 1
ATOM 2788 C C . TYR A 1 368 ? 22.561 -4.487 -6.088 1.00 87.56 368 TYR A C 1
ATOM 2790 O O . TYR A 1 368 ? 23.041 -5.209 -6.956 1.00 87.56 368 TYR A O 1
ATOM 2798 N N . TRP A 1 369 ? 21.352 -3.937 -6.225 1.00 89.06 369 TRP A N 1
ATOM 2799 C CA . TRP A 1 369 ? 20.546 -4.055 -7.443 1.00 89.06 369 TRP A CA 1
ATOM 2800 C C . TRP A 1 369 ? 21.280 -3.532 -8.685 1.00 89.06 369 TRP A C 1
ATOM 2802 O O . TRP A 1 369 ? 21.113 -4.084 -9.775 1.00 89.06 369 TRP A O 1
ATOM 2812 N N . TRP A 1 370 ? 22.109 -2.496 -8.514 1.00 91.56 370 TRP A N 1
ATOM 2813 C CA . TRP A 1 370 ? 22.958 -1.938 -9.561 1.00 91.56 370 TRP A CA 1
ATOM 2814 C C . TRP A 1 370 ? 24.345 -2.579 -9.598 1.00 91.56 370 TRP A C 1
ATOM 2816 O O . TRP A 1 370 ? 24.803 -2.973 -10.671 1.00 91.56 370 TRP A O 1
ATOM 2826 N N . THR A 1 371 ? 25.026 -2.689 -8.453 1.00 90.94 371 THR A N 1
ATOM 2827 C CA . THR A 1 371 ? 26.436 -3.114 -8.414 1.00 90.94 371 THR A CA 1
ATOM 2828 C C . THR A 1 371 ? 26.640 -4.597 -8.734 1.00 90.94 371 THR A C 1
ATOM 2830 O O . THR A 1 371 ? 27.674 -4.930 -9.311 1.00 90.94 371 THR A O 1
ATOM 2833 N N . ASP A 1 372 ? 25.656 -5.470 -8.473 1.00 89.31 372 ASP A N 1
ATOM 2834 C CA . ASP A 1 372 ? 25.665 -6.871 -8.945 1.00 89.31 372 ASP A CA 1
ATOM 2835 C C . ASP A 1 372 ? 25.319 -6.993 -10.448 1.00 89.31 372 ASP A C 1
ATOM 2837 O O . ASP A 1 372 ? 25.443 -8.066 -11.050 1.00 89.31 372 ASP A O 1
ATOM 2841 N N . GLY A 1 373 ? 24.883 -5.892 -11.066 1.00 89.19 373 GLY A N 1
ATOM 2842 C CA . GLY A 1 373 ? 24.513 -5.796 -12.472 1.00 89.19 373 GLY A CA 1
ATOM 2843 C C . GLY A 1 373 ? 23.019 -6.051 -12.727 1.00 89.19 373 GLY A C 1
ATOM 2844 O O . GLY A 1 373 ? 22.524 -7.131 -12.400 1.00 89.19 373 GLY A O 1
ATOM 2845 N N . PRO A 1 374 ? 22.306 -5.135 -13.420 1.00 89.81 374 PRO A N 1
ATOM 2846 C CA . PRO A 1 374 ? 20.891 -5.302 -13.779 1.00 89.81 374 PRO A CA 1
ATOM 2847 C C . PRO A 1 374 ? 20.549 -6.581 -14.558 1.00 89.81 374 PRO A C 1
ATOM 2849 O O . PRO A 1 374 ? 19.420 -7.050 -14.486 1.00 89.81 374 PRO A O 1
ATOM 2852 N N . ALA A 1 375 ? 21.508 -7.167 -15.283 1.00 86.75 375 ALA A N 1
ATOM 2853 C CA . ALA A 1 375 ? 21.328 -8.450 -15.972 1.00 86.75 375 ALA A CA 1
ATOM 2854 C C . ALA A 1 375 ? 21.283 -9.660 -15.015 1.00 86.75 375 ALA A C 1
ATOM 2856 O O . ALA A 1 375 ? 20.776 -10.717 -15.377 1.00 86.75 375 ALA A O 1
ATOM 2857 N N . THR A 1 376 ? 21.834 -9.516 -13.808 1.00 88.56 376 THR A N 1
ATOM 2858 C CA . THR A 1 376 ? 21.832 -10.544 -12.757 1.00 88.56 376 THR A CA 1
ATOM 2859 C C . THR A 1 376 ? 20.653 -10.357 -11.806 1.00 88.56 376 THR A C 1
ATOM 2861 O O . THR A 1 376 ? 20.146 -11.325 -11.236 1.00 88.56 376 THR A O 1
ATOM 2864 N N . THR A 1 377 ? 20.254 -9.105 -11.577 1.00 92.69 377 THR A N 1
ATOM 2865 C CA . THR A 1 377 ? 19.277 -8.735 -10.548 1.00 92.69 377 THR A CA 1
ATOM 2866 C C . THR A 1 377 ? 17.846 -8.666 -11.074 1.00 92.69 377 THR A C 1
ATOM 2868 O O . THR A 1 377 ? 16.915 -8.817 -10.281 1.00 92.69 377 THR A O 1
ATOM 2871 N N . LEU A 1 378 ? 17.658 -8.507 -12.390 1.00 95.69 378 LEU A N 1
ATOM 2872 C CA . LEU A 1 378 ? 16.353 -8.440 -13.049 1.00 95.69 378 LEU A CA 1
ATOM 2873 C C . LEU A 1 378 ? 16.190 -9.579 -14.072 1.00 95.69 378 LEU A C 1
ATOM 2875 O O . LEU A 1 378 ? 17.001 -9.721 -14.984 1.00 95.69 378 LEU A O 1
ATOM 2879 N N . ASP A 1 379 ? 15.106 -10.346 -13.964 1.00 96.88 379 ASP A N 1
ATOM 2880 C CA . ASP A 1 379 ? 14.633 -11.301 -14.974 1.00 96.88 379 ASP A CA 1
ATOM 2881 C C . ASP A 1 379 ? 13.247 -10.853 -15.451 1.00 96.88 379 ASP A C 1
ATOM 2883 O O . ASP A 1 379 ? 12.252 -11.012 -14.742 1.00 96.88 379 ASP A O 1
ATOM 2887 N N . VAL A 1 380 ? 13.184 -10.253 -16.641 1.00 97.44 380 VAL A N 1
ATOM 2888 C CA . VAL A 1 380 ? 11.944 -9.719 -17.218 1.00 97.44 380 VAL A CA 1
ATOM 2889 C C . VAL A 1 380 ? 11.555 -10.547 -18.433 1.00 97.44 380 VAL A C 1
ATOM 2891 O O . VAL A 1 380 ? 12.335 -10.711 -19.373 1.00 97.44 380 VAL A O 1
ATOM 2894 N N . ARG A 1 381 ? 10.324 -11.057 -18.435 1.00 97.50 381 ARG A N 1
ATOM 2895 C CA . ARG A 1 381 ? 9.807 -11.953 -19.472 1.00 97.50 381 ARG A CA 1
ATOM 2896 C C . ARG A 1 381 ? 8.436 -11.524 -19.963 1.00 97.50 381 ARG A C 1
ATOM 2898 O O . ARG A 1 381 ? 7.613 -11.008 -19.208 1.00 97.50 381 ARG A O 1
ATOM 2905 N N . ARG A 1 382 ? 8.156 -11.827 -21.229 1.00 93.62 382 ARG A N 1
ATOM 2906 C CA . ARG A 1 382 ? 6.812 -11.732 -21.816 1.00 93.62 382 ARG A CA 1
ATOM 2907 C C . ARG A 1 382 ? 5.876 -12.778 -21.198 1.00 93.62 382 ARG A C 1
ATOM 2909 O O . ARG A 1 382 ? 6.320 -13.725 -20.545 1.00 93.62 382 ARG A O 1
ATOM 2916 N N . SER A 1 383 ? 4.575 -12.640 -21.447 1.00 91.12 383 SER A N 1
ATOM 2917 C CA . SER A 1 383 ? 3.558 -13.599 -20.984 1.00 91.12 383 SER A CA 1
ATOM 2918 C C . SER A 1 383 ? 3.795 -15.028 -21.505 1.00 91.12 383 SER A C 1
ATOM 2920 O O . SER A 1 383 ? 3.507 -15.994 -20.801 1.00 91.12 383 SER A O 1
ATOM 2922 N N . ASP A 1 384 ? 4.412 -15.176 -22.683 1.00 93.62 384 ASP A N 1
ATOM 2923 C CA . ASP A 1 384 ? 4.817 -16.460 -23.281 1.00 93.62 384 ASP A CA 1
ATOM 2924 C C . ASP A 1 384 ? 6.146 -17.036 -22.730 1.00 93.62 384 ASP A C 1
ATOM 2926 O O . ASP A 1 384 ? 6.661 -18.021 -23.255 1.00 93.62 384 ASP A O 1
ATOM 2930 N N . ASN A 1 385 ? 6.688 -16.457 -21.650 1.00 94.19 385 ASN A N 1
ATOM 2931 C CA . ASN A 1 385 ? 7.988 -16.751 -21.020 1.00 94.19 385 ASN A CA 1
ATOM 2932 C C . ASN A 1 385 ? 9.240 -16.376 -21.831 1.00 94.19 385 ASN A C 1
ATOM 2934 O O . ASN A 1 385 ? 10.353 -16.683 -21.388 1.00 94.19 385 ASN A O 1
ATOM 2938 N N . THR A 1 386 ? 9.107 -15.703 -22.974 1.00 96.31 386 THR A N 1
ATOM 2939 C CA . THR A 1 386 ? 10.281 -15.226 -23.714 1.00 96.31 386 THR A CA 1
ATOM 2940 C C . THR A 1 386 ? 11.016 -14.154 -22.906 1.00 96.31 386 THR A C 1
ATOM 2942 O O . THR A 1 386 ? 10.371 -13.187 -22.487 1.00 96.31 386 THR A O 1
ATOM 2945 N N . PRO A 1 387 ? 12.339 -14.280 -22.696 1.00 96.62 387 PRO A N 1
ATOM 2946 C CA . PRO A 1 387 ? 13.118 -13.276 -21.982 1.00 96.62 387 PRO A CA 1
ATOM 2947 C C . PRO A 1 387 ? 13.241 -11.981 -22.791 1.00 96.62 387 PRO A C 1
ATOM 2949 O O . PRO A 1 387 ? 13.403 -12.010 -24.012 1.00 96.62 387 PRO A O 1
ATOM 2952 N N . LEU A 1 388 ? 13.180 -10.849 -22.095 1.00 96.81 388 LEU A N 1
ATOM 2953 C CA . LEU A 1 388 ? 13.481 -9.527 -22.634 1.00 96.81 388 LEU A CA 1
ATOM 2954 C C . LEU A 1 388 ? 14.918 -9.139 -22.281 1.00 96.81 388 LEU A C 1
ATOM 2956 O O . LEU A 1 388 ? 15.439 -9.515 -21.233 1.00 96.81 388 LEU A O 1
ATOM 2960 N N . THR A 1 389 ? 15.556 -8.360 -23.150 1.00 96.69 389 THR A N 1
ATOM 2961 C CA . THR A 1 389 ? 16.917 -7.857 -22.919 1.00 96.69 389 THR A CA 1
ATOM 2962 C C . THR A 1 389 ? 16.874 -6.492 -22.238 1.00 96.69 389 THR A C 1
ATOM 2964 O O . THR A 1 389 ? 16.107 -5.615 -22.633 1.00 96.69 389 THR A O 1
ATOM 2967 N N . GLY A 1 390 ? 17.703 -6.284 -21.217 1.00 96.56 390 GLY A N 1
ATOM 2968 C CA . GLY A 1 390 ? 17.783 -4.992 -20.540 1.00 96.56 390 GLY A CA 1
ATOM 2969 C C . GLY A 1 390 ? 18.471 -3.941 -21.402 1.00 96.56 390 GLY A C 1
ATOM 2970 O O . GLY A 1 390 ? 19.565 -4.178 -21.910 1.00 96.56 390 GLY A O 1
ATOM 2971 N N . TYR A 1 391 ? 17.868 -2.760 -21.514 1.00 96.88 391 TYR A N 1
ATOM 2972 C CA . TYR A 1 391 ? 18.470 -1.594 -22.153 1.00 96.88 391 TYR A CA 1
ATOM 2973 C C . TYR A 1 391 ? 18.727 -0.477 -21.133 1.00 96.88 391 TYR A C 1
ATOM 2975 O O . TYR A 1 391 ? 17.787 0.067 -20.548 1.00 96.88 391 TYR A O 1
ATOM 2983 N N . ASN A 1 392 ? 20.005 -0.127 -20.938 1.00 95.44 392 ASN A N 1
ATOM 2984 C CA . ASN A 1 392 ? 20.408 0.982 -20.073 1.00 95.44 392 ASN A CA 1
ATOM 2985 C C . ASN A 1 392 ? 20.155 2.320 -20.769 1.00 95.44 392 ASN A C 1
ATOM 2987 O O . ASN A 1 392 ? 20.821 2.647 -21.755 1.00 95.44 392 ASN A O 1
ATOM 2991 N N . VAL A 1 393 ? 19.250 3.126 -20.230 1.00 94.06 393 VAL A N 1
ATOM 2992 C CA . VAL A 1 393 ? 19.009 4.475 -20.734 1.00 94.06 393 VAL A CA 1
ATOM 2993 C C . VAL A 1 393 ? 20.018 5.433 -20.106 1.00 94.06 393 VAL A C 1
ATOM 2995 O O . VAL A 1 393 ? 19.853 5.886 -18.979 1.00 94.06 393 VAL A O 1
ATOM 2998 N N . THR A 1 394 ? 21.069 5.751 -20.860 1.00 88.81 394 THR A N 1
ATOM 2999 C CA . THR A 1 394 ? 22.137 6.687 -20.456 1.00 88.81 394 THR A CA 1
ATOM 3000 C C . THR A 1 394 ? 21.954 8.100 -21.017 1.00 88.81 394 THR A C 1
ATOM 3002 O O . THR A 1 394 ? 22.736 9.002 -20.721 1.00 88.81 394 THR A O 1
ATOM 3005 N N . THR A 1 395 ? 20.934 8.296 -21.852 1.00 85.44 395 THR A N 1
ATOM 3006 C CA . THR A 1 395 ? 20.580 9.579 -22.466 1.00 85.44 395 THR A CA 1
ATOM 3007 C C . THR A 1 395 ? 19.604 10.373 -21.588 1.00 85.44 395 THR A C 1
ATOM 3009 O O . THR A 1 395 ? 19.324 10.005 -20.451 1.00 85.44 395 THR A O 1
ATOM 3012 N N . SER A 1 396 ? 19.039 11.458 -22.129 1.00 87.75 396 SER A N 1
ATOM 3013 C CA . SER A 1 396 ? 17.918 12.180 -21.516 1.00 87.75 396 SER A CA 1
ATOM 3014 C C . SER A 1 396 ? 16.771 11.241 -21.126 1.00 87.75 396 SER A C 1
ATOM 3016 O O . SER A 1 396 ? 16.440 10.326 -21.885 1.00 87.75 396 SER A O 1
ATOM 3018 N N . TRP A 1 397 ? 16.149 11.505 -19.972 1.00 86.88 397 TRP A N 1
ATOM 3019 C CA . TRP A 1 397 ? 14.965 10.793 -19.493 1.00 86.88 397 TRP A CA 1
ATOM 3020 C C . TRP A 1 397 ? 13.713 11.684 -19.591 1.00 86.88 397 TRP A C 1
ATOM 3022 O O . TRP A 1 397 ? 13.743 12.804 -19.077 1.00 86.88 397 TRP A O 1
ATOM 3032 N N . PRO A 1 398 ? 12.611 11.203 -20.195 1.00 90.06 398 PRO A N 1
ATOM 3033 C CA . PRO A 1 398 ? 12.502 9.932 -20.912 1.00 90.06 398 PRO A CA 1
ATOM 3034 C C . PRO A 1 398 ? 13.289 9.961 -22.242 1.00 90.06 398 PRO A C 1
ATOM 3036 O O . PRO A 1 398 ? 13.475 11.038 -22.817 1.00 90.06 398 PRO A O 1
ATOM 3039 N N . PRO A 1 399 ? 13.752 8.805 -22.758 1.00 92.50 399 PRO A N 1
ATOM 3040 C CA . PRO A 1 399 ? 14.316 8.742 -24.100 1.00 92.50 399 PRO A CA 1
ATOM 3041 C C . PRO A 1 399 ? 13.231 9.100 -25.121 1.00 92.50 399 PRO A C 1
ATOM 3043 O O . PRO A 1 399 ? 12.050 8.837 -24.908 1.00 92.50 399 PRO A O 1
ATOM 3046 N N . SER A 1 400 ? 13.622 9.698 -26.239 1.00 93.69 400 SER A N 1
ATOM 3047 C CA . SER A 1 400 ? 12.734 9.956 -27.375 1.00 93.69 400 SER A CA 1
ATOM 3048 C C . SER A 1 400 ? 12.484 8.683 -28.191 1.00 93.69 400 SER A C 1
ATOM 3050 O O . SER A 1 400 ? 13.322 7.780 -28.235 1.00 93.69 400 SER A O 1
ATOM 3052 N N . ALA A 1 401 ? 11.370 8.644 -28.928 1.00 93.88 401 ALA A N 1
ATOM 3053 C CA . ALA A 1 401 ? 11.067 7.542 -29.846 1.00 93.88 401 ALA A CA 1
ATOM 3054 C C . ALA A 1 401 ? 12.183 7.306 -30.887 1.00 93.88 401 ALA A C 1
ATOM 3056 O O . ALA A 1 401 ? 12.506 6.163 -31.202 1.00 93.88 401 ALA A O 1
ATOM 3057 N N . ALA A 1 402 ? 12.823 8.375 -31.378 1.00 94.81 402 ALA A N 1
ATOM 3058 C CA . ALA A 1 402 ? 13.937 8.271 -32.321 1.00 94.81 402 ALA A CA 1
ATOM 3059 C C . ALA A 1 402 ? 15.180 7.624 -31.688 1.00 94.81 402 ALA A C 1
ATOM 3061 O O . ALA A 1 402 ? 15.829 6.804 -32.334 1.00 94.81 402 ALA A O 1
ATOM 3062 N N . GLN A 1 403 ? 15.488 7.944 -30.424 1.00 95.25 403 GLN A N 1
ATOM 3063 C CA . GLN A 1 403 ? 16.594 7.312 -29.692 1.00 95.25 403 GLN A CA 1
ATOM 3064 C C . GLN A 1 403 ? 16.354 5.809 -29.509 1.00 95.25 403 GLN A C 1
ATOM 3066 O O . GLN A 1 403 ? 17.259 5.019 -29.768 1.00 95.25 403 GLN A O 1
ATOM 3071 N N . LEU A 1 404 ? 15.136 5.408 -29.126 1.00 96.06 404 LEU A N 1
ATOM 3072 C CA . LEU A 1 404 ? 14.780 3.992 -28.977 1.00 96.06 404 LEU A CA 1
ATOM 3073 C C . LEU A 1 404 ? 14.840 3.250 -30.319 1.00 96.06 404 LEU A C 1
ATOM 3075 O O . LEU A 1 404 ? 15.462 2.193 -30.417 1.00 96.06 404 LEU A O 1
ATOM 3079 N N . SER A 1 405 ? 14.266 3.837 -31.374 1.00 94.75 405 SER A N 1
ATOM 3080 C CA . SER A 1 405 ? 14.270 3.241 -32.712 1.00 94.75 405 SER A CA 1
ATOM 3081 C C . SER A 1 405 ? 15.681 3.088 -33.279 1.00 94.75 405 SER A C 1
ATOM 3083 O O . SER A 1 405 ? 15.978 2.050 -33.866 1.00 94.75 405 SER A O 1
ATOM 3085 N N . ALA A 1 406 ? 16.552 4.087 -33.112 1.00 94.81 406 ALA A N 1
ATOM 3086 C CA . ALA A 1 406 ? 17.933 4.026 -33.589 1.00 94.81 406 ALA A CA 1
ATOM 3087 C C . ALA A 1 406 ? 18.752 2.941 -32.868 1.00 94.81 406 ALA A C 1
ATOM 3089 O O . ALA A 1 406 ? 19.643 2.346 -33.468 1.00 94.81 406 ALA A O 1
ATOM 3090 N N . ALA A 1 407 ? 18.423 2.660 -31.604 1.00 95.12 407 ALA A N 1
ATOM 3091 C CA . ALA A 1 407 ? 19.034 1.594 -30.816 1.00 95.12 407 ALA A CA 1
ATOM 3092 C C . ALA A 1 407 ? 18.403 0.205 -31.057 1.00 95.12 407 ALA A C 1
ATOM 3094 O O . ALA A 1 407 ? 18.866 -0.776 -30.480 1.00 95.12 407 ALA A O 1
ATOM 3095 N N . GLY A 1 408 ? 17.353 0.095 -31.883 1.00 96.25 408 GLY A N 1
ATOM 3096 C CA . GLY A 1 408 ? 16.629 -1.166 -32.099 1.00 96.25 408 GLY A CA 1
ATOM 3097 C C . GLY A 1 408 ? 15.846 -1.649 -30.870 1.00 96.25 408 GLY A C 1
ATOM 3098 O O . GLY A 1 408 ? 15.573 -2.843 -30.730 1.00 96.25 408 GLY A O 1
ATOM 3099 N N . VAL A 1 409 ? 15.496 -0.732 -29.966 1.00 97.31 409 VAL A N 1
ATOM 3100 C CA . VAL A 1 409 ? 14.838 -1.022 -28.689 1.00 97.31 409 VAL A CA 1
ATOM 3101 C C . VAL A 1 409 ? 13.322 -0.956 -28.867 1.00 97.31 409 VAL A C 1
ATOM 3103 O O . VAL A 1 409 ? 12.784 0.030 -29.365 1.00 97.31 409 VAL A O 1
ATOM 3106 N N . SER A 1 410 ? 12.620 -2.010 -28.448 1.00 95.88 410 SER A N 1
ATOM 3107 C CA . SER A 1 410 ? 11.155 -2.109 -28.508 1.00 95.88 410 SER A CA 1
ATOM 3108 C C . SER A 1 410 ? 10.618 -2.851 -27.280 1.00 95.88 410 SER A C 1
ATOM 3110 O O . SER A 1 410 ? 11.332 -3.717 -26.768 1.00 95.88 410 SER A O 1
ATOM 3112 N N . PRO A 1 411 ? 9.367 -2.614 -26.848 1.00 94.56 411 PRO A N 1
ATOM 3113 C CA . PRO A 1 411 ? 8.798 -3.294 -25.678 1.00 94.56 411 PRO A CA 1
ATOM 3114 C C . PRO A 1 411 ? 8.612 -4.805 -25.900 1.00 94.56 411 PRO A C 1
ATOM 3116 O O . PRO A 1 411 ? 8.538 -5.582 -24.955 1.00 94.56 411 PRO A O 1
ATOM 3119 N N . SER A 1 412 ? 8.584 -5.254 -27.160 1.00 93.56 412 SER A N 1
ATOM 3120 C CA . SER A 1 412 ? 8.505 -6.681 -27.501 1.00 93.56 412 SER A CA 1
ATOM 3121 C C . SER A 1 412 ? 9.826 -7.440 -27.315 1.00 93.56 412 SER A C 1
ATOM 3123 O O . SER A 1 412 ? 9.824 -8.669 -27.282 1.00 93.56 412 SER A O 1
ATOM 3125 N N . THR A 1 413 ? 10.947 -6.722 -27.199 1.00 95.94 413 THR A N 1
ATOM 3126 C CA . THR A 1 413 ? 12.300 -7.300 -27.146 1.00 95.94 413 THR A CA 1
ATOM 3127 C C . THR A 1 413 ? 13.120 -6.827 -25.950 1.00 95.94 413 THR A C 1
ATOM 3129 O O . THR A 1 413 ? 14.055 -7.520 -25.546 1.00 95.94 413 THR A O 1
ATOM 3132 N N . HIS A 1 414 ? 12.766 -5.686 -25.357 1.00 97.56 414 HIS A N 1
ATOM 3133 C CA . HIS A 1 414 ? 13.539 -5.045 -24.307 1.00 97.56 414 HIS A CA 1
ATOM 3134 C C . HIS A 1 414 ? 12.683 -4.558 -23.146 1.00 97.56 414 HIS A C 1
ATOM 3136 O O . HIS A 1 414 ? 11.518 -4.202 -23.304 1.00 97.56 414 HIS A O 1
ATOM 3142 N N . TYR A 1 415 ? 13.331 -4.460 -21.992 1.00 96.44 415 TYR A N 1
ATOM 3143 C CA . TYR A 1 415 ? 12.879 -3.646 -20.874 1.00 96.44 415 TYR A CA 1
ATOM 3144 C C . TYR A 1 415 ? 13.862 -2.496 -20.644 1.00 96.44 415 TYR A C 1
ATOM 3146 O O . TYR A 1 415 ? 15.037 -2.595 -21.010 1.00 96.44 415 TYR A O 1
ATOM 3154 N N . LEU A 1 416 ? 13.398 -1.397 -20.049 1.00 96.19 416 LEU A N 1
ATOM 3155 C CA . LEU A 1 416 ? 14.234 -0.223 -19.801 1.00 96.19 416 LEU A CA 1
ATOM 3156 C C . LEU A 1 416 ? 14.731 -0.219 -18.358 1.00 96.19 416 LEU A C 1
ATOM 3158 O O . LEU A 1 416 ? 13.981 -0.510 -17.425 1.00 96.19 416 LEU A O 1
ATOM 3162 N N . TYR A 1 417 ? 15.987 0.171 -18.164 1.00 95.19 417 TYR A N 1
ATOM 3163 C CA . TYR A 1 417 ? 16.503 0.502 -16.843 1.00 95.19 417 TYR A CA 1
ATOM 3164 C C . TYR A 1 417 ? 17.389 1.746 -16.886 1.00 95.19 417 TYR A C 1
ATOM 3166 O O . TYR A 1 417 ? 17.977 2.065 -17.919 1.00 95.19 417 TYR A O 1
ATOM 3174 N N . LYS A 1 418 ? 17.480 2.459 -15.762 1.00 93.25 418 LYS A N 1
ATOM 3175 C CA . LYS A 1 418 ? 18.333 3.646 -15.609 1.00 93.25 418 LYS A CA 1
ATOM 3176 C C . LYS A 1 418 ? 18.963 3.704 -14.221 1.00 93.25 418 LYS A C 1
ATOM 3178 O O . LYS A 1 418 ? 18.374 3.231 -13.246 1.00 93.25 418 LYS A O 1
ATOM 3183 N N . GLY A 1 419 ? 20.138 4.323 -14.151 1.00 89.88 419 GLY A N 1
ATOM 3184 C CA . GLY A 1 419 ? 20.729 4.753 -12.887 1.00 89.88 419 GLY A CA 1
ATOM 3185 C C . GLY A 1 419 ? 20.051 6.031 -12.395 1.00 89.88 419 GLY A C 1
ATOM 3186 O O . GLY A 1 419 ? 19.770 6.917 -13.206 1.00 89.88 419 GLY A O 1
ATOM 3187 N N . VAL A 1 420 ? 19.790 6.116 -11.092 1.00 83.19 420 VAL A N 1
ATOM 3188 C CA . VAL A 1 420 ? 19.362 7.350 -10.407 1.00 83.19 420 VAL A CA 1
ATOM 3189 C C . VAL A 1 420 ? 20.293 7.713 -9.267 1.00 83.19 420 VAL A C 1
ATOM 3191 O O . VAL A 1 420 ? 21.069 6.820 -8.844 1.00 83.19 420 VAL A O 1
#

pLDDT: mean 85.57, std 11.15, range [49.16, 98.44]

Foldseek 3Di:
DEDAPPDPDALQVVVVVVLVVVVAQDAYEYELAHPVRAQGEREQQAFAAPDDPPDLLQTESHDDPSHLYYDYPVAARRAEYEYEEARHDPNNLVNQQEDALVVFDARNYEHEEDEAQDPVRAREYGRHEYAYAFYDFRAHHPPRQQFDDRGGAAGAYYEDDAAGHYDYASYEQAADAAQRACGPRRQYESYEYEQYADDYEHYEFEQFHDCVRPVLRAGGHARYEYEQYQHAEYYHYEYEAEQRHEAEYEDQVDLDGHEAEYEQYEQEDPYHQRCFDCVHPVRDRRGGHPQRENYYYELDAYEYEAYAYEYAHPDQDPRLSNQAHEYYYDDDDQHQHAAYEYEAYFRHDPNQVLCGLAHEYEYACPHNCNVVHVVVRYFHAHNVRHTAAEDEDPDDPPDDNVRCVVVVHDSVHHHYYYHD